Protein AF-V5GKM4-F1 (afdb_monomer)

Nearest PDB structures (foldseek):
  8snb-assembly1_1G  TM=2.208E-01  e=1.142E+00  Strongylocentrotus purpuratus
  8otz-assembly1_BP  TM=2.232E-01  e=4.103E+00  Bos taurus

Solvent-accessible surface area (backbone atoms only — not comparable to full-atom values): 26107 Å² total; per-residue (Å²): 106,66,52,60,53,38,37,43,44,91,54,100,82,22,68,68,30,38,53,52,48,50,52,52,52,51,52,53,48,52,47,30,48,70,38,65,38,61,56,66,48,93,59,47,45,50,98,86,65,39,39,66,84,74,48,87,83,43,88,91,46,43,34,58,53,49,23,48,52,31,38,29,42,27,57,43,47,41,32,73,76,69,67,49,68,82,79,77,66,94,80,70,85,70,45,77,95,70,58,49,74,74,58,54,65,49,39,77,49,70,96,43,18,69,44,42,52,50,38,69,68,32,68,48,25,48,61,15,57,60,36,72,86,38,53,59,87,77,47,53,42,67,57,43,50,50,55,52,48,51,52,54,58,50,34,61,62,12,68,67,52,42,53,49,51,53,50,48,51,52,52,39,53,51,44,52,51,53,46,52,55,49,54,50,51,49,52,54,48,52,52,51,32,54,54,42,44,53,51,56,50,55,62,69,66,54,79,84,82,80,79,84,91,75,96,73,95,70,84,77,77,66,91,74,83,76,72,76,70,86,76,64,91,81,77,84,83,79,74,87,82,83,59,75,67,63,64,54,58,72,73,49,52,43,71,56,42,48,56,52,48,53,52,52,51,54,49,49,53,53,47,50,54,52,38,50,56,48,47,41,72,80,42,67,47,72,80,47,66,52,99,76,50,31,29,35,34,34,40,70,88,74,59,69,78,45,76,39,51,31,80,76,60,38,50,68,61,45,52,51,50,55,48,50,55,52,51,47,52,73,76,63,58,71,86,45,79,65,49,51,51,58,49,61,73,64,52,73,78,78,68,60,76,61,55,58,53,53,54,56,60,71,78,66,74,90,77,85,85,88,82,88,88,80,91,83,89,78,93,86,80,89,81,85,85,82,82,72,83,84,66,72,86,70,79,86,76,86,87,91,63,72,66,58,54,56,54,49,50,53,50,50,51,55,49,52,54,50,50,54,50,52,53,52,53,54,53,65,72,73,113

Structure (mmCIF, N/CA/C/O backbone):
data_AF-V5GKM4-F1
#
_entry.id   AF-V5GKM4-F1
#
loop_
_atom_site.group_PDB
_atom_site.id
_atom_site.type_symbol
_atom_site.label_atom_id
_atom_site.label_alt_id
_atom_site.label_comp_id
_atom_site.label_asym_id
_atom_site.label_entity_id
_atom_site.label_seq_id
_atom_site.pdbx_PDB_ins_code
_atom_site.Cartn_x
_atom_site.Cartn_y
_atom_site.Cartn_z
_atom_site.occupancy
_atom_site.B_iso_or_equiv
_atom_site.auth_seq_id
_atom_site.auth_comp_id
_atom_site.auth_asym_id
_atom_site.auth_atom_id
_atom_site.pdbx_PDB_model_num
ATOM 1 N N . LEU A 1 1 ? -10.607 12.112 -3.135 1.00 65.19 1 LEU A N 1
ATOM 2 C CA . LEU A 1 1 ? -10.635 10.987 -4.099 1.00 65.19 1 LEU A CA 1
ATOM 3 C C . LEU A 1 1 ? -11.095 11.452 -5.465 1.00 65.19 1 LEU A C 1
ATOM 5 O O . LEU A 1 1 ? -10.501 11.025 -6.440 1.00 65.19 1 LEU A O 1
ATOM 9 N N . ASP A 1 2 ? -12.043 12.384 -5.520 1.00 74.75 2 ASP A N 1
ATOM 10 C CA . ASP A 1 2 ? -12.541 12.972 -6.768 1.00 74.75 2 ASP A CA 1
ATOM 11 C C . ASP A 1 2 ? -11.417 13.530 -7.655 1.00 74.75 2 ASP A C 1
ATOM 13 O O . ASP A 1 2 ? -11.344 13.169 -8.824 1.00 74.75 2 ASP A O 1
ATOM 17 N N . SER A 1 3 ? -10.466 14.293 -7.092 1.00 82.00 3 SER A N 1
ATOM 18 C CA . SER A 1 3 ? -9.288 14.769 -7.848 1.00 82.00 3 SER A CA 1
ATOM 19 C C . SER A 1 3 ? -8.467 13.611 -8.445 1.00 82.00 3 SER A C 1
ATOM 21 O O . SER A 1 3 ? -8.187 13.602 -9.639 1.00 82.00 3 SER A O 1
ATOM 23 N N . LEU A 1 4 ? -8.174 12.558 -7.670 1.00 85.06 4 LEU A N 1
ATOM 24 C CA . LEU A 1 4 ? -7.436 11.392 -8.175 1.00 85.06 4 LEU A CA 1
ATOM 25 C C . LEU A 1 4 ? -8.195 10.675 -9.305 1.00 85.06 4 LEU A C 1
ATOM 27 O O . LEU A 1 4 ? -7.590 10.291 -10.302 1.00 85.06 4 LEU A O 1
ATOM 31 N N . GLN A 1 5 ? -9.514 10.513 -9.175 1.00 84.25 5 GLN A N 1
ATOM 32 C CA . GLN A 1 5 ? -10.340 9.915 -10.225 1.00 84.25 5 GLN A CA 1
ATOM 33 C C . GLN A 1 5 ? -10.318 10.765 -11.502 1.00 84.25 5 GLN A C 1
ATOM 35 O O . GLN A 1 5 ? -10.139 10.221 -12.593 1.00 84.25 5 GLN A O 1
ATOM 40 N N . HIS A 1 6 ? -10.444 12.087 -11.366 1.00 86.44 6 HIS A N 1
ATOM 41 C CA . HIS A 1 6 ? -10.343 13.024 -12.483 1.00 86.44 6 HIS A CA 1
ATOM 42 C C . HIS A 1 6 ? -8.953 13.037 -13.126 1.00 86.44 6 HIS A C 1
ATOM 44 O O . HIS A 1 6 ? -8.858 13.216 -14.331 1.00 86.44 6 HIS A O 1
ATOM 50 N N . ALA A 1 7 ? -7.884 12.806 -12.365 1.00 87.12 7 ALA A N 1
ATOM 51 C CA . ALA A 1 7 ? -6.526 12.748 -12.901 1.00 87.12 7 ALA A CA 1
ATOM 52 C C . ALA A 1 7 ? -6.221 11.438 -13.653 1.00 87.12 7 ALA A C 1
ATOM 54 O O . ALA A 1 7 ? -5.420 11.405 -14.593 1.00 87.12 7 ALA A O 1
ATOM 55 N N . LEU A 1 8 ? -6.833 10.329 -13.225 1.00 87.12 8 LEU A N 1
ATOM 56 C CA . LEU A 1 8 ? -6.649 9.022 -13.856 1.00 87.12 8 LEU A CA 1
ATOM 57 C C . LEU A 1 8 ? -7.448 8.899 -15.158 1.00 87.12 8 LEU A C 1
ATOM 59 O O . LEU A 1 8 ? -6.942 8.317 -16.121 1.00 87.12 8 LEU A O 1
ATOM 63 N N . VAL A 1 9 ? -8.665 9.452 -15.202 1.00 84.19 9 VAL A N 1
ATOM 64 C CA . VAL A 1 9 ? -9.566 9.393 -16.362 1.00 84.19 9 VAL A CA 1
ATOM 65 C C . VAL A 1 9 ? -9.446 10.677 -17.192 1.00 84.19 9 VAL A C 1
ATOM 67 O O . VAL A 1 9 ? -9.821 11.732 -16.691 1.00 84.19 9 VAL A O 1
ATOM 70 N N . PRO A 1 10 ? -8.985 10.615 -18.457 1.00 68.75 10 PRO A N 1
ATOM 71 C CA . PRO A 1 10 ? -8.837 11.802 -19.298 1.00 68.75 10 PRO A CA 1
ATOM 72 C C . PRO A 1 10 ? -10.148 12.592 -19.406 1.00 68.75 10 PRO A C 1
ATOM 74 O O . PRO A 1 10 ? -11.169 12.031 -19.810 1.00 68.75 10 PRO A O 1
ATOM 77 N N . ASN A 1 11 ? -10.125 13.885 -19.079 1.00 73.56 11 ASN A N 1
ATOM 78 C CA . ASN A 1 11 ? -11.251 14.793 -19.285 1.00 73.56 11 ASN A CA 1
ATOM 79 C C . ASN A 1 11 ? -10.741 16.186 -19.700 1.00 73.56 11 ASN A C 1
ATOM 81 O O . ASN A 1 11 ? -9.684 16.624 -19.267 1.00 73.56 11 ASN A O 1
ATOM 85 N N . GLU A 1 12 ? -11.498 16.935 -20.502 1.00 67.88 12 GLU A N 1
ATOM 86 C CA . GLU A 1 12 ? -11.085 18.267 -20.992 1.00 67.88 12 GLU A CA 1
ATOM 87 C C . GLU A 1 12 ? -10.930 19.316 -19.869 1.00 67.88 12 GLU A C 1
ATOM 89 O O . GLU A 1 12 ? -10.400 20.405 -20.086 1.00 67.88 12 GLU A O 1
ATOM 94 N N . HIS A 1 13 ? -11.371 18.987 -18.652 1.00 69.44 13 HIS A N 1
ATOM 95 C CA . HIS A 1 13 ? -11.323 19.847 -17.470 1.00 69.44 13 HIS A CA 1
ATOM 96 C C . HIS A 1 13 ? -10.447 19.286 -16.332 1.00 69.44 13 HIS A C 1
ATOM 98 O O . HIS A 1 13 ? -10.543 19.772 -15.209 1.00 69.44 13 HIS A O 1
ATOM 104 N N . SER A 1 14 ? -9.604 18.273 -16.585 1.00 78.50 14 SER A N 1
ATOM 105 C CA . SER A 1 14 ? -8.776 17.624 -15.550 1.00 78.50 14 SER A CA 1
ATOM 106 C C . SER A 1 14 ? -7.349 18.165 -15.418 1.00 78.50 14 SER A C 1
ATOM 108 O O . SER A 1 14 ? -6.574 17.580 -14.670 1.00 78.50 14 SER A O 1
ATOM 110 N N . SER A 1 15 ? -6.966 19.261 -16.085 1.00 84.19 15 SER A N 1
ATOM 111 C CA . SER A 1 15 ? -5.559 19.711 -16.115 1.00 84.19 15 SER A CA 1
ATOM 112 C C . SER A 1 15 ? -4.961 19.968 -14.726 1.00 84.19 15 SER A C 1
ATOM 114 O O . SER A 1 15 ? -3.827 19.585 -14.469 1.00 84.19 15 SER A O 1
ATOM 116 N N . GLU A 1 16 ? -5.732 20.558 -13.809 1.00 88.50 16 GLU A N 1
ATOM 117 C CA . GLU A 1 16 ? -5.301 20.780 -12.420 1.00 88.50 16 GLU A CA 1
ATOM 118 C C . GLU A 1 16 ? -5.112 19.451 -11.669 1.00 88.50 16 GLU A C 1
ATOM 120 O O . GLU A 1 16 ? -4.080 19.223 -11.043 1.00 88.50 16 GLU A O 1
ATOM 125 N N . ALA A 1 17 ? -6.064 18.525 -11.806 1.00 89.12 17 ALA A N 1
ATOM 126 C CA . ALA A 1 17 ? -5.982 17.199 -11.199 1.00 89.12 17 ALA A CA 1
ATOM 127 C C . ALA A 1 17 ? -4.796 16.381 -11.751 1.00 89.12 17 ALA A C 1
ATOM 129 O O . ALA A 1 17 ? -4.132 15.644 -11.022 1.00 89.12 17 ALA A O 1
ATOM 130 N N . GLU A 1 18 ? -4.492 16.526 -13.040 1.00 88.56 18 GLU A N 1
ATOM 131 C CA . GLU A 1 18 ? -3.331 15.913 -13.684 1.00 88.56 18 GLU A CA 1
ATOM 132 C C . GLU A 1 18 ? -2.002 16.469 -13.154 1.00 88.56 18 GLU A C 1
ATOM 134 O O . GLU A 1 18 ? -1.067 15.699 -12.915 1.00 88.56 18 GLU A O 1
ATOM 139 N N . GLU A 1 19 ? -1.916 17.782 -12.926 1.00 89.56 19 GLU A N 1
ATOM 140 C CA . GLU A 1 19 ? -0.759 18.417 -12.288 1.00 89.56 19 GLU A CA 1
ATOM 141 C C . GLU A 1 19 ? -0.575 17.941 -10.839 1.00 89.56 19 GLU A C 1
ATOM 143 O O . GLU A 1 19 ? 0.548 17.615 -10.433 1.00 89.56 19 GLU A O 1
ATOM 148 N N . GLU A 1 20 ? -1.667 17.819 -10.079 1.00 90.81 20 GLU A N 1
ATOM 149 C CA . GLU A 1 20 ? -1.650 17.240 -8.732 1.00 90.81 20 GLU A CA 1
ATOM 150 C C . GLU A 1 20 ? -1.156 15.789 -8.748 1.00 90.81 20 GLU A C 1
ATOM 152 O O . GLU A 1 20 ? -0.265 15.434 -7.971 1.00 90.81 20 GLU A O 1
ATOM 157 N N . LEU A 1 21 ? -1.671 14.952 -9.658 1.00 91.75 21 LEU A N 1
ATOM 158 C CA . LEU A 1 21 ? -1.229 13.564 -9.802 1.00 91.75 21 LEU A CA 1
ATOM 159 C C . LEU A 1 21 ? 0.258 13.490 -10.136 1.00 91.75 21 LEU A C 1
ATOM 161 O O . LEU A 1 21 ? 0.977 12.690 -9.542 1.00 91.75 21 LEU A O 1
ATOM 165 N N . PHE A 1 22 ? 0.747 14.334 -11.039 1.00 91.75 22 PHE A N 1
ATOM 166 C CA . PHE A 1 22 ? 2.172 14.414 -11.338 1.00 91.75 22 PHE A CA 1
ATOM 167 C C . PHE A 1 22 ? 3.014 14.745 -10.098 1.00 91.75 22 PHE A C 1
ATOM 169 O O . PHE A 1 22 ? 4.060 14.127 -9.882 1.00 91.75 22 PHE A O 1
ATOM 176 N N . SER A 1 23 ? 2.578 15.726 -9.306 1.00 93.50 23 SER A N 1
ATOM 177 C CA . SER A 1 23 ? 3.270 16.151 -8.086 1.00 93.50 23 SER A CA 1
ATOM 178 C C . SER A 1 23 ? 3.316 15.014 -7.063 1.00 93.50 23 SER A C 1
ATOM 180 O O . SER A 1 23 ? 4.385 14.676 -6.544 1.00 93.50 23 SER A O 1
ATOM 182 N N . VAL A 1 24 ? 2.182 14.335 -6.860 1.00 94.50 24 VAL A N 1
ATOM 183 C CA . VAL A 1 24 ? 2.078 13.156 -5.991 1.00 94.50 24 VAL A CA 1
ATOM 184 C C . VAL A 1 24 ? 2.983 12.029 -6.488 1.00 94.50 24 VAL A C 1
ATOM 186 O O . VAL A 1 24 ? 3.787 11.518 -5.714 1.00 94.50 24 VAL A O 1
ATOM 189 N N . MET A 1 25 ? 2.922 11.672 -7.773 1.00 96.38 25 MET A N 1
ATOM 190 C CA . MET A 1 25 ? 3.764 10.625 -8.364 1.00 96.38 25 MET A CA 1
ATOM 191 C C . MET A 1 25 ? 5.253 10.944 -8.236 1.00 96.38 25 MET A C 1
ATOM 193 O O . MET A 1 25 ? 6.043 10.063 -7.903 1.00 96.38 25 MET A O 1
ATOM 197 N N . THR A 1 26 ? 5.636 12.203 -8.454 1.00 96.00 26 THR A N 1
ATOM 198 C CA . THR A 1 26 ? 7.018 12.667 -8.285 1.00 96.00 26 THR A CA 1
ATOM 199 C C . THR A 1 26 ? 7.471 12.480 -6.841 1.00 96.00 26 THR A C 1
ATOM 201 O O . THR A 1 26 ? 8.525 11.895 -6.601 1.00 96.00 26 THR A O 1
ATOM 204 N N . HIS A 1 27 ? 6.662 12.914 -5.872 1.00 96.25 27 HIS A N 1
ATOM 205 C CA . HIS A 1 27 ? 6.995 12.786 -4.457 1.00 96.25 27 HIS A CA 1
ATOM 206 C C . HIS A 1 27 ? 7.087 11.321 -4.007 1.00 96.25 27 HIS A C 1
ATOM 208 O O . HIS A 1 27 ? 8.074 10.931 -3.385 1.00 96.25 27 HIS A O 1
ATOM 214 N N . LEU A 1 28 ? 6.103 10.494 -4.373 1.00 97.19 28 LEU A N 1
ATOM 215 C CA . LEU A 1 28 ? 6.093 9.068 -4.044 1.00 97.19 28 LEU A CA 1
ATOM 216 C C . LEU A 1 28 ? 7.306 8.348 -4.640 1.00 97.19 28 LEU A C 1
ATOM 218 O O . LEU A 1 28 ? 7.944 7.555 -3.950 1.00 97.19 28 LEU A O 1
ATOM 222 N N . LEU A 1 29 ? 7.663 8.654 -5.891 1.00 97.69 29 LEU A N 1
ATOM 223 C CA . LEU A 1 29 ? 8.821 8.061 -6.551 1.00 97.69 29 LEU A CA 1
ATOM 224 C C . LEU A 1 29 ? 10.140 8.475 -5.890 1.00 97.69 29 LEU A C 1
ATOM 226 O O . LEU A 1 29 ? 11.002 7.622 -5.685 1.00 97.69 29 LEU A O 1
ATOM 230 N N . VAL A 1 30 ? 10.293 9.752 -5.516 1.00 96.94 30 VAL A N 1
ATOM 231 C CA . VAL A 1 30 ? 11.456 10.228 -4.744 1.00 96.94 30 VAL A CA 1
ATOM 232 C C . VAL A 1 30 ? 11.582 9.431 -3.444 1.00 96.94 30 VAL A C 1
ATOM 234 O O . VAL A 1 30 ? 12.643 8.865 -3.180 1.00 96.94 30 VAL A O 1
ATOM 237 N N . CYS A 1 31 ? 10.494 9.318 -2.674 1.00 97.31 31 CYS A N 1
ATOM 238 C CA . CYS A 1 31 ? 10.486 8.544 -1.434 1.00 97.31 31 CYS A CA 1
ATOM 239 C C . CYS A 1 31 ? 10.851 7.074 -1.675 1.00 97.31 31 CYS A C 1
ATOM 241 O O . CYS A 1 31 ? 11.670 6.524 -0.942 1.00 97.31 31 CYS A O 1
ATOM 243 N N . ALA A 1 32 ? 10.303 6.454 -2.721 1.00 97.88 32 ALA A N 1
ATOM 244 C CA . ALA A 1 32 ? 10.531 5.046 -3.030 1.00 97.88 32 ALA A CA 1
ATOM 245 C C . ALA A 1 32 ? 11.970 4.766 -3.503 1.00 97.88 32 ALA A C 1
ATOM 247 O O . ALA A 1 32 ? 12.530 3.713 -3.201 1.00 97.88 32 ALA A O 1
ATOM 248 N N . ILE A 1 33 ? 12.604 5.714 -4.204 1.00 97.56 33 ILE A N 1
ATOM 249 C CA . ILE A 1 33 ? 14.023 5.658 -4.598 1.00 97.56 33 ILE A CA 1
ATOM 250 C C . ILE A 1 33 ? 14.951 5.858 -3.391 1.00 97.56 33 ILE A C 1
ATOM 252 O O . ILE A 1 33 ? 16.056 5.299 -3.346 1.00 97.56 33 ILE A O 1
ATOM 256 N N . GLU A 1 34 ? 14.539 6.667 -2.419 1.00 96.50 34 GLU A N 1
ATOM 257 C CA . GLU A 1 34 ? 15.306 6.896 -1.199 1.00 96.50 34 GLU A CA 1
ATOM 258 C C . GLU A 1 34 ? 15.268 5.665 -0.281 1.00 96.50 34 GLU A C 1
ATOM 260 O O . GLU A 1 34 ? 16.328 5.126 0.053 1.00 96.50 34 GLU A O 1
ATOM 265 N N . ASP A 1 35 ? 14.069 5.177 0.046 1.00 96.75 35 ASP A N 1
ATOM 266 C CA . ASP A 1 35 ? 13.820 3.995 0.879 1.00 96.75 35 ASP A CA 1
ATOM 267 C C . ASP A 1 35 ? 12.449 3.378 0.504 1.00 96.75 35 ASP A C 1
ATOM 269 O O . ASP A 1 35 ? 11.421 4.044 0.669 1.00 96.75 35 ASP A O 1
ATOM 273 N N . PRO A 1 36 ? 12.396 2.130 -0.004 1.00 96.75 36 PRO A N 1
ATOM 274 C CA . PRO A 1 36 ? 13.426 1.081 0.095 1.00 96.75 36 PRO A CA 1
ATOM 275 C C . PRO A 1 36 ? 14.583 1.186 -0.921 1.00 96.75 36 PRO A C 1
ATOM 277 O O . PRO A 1 36 ? 15.653 0.603 -0.716 1.00 96.75 36 PRO A O 1
ATOM 280 N N . GLY A 1 37 ? 14.418 1.967 -1.989 1.00 95.88 37 GLY A N 1
ATOM 281 C CA . GLY A 1 37 ? 15.369 2.081 -3.092 1.00 95.88 37 GLY A CA 1
ATOM 282 C C . GLY A 1 37 ? 15.213 0.989 -4.150 1.00 95.88 37 GLY A C 1
ATOM 283 O O . GLY A 1 37 ? 14.204 0.303 -4.210 1.00 95.88 37 GLY A O 1
ATOM 284 N N . ILE A 1 38 ? 16.227 0.850 -5.010 1.00 95.69 38 ILE A N 1
ATOM 285 C CA . ILE A 1 38 ? 16.233 -0.112 -6.124 1.00 95.69 38 ILE A CA 1
ATOM 286 C C . ILE A 1 38 ? 17.364 -1.139 -5.997 1.00 95.69 38 ILE A C 1
ATOM 288 O O . ILE A 1 38 ? 18.427 -0.830 -5.435 1.00 95.69 38 ILE A O 1
ATOM 292 N N . PRO A 1 39 ? 17.215 -2.343 -6.574 1.00 93.19 39 PRO A N 1
ATOM 293 C CA . PRO A 1 39 ? 18.292 -3.320 -6.635 1.00 93.19 39 PRO A CA 1
ATOM 294 C C . PRO A 1 39 ? 19.427 -2.835 -7.547 1.00 93.19 39 PRO A C 1
ATOM 296 O O . PRO A 1 39 ? 19.220 -2.285 -8.630 1.00 93.19 39 PRO A O 1
ATOM 299 N N . ASN A 1 40 ? 20.667 -3.079 -7.115 1.00 89.69 40 ASN A N 1
ATOM 300 C CA . ASN A 1 40 ? 21.893 -2.706 -7.832 1.00 89.69 40 ASN A CA 1
ATOM 301 C C . ASN A 1 40 ? 21.867 -1.270 -8.419 1.00 89.69 40 ASN A C 1
ATOM 303 O O . ASN A 1 40 ? 21.997 -1.123 -9.636 1.00 89.69 40 ASN A O 1
ATOM 307 N N . PRO A 1 41 ? 21.761 -0.203 -7.600 1.00 91.94 41 PRO A N 1
ATOM 308 C CA . PRO A 1 41 ? 21.556 1.167 -8.093 1.00 91.94 41 PRO A CA 1
ATOM 309 C C . PRO A 1 41 ? 22.599 1.641 -9.114 1.00 91.94 41 PRO A C 1
ATOM 311 O O . PRO A 1 41 ? 22.277 2.355 -10.054 1.00 91.94 41 PRO A O 1
ATOM 314 N N . ALA A 1 42 ? 23.851 1.194 -8.974 1.00 88.62 42 ALA A N 1
ATOM 315 C CA . ALA A 1 42 ? 24.934 1.535 -9.897 1.00 88.62 42 ALA A CA 1
ATOM 316 C C . ALA A 1 42 ? 24.738 0.986 -11.326 1.00 88.62 42 ALA A C 1
ATOM 318 O O . ALA A 1 42 ? 25.438 1.408 -12.242 1.00 88.62 42 ALA A O 1
ATOM 319 N N . ARG A 1 43 ? 23.827 0.023 -11.526 1.00 87.00 43 ARG A N 1
ATOM 320 C CA . ARG A 1 43 ? 23.483 -0.518 -12.851 1.00 87.00 43 ARG A CA 1
ATOM 321 C C . ARG A 1 43 ? 22.319 0.216 -13.509 1.00 87.00 43 ARG A C 1
ATOM 323 O O . ARG A 1 43 ? 22.183 0.111 -14.721 1.00 87.00 43 ARG A O 1
ATOM 330 N N . HIS A 1 44 ? 21.525 0.942 -12.731 1.00 91.94 44 HIS A N 1
ATOM 331 C CA . HIS A 1 44 ? 20.276 1.559 -13.156 1.00 91.94 44 HIS A CA 1
ATOM 332 C C . HIS A 1 44 ? 20.411 3.079 -13.062 1.00 91.94 44 HIS A C 1
ATOM 334 O O . HIS A 1 44 ? 19.974 3.720 -12.108 1.00 91.94 44 HIS A O 1
ATOM 340 N N . THR A 1 45 ? 21.113 3.639 -14.043 1.00 93.31 45 THR A N 1
ATOM 341 C CA . THR A 1 45 ? 21.394 5.072 -14.148 1.00 93.31 45 THR A CA 1
ATOM 342 C C . THR A 1 45 ? 20.547 5.724 -15.232 1.00 93.31 45 THR A C 1
ATOM 344 O O . THR A 1 45 ? 20.088 5.044 -16.148 1.00 93.31 45 THR A O 1
ATOM 347 N N . THR A 1 46 ? 20.404 7.045 -15.188 1.00 92.81 46 THR A N 1
ATOM 348 C CA . THR A 1 46 ? 19.883 7.835 -16.317 1.00 92.81 46 THR A CA 1
ATOM 349 C C . THR A 1 46 ? 20.798 7.716 -17.540 1.00 92.81 46 THR A C 1
ATOM 351 O O . THR A 1 46 ? 21.918 7.191 -17.446 1.00 92.81 46 THR A O 1
ATOM 354 N N . ILE A 1 47 ? 20.362 8.231 -18.694 1.00 86.62 47 ILE A N 1
ATOM 355 C CA . ILE A 1 47 ? 21.205 8.285 -19.903 1.00 86.62 47 ILE A CA 1
ATOM 356 C C . ILE A 1 47 ? 22.497 9.096 -19.695 1.00 86.62 47 ILE A C 1
ATOM 358 O O . ILE A 1 47 ? 23.514 8.836 -20.334 1.00 86.62 47 ILE A O 1
ATOM 362 N N . LEU A 1 48 ? 22.481 10.035 -18.743 1.00 88.50 48 LEU A N 1
ATOM 363 C CA . LEU A 1 48 ? 23.641 10.829 -18.329 1.00 88.50 48 LEU A CA 1
ATOM 364 C C . LEU A 1 48 ? 24.549 10.095 -17.325 1.00 88.50 48 LEU A C 1
ATOM 366 O O . LEU A 1 48 ? 25.534 10.659 -16.856 1.00 88.50 48 LEU A O 1
ATOM 370 N N . GLY A 1 49 ? 24.227 8.847 -16.971 1.00 88.69 49 GLY A N 1
ATOM 371 C CA . GLY A 1 49 ? 25.001 8.037 -16.031 1.00 88.69 49 GLY A CA 1
ATOM 372 C C . GLY A 1 49 ? 24.793 8.401 -14.558 1.00 88.69 49 GLY A C 1
ATOM 373 O O . GLY A 1 49 ? 25.529 7.910 -13.704 1.00 88.69 49 GLY A O 1
ATOM 374 N N . GLN A 1 50 ? 23.801 9.235 -14.235 1.00 92.38 50 GLN A N 1
ATOM 375 C CA . GLN A 1 50 ? 23.480 9.584 -12.850 1.00 92.38 50 GLN A CA 1
ATOM 376 C C . GLN A 1 50 ? 22.676 8.463 -12.192 1.00 92.38 50 GLN A C 1
ATOM 378 O O . GLN A 1 50 ? 21.795 7.871 -12.818 1.00 92.38 50 GLN A O 1
ATOM 383 N N . SER A 1 51 ? 22.951 8.174 -10.920 1.00 93.75 51 SER A N 1
ATOM 384 C CA . SER A 1 51 ? 22.072 7.291 -10.146 1.00 93.75 51 SER A CA 1
ATOM 385 C C . SER A 1 51 ? 20.712 7.956 -9.926 1.00 93.75 51 SER A C 1
ATOM 387 O O . SER A 1 51 ? 20.640 9.178 -9.812 1.00 93.75 51 SER A O 1
ATOM 389 N N . LEU A 1 52 ? 19.642 7.165 -9.799 1.00 95.31 52 LEU A N 1
ATOM 390 C CA . LEU A 1 52 ? 18.300 7.722 -9.577 1.00 95.31 52 LEU A CA 1
ATOM 391 C C . LEU A 1 52 ? 18.200 8.577 -8.304 1.00 95.31 52 LEU A C 1
ATOM 393 O O . LEU A 1 52 ? 17.444 9.536 -8.277 1.00 95.31 52 LEU A O 1
ATOM 397 N N . ARG A 1 53 ? 19.005 8.281 -7.273 1.00 95.12 53 ARG A N 1
ATOM 398 C CA . ARG A 1 53 ? 19.084 9.085 -6.039 1.00 95.12 53 ARG A CA 1
ATOM 399 C C . ARG A 1 53 ? 19.707 10.470 -6.232 1.00 95.12 53 ARG A C 1
ATOM 401 O O . ARG A 1 53 ? 19.532 11.332 -5.384 1.00 95.12 53 ARG A O 1
ATOM 408 N N . GLN A 1 54 ? 20.498 10.652 -7.284 1.00 93.38 54 GLN A N 1
ATOM 409 C CA . GLN A 1 54 ? 21.196 11.906 -7.586 1.00 93.38 54 GLN A CA 1
ATOM 410 C C . GLN A 1 54 ? 20.541 12.675 -8.735 1.00 93.38 54 GLN A C 1
ATOM 412 O O . GLN A 1 54 ? 20.961 13.791 -9.025 1.00 93.38 54 GLN A O 1
ATOM 417 N N . ALA A 1 55 ? 19.589 12.058 -9.434 1.00 92.75 55 ALA A N 1
ATOM 418 C CA . ALA A 1 55 ? 18.879 12.688 -10.528 1.00 92.75 55 ALA A CA 1
ATOM 419 C C . ALA A 1 55 ? 17.799 13.617 -9.967 1.00 92.75 55 ALA A C 1
ATOM 421 O O . ALA A 1 55 ? 17.003 13.206 -9.124 1.00 92.75 55 ALA A O 1
ATOM 422 N N . ASP A 1 56 ? 17.748 14.850 -10.466 1.00 92.94 56 ASP A N 1
ATOM 423 C CA . ASP A 1 56 ? 16.656 15.768 -10.153 1.00 92.94 56 ASP A CA 1
ATOM 424 C C . ASP A 1 56 ? 15.380 15.269 -10.838 1.00 92.94 56 ASP A C 1
ATOM 426 O O . ASP A 1 56 ? 15.293 15.248 -12.069 1.00 92.94 56 ASP A O 1
ATOM 430 N N . ILE A 1 57 ? 14.393 14.840 -10.052 1.00 94.06 57 ILE A N 1
ATOM 431 C CA . ILE A 1 57 ? 13.125 14.320 -10.574 1.00 94.06 57 ILE A CA 1
ATOM 432 C C . ILE A 1 57 ? 12.148 15.484 -10.735 1.00 94.06 57 ILE A C 1
ATOM 434 O O . ILE A 1 57 ? 11.827 16.191 -9.783 1.00 94.06 57 ILE A O 1
ATOM 438 N N . THR A 1 58 ? 11.679 15.683 -11.963 1.00 92.31 58 THR A N 1
ATOM 439 C CA . THR A 1 58 ? 10.748 16.744 -12.356 1.00 92.31 58 THR A CA 1
ATOM 440 C C . THR A 1 58 ? 9.647 16.168 -13.243 1.00 92.31 58 THR A C 1
ATOM 442 O O . THR A 1 58 ? 9.758 15.057 -13.762 1.00 92.31 58 THR A O 1
ATOM 445 N N . HIS A 1 59 ? 8.604 16.954 -13.509 1.00 88.94 59 HIS A N 1
ATOM 446 C CA . HIS A 1 59 ? 7.526 16.566 -14.424 1.00 88.94 59 HIS A CA 1
ATOM 447 C C . HIS A 1 59 ? 8.043 16.150 -15.816 1.00 88.94 59 HIS A C 1
ATOM 449 O O . HIS A 1 59 ? 7.479 15.258 -16.446 1.00 88.94 59 HIS A O 1
ATOM 455 N N . ALA A 1 60 ? 9.140 16.758 -16.285 1.00 91.31 60 ALA A N 1
ATOM 456 C CA . ALA A 1 60 ? 9.686 16.521 -17.620 1.00 91.31 60 ALA A CA 1
ATOM 457 C C . ALA A 1 60 ? 10.395 15.165 -17.769 1.00 91.31 60 ALA A C 1
ATOM 459 O O . ALA A 1 60 ? 10.404 14.605 -18.863 1.00 91.31 60 ALA A O 1
ATOM 460 N N . ASN A 1 61 ? 10.981 14.629 -16.694 1.00 94.19 61 ASN A N 1
ATOM 461 C CA . ASN A 1 61 ? 11.715 13.359 -16.726 1.00 94.19 61 ASN A CA 1
ATOM 462 C C . ASN A 1 61 ? 11.058 12.246 -15.896 1.00 94.19 61 ASN A C 1
ATOM 464 O O . ASN A 1 61 ? 11.552 11.122 -15.914 1.00 94.19 61 ASN A O 1
ATOM 468 N N . LEU A 1 62 ? 9.920 12.508 -15.239 1.00 95.44 62 LEU A N 1
ATOM 469 C CA . LEU A 1 62 ? 9.208 11.528 -14.413 1.00 95.44 62 LEU A CA 1
ATOM 470 C C . LEU A 1 62 ? 9.014 10.185 -15.130 1.00 95.44 62 LEU A C 1
ATOM 472 O O . LEU A 1 62 ? 9.277 9.140 -14.547 1.00 95.44 62 LEU A O 1
ATOM 476 N N . SER A 1 63 ? 8.601 10.203 -16.401 1.00 96.00 63 SER A N 1
ATOM 477 C CA . SER A 1 63 ? 8.352 8.971 -17.171 1.00 96.00 63 SER A CA 1
ATOM 478 C C . SER A 1 63 ? 9.630 8.156 -17.399 1.00 96.00 63 SER A C 1
ATOM 480 O O . SER A 1 63 ? 9.603 6.932 -17.304 1.00 96.00 63 SER A O 1
ATOM 482 N N . GLU A 1 64 ? 10.763 8.822 -17.644 1.00 94.62 64 GLU A N 1
ATOM 483 C CA . GLU A 1 64 ? 12.067 8.162 -17.767 1.00 94.62 64 GLU A CA 1
ATOM 484 C C . GLU A 1 64 ? 12.481 7.541 -16.431 1.00 94.62 64 GLU A C 1
ATOM 486 O O . GLU A 1 64 ? 12.857 6.371 -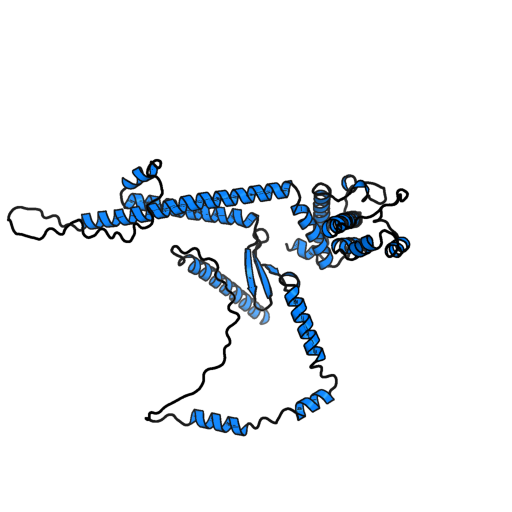16.384 1.00 94.62 64 GLU A O 1
ATOM 491 N N . ILE A 1 65 ? 12.385 8.302 -15.338 1.00 97.00 65 ILE A N 1
ATOM 492 C CA . ILE A 1 65 ? 12.791 7.829 -14.013 1.00 97.00 65 ILE A CA 1
ATOM 493 C C . ILE A 1 65 ? 11.897 6.672 -13.549 1.00 97.00 65 ILE A C 1
ATOM 495 O O . ILE A 1 65 ? 12.423 5.669 -13.066 1.00 97.00 65 ILE A O 1
ATOM 499 N N . LEU A 1 66 ? 10.579 6.754 -13.770 1.00 97.44 66 LEU A N 1
ATOM 500 C CA . LEU A 1 66 ? 9.633 5.661 -13.522 1.00 97.44 66 LEU A CA 1
ATOM 501 C C . LEU A 1 66 ? 10.015 4.405 -14.302 1.00 97.44 66 LEU A C 1
ATOM 503 O O . LEU A 1 66 ? 10.083 3.322 -13.727 1.00 97.44 66 LEU A O 1
ATOM 507 N N . ARG A 1 67 ? 10.321 4.546 -15.596 1.00 96.88 67 ARG A N 1
ATOM 508 C CA . ARG A 1 67 ? 10.740 3.427 -16.443 1.00 96.88 67 ARG A CA 1
ATOM 509 C C . ARG A 1 67 ? 11.978 2.733 -15.878 1.00 96.88 67 ARG A C 1
ATOM 511 O O . ARG A 1 67 ? 11.986 1.507 -15.770 1.00 96.88 67 ARG A O 1
ATOM 518 N N . ILE A 1 68 ? 13.008 3.496 -15.502 1.00 97.00 68 ILE A N 1
ATOM 519 C CA . ILE A 1 68 ? 14.250 2.944 -14.934 1.00 97.00 68 ILE A CA 1
ATOM 520 C C . ILE A 1 68 ? 13.977 2.284 -13.576 1.00 97.00 68 ILE A C 1
ATOM 522 O O . ILE A 1 68 ? 14.487 1.195 -13.321 1.00 97.00 68 ILE A O 1
ATOM 526 N N . TYR A 1 69 ? 13.170 2.920 -12.724 1.00 98.06 69 TYR A N 1
ATOM 527 C CA . TYR A 1 69 ? 12.789 2.407 -11.407 1.00 98.06 69 TYR A CA 1
ATOM 528 C C . TYR A 1 69 ? 12.062 1.057 -11.509 1.00 98.06 69 TYR A C 1
ATOM 530 O O . TYR A 1 69 ? 12.493 0.076 -10.903 1.00 98.06 69 TYR A O 1
ATOM 538 N N . LEU A 1 70 ? 11.030 0.980 -12.356 1.00 98.25 70 LEU A N 1
ATOM 539 C CA . LEU A 1 70 ? 10.269 -0.244 -12.623 1.00 98.25 70 LEU A CA 1
ATOM 540 C C . LEU A 1 70 ? 11.158 -1.344 -13.215 1.00 98.25 70 LEU A C 1
ATOM 542 O O . LEU A 1 70 ? 11.141 -2.474 -12.737 1.00 98.25 70 LEU A O 1
ATOM 546 N N . TYR A 1 71 ? 11.999 -1.015 -14.203 1.00 97.00 71 TYR A N 1
ATOM 547 C CA . TYR A 1 71 ? 12.932 -1.986 -14.783 1.00 97.00 71 TYR A CA 1
ATOM 548 C C . TYR A 1 71 ? 13.869 -2.556 -13.716 1.00 97.00 71 TYR A C 1
ATOM 550 O O . TYR A 1 71 ? 14.079 -3.767 -13.649 1.00 97.00 71 TYR A O 1
ATOM 558 N N . ALA A 1 72 ? 14.431 -1.688 -12.868 1.00 96.38 72 ALA A N 1
ATOM 559 C CA . ALA A 1 72 ? 15.333 -2.104 -11.807 1.00 96.38 72 ALA A CA 1
ATOM 560 C C . ALA A 1 72 ? 14.641 -3.096 -10.870 1.00 96.38 72 ALA A C 1
ATOM 562 O O . ALA A 1 72 ? 15.170 -4.189 -10.657 1.00 96.38 72 ALA A O 1
ATOM 563 N N . ASN A 1 73 ? 13.445 -2.766 -10.382 1.00 97.44 73 ASN A N 1
ATOM 564 C CA . ASN A 1 73 ? 12.675 -3.655 -9.516 1.00 97.44 73 ASN A CA 1
ATOM 565 C C . ASN A 1 73 ? 12.331 -4.981 -10.200 1.00 97.44 73 ASN A C 1
ATOM 567 O O . ASN A 1 73 ? 12.587 -6.028 -9.610 1.00 97.44 73 ASN A O 1
ATOM 571 N N . ALA A 1 74 ? 11.934 -4.970 -11.475 1.00 96.94 74 ALA A N 1
ATOM 572 C CA . ALA A 1 74 ? 11.710 -6.190 -12.250 1.00 96.94 74 ALA A CA 1
ATOM 573 C C . ALA A 1 74 ? 12.955 -7.102 -12.292 1.00 96.94 74 ALA A C 1
ATOM 575 O O . ALA A 1 74 ? 12.852 -8.318 -12.117 1.00 96.94 74 ALA A O 1
ATOM 576 N N . THR A 1 75 ? 14.165 -6.539 -12.441 1.00 94.38 75 THR A N 1
ATOM 577 C CA . THR A 1 75 ? 15.406 -7.340 -12.362 1.00 94.38 75 THR A CA 1
ATOM 578 C C . THR A 1 75 ? 15.636 -7.947 -10.974 1.00 94.38 75 THR A C 1
ATOM 580 O O . THR A 1 75 ? 16.158 -9.060 -10.854 1.00 94.38 75 THR A O 1
ATOM 583 N N . GLY A 1 76 ? 15.256 -7.221 -9.917 1.00 94.25 76 GLY A N 1
ATOM 584 C CA . GLY A 1 76 ? 15.310 -7.693 -8.536 1.00 94.25 76 GLY A CA 1
ATOM 585 C C . GLY A 1 76 ? 14.326 -8.829 -8.285 1.00 94.25 76 GLY A C 1
ATOM 586 O O . GLY A 1 76 ? 14.713 -9.842 -7.705 1.00 94.25 76 GLY A O 1
ATOM 587 N N . GLU A 1 77 ? 13.099 -8.689 -8.780 1.00 95.62 77 GLU A N 1
ATOM 588 C CA . GLU A 1 77 ? 12.036 -9.689 -8.687 1.00 95.62 77 GLU A CA 1
ATOM 589 C C . GLU A 1 77 ? 12.407 -10.987 -9.401 1.00 95.62 77 GLU A C 1
ATOM 591 O O . GLU A 1 77 ? 12.309 -12.052 -8.797 1.00 95.62 77 GLU A O 1
ATOM 596 N N . VAL A 1 78 ? 12.910 -10.925 -10.643 1.00 94.94 78 VAL A N 1
ATOM 597 C CA . VAL A 1 78 ? 13.370 -12.123 -11.372 1.00 94.94 78 VAL A CA 1
ATOM 598 C C . VAL A 1 78 ? 14.392 -12.884 -10.536 1.00 94.94 78 VAL A C 1
ATOM 600 O O . VAL A 1 78 ? 14.251 -14.091 -10.322 1.00 94.94 78 VAL A O 1
ATOM 603 N N . LYS A 1 79 ? 15.390 -12.178 -9.996 1.00 93.50 79 LYS A N 1
ATOM 604 C CA . LYS A 1 79 ? 16.402 -12.786 -9.133 1.00 93.50 79 LYS A CA 1
ATOM 605 C C . LYS A 1 79 ? 15.793 -13.367 -7.851 1.00 93.50 79 LYS A C 1
ATOM 607 O O . LYS A 1 79 ? 16.171 -14.469 -7.465 1.00 93.50 79 LYS A O 1
ATOM 612 N N . ALA A 1 80 ? 14.897 -12.642 -7.185 1.00 94.25 80 ALA A N 1
ATOM 613 C CA . ALA A 1 80 ? 14.313 -13.050 -5.909 1.00 94.25 80 ALA A CA 1
ATOM 614 C C . ALA A 1 80 ? 13.374 -14.259 -6.043 1.00 94.25 80 ALA A C 1
ATOM 616 O O . ALA A 1 80 ? 13.406 -15.149 -5.198 1.00 94.25 80 ALA A O 1
ATOM 617 N N . LEU A 1 81 ? 12.571 -14.305 -7.108 1.00 95.19 81 LEU A N 1
ATOM 618 C CA . LEU A 1 81 ? 11.545 -15.328 -7.319 1.00 95.19 81 LEU A CA 1
ATOM 619 C C . LEU A 1 81 ? 12.092 -16.591 -7.988 1.00 95.19 81 LEU A C 1
ATOM 621 O O . LEU A 1 81 ? 11.638 -17.690 -7.686 1.00 95.19 81 LEU A O 1
ATOM 625 N N . THR A 1 82 ? 13.060 -16.452 -8.898 1.00 95.00 82 THR A N 1
ATOM 626 C CA . THR A 1 82 ? 13.541 -17.579 -9.720 1.00 95.00 82 THR A CA 1
ATOM 627 C C . THR A 1 82 ? 14.970 -18.001 -9.401 1.00 95.00 82 THR A C 1
ATOM 629 O O . THR A 1 82 ? 15.397 -19.087 -9.786 1.00 95.00 82 THR A O 1
ATOM 632 N N . GLY A 1 83 ? 15.746 -17.138 -8.736 1.00 92.94 83 GLY A N 1
ATOM 633 C CA . GLY A 1 83 ? 17.178 -17.342 -8.535 1.00 92.94 83 GLY A CA 1
ATOM 634 C C . GLY A 1 83 ? 18.018 -17.206 -9.811 1.00 92.94 83 GLY A C 1
ATOM 635 O O . GLY A 1 83 ? 19.234 -17.394 -9.748 1.00 92.94 83 GLY A O 1
ATOM 636 N N . VAL A 1 84 ? 17.424 -16.873 -10.963 1.00 90.69 84 VAL A N 1
ATOM 637 C CA . VAL A 1 84 ? 18.158 -16.643 -12.215 1.00 90.69 84 VAL A CA 1
ATOM 638 C C . VAL A 1 84 ? 18.816 -15.265 -12.172 1.00 90.69 84 VAL A C 1
ATOM 640 O O . VAL A 1 84 ? 18.196 -14.260 -11.828 1.00 90.69 84 VAL A O 1
ATOM 643 N N . HIS A 1 85 ? 20.103 -15.220 -12.509 1.00 84.06 85 HIS A N 1
ATOM 644 C CA . HIS A 1 85 ? 20.917 -14.012 -12.437 1.00 84.06 85 HIS A CA 1
ATOM 645 C C . HIS A 1 85 ? 21.318 -13.547 -13.829 1.00 84.06 85 HIS A C 1
ATOM 647 O O . HIS A 1 85 ? 21.665 -14.353 -14.685 1.00 84.06 85 HIS A O 1
ATOM 653 N N . PHE A 1 86 ? 21.354 -12.230 -14.018 1.00 84.06 86 PHE A N 1
ATOM 654 C CA . PHE A 1 86 ? 21.953 -11.647 -15.207 1.00 84.06 86 PHE A CA 1
ATOM 655 C C . PHE A 1 86 ? 23.485 -11.731 -15.154 1.00 84.06 86 PHE A C 1
ATOM 657 O O . PHE A 1 86 ? 24.131 -11.085 -14.315 1.00 84.06 86 PHE A O 1
ATOM 664 N N . GLU A 1 87 ? 24.076 -12.477 -16.083 1.00 79.31 87 GLU A N 1
ATOM 665 C CA . GLU A 1 87 ? 25.520 -12.562 -16.280 1.00 79.31 87 GLU A CA 1
ATOM 666 C C . GLU A 1 87 ? 25.998 -11.402 -17.158 1.00 79.31 87 GLU A C 1
ATOM 668 O O . GLU A 1 87 ? 25.835 -11.399 -18.377 1.00 79.31 87 GLU A O 1
ATOM 673 N N . ARG A 1 88 ? 26.599 -10.378 -16.544 1.00 71.69 88 ARG A N 1
ATOM 674 C CA . ARG A 1 88 ? 27.140 -9.239 -17.296 1.00 71.69 88 ARG A CA 1
ATOM 675 C C . ARG A 1 88 ? 28.545 -9.550 -17.814 1.00 71.69 88 ARG A C 1
ATOM 677 O O . ARG A 1 88 ? 29.460 -9.757 -17.016 1.00 71.69 88 ARG A O 1
ATOM 684 N N . ASP A 1 89 ? 28.738 -9.427 -19.124 1.00 65.19 89 ASP A N 1
ATOM 685 C CA . ASP A 1 89 ? 30.072 -9.330 -19.719 1.00 65.19 89 ASP A CA 1
ATOM 686 C C . ASP A 1 89 ? 30.737 -8.009 -19.304 1.00 65.19 89 ASP A C 1
ATOM 688 O O . ASP A 1 89 ? 30.142 -6.932 -19.401 1.00 65.19 89 ASP A O 1
ATOM 692 N N . ARG A 1 90 ? 31.988 -8.081 -18.833 1.00 58.09 90 ARG A N 1
ATOM 693 C CA . ARG A 1 90 ? 32.748 -6.955 -18.245 1.00 58.09 90 ARG A CA 1
ATOM 694 C C . ARG A 1 90 ? 32.887 -5.718 -19.153 1.00 58.09 90 ARG A C 1
ATOM 696 O O . ARG A 1 90 ? 33.282 -4.667 -18.659 1.00 58.09 90 ARG A O 1
ATOM 703 N N . GLU A 1 91 ? 32.585 -5.836 -20.444 1.00 55.03 91 GLU A N 1
ATOM 704 C CA . GLU A 1 91 ? 32.863 -4.830 -21.477 1.00 55.03 91 GLU A CA 1
ATOM 705 C C . GLU A 1 91 ? 31.669 -3.931 -21.849 1.00 55.03 91 GLU A C 1
ATOM 707 O O . GLU A 1 91 ? 31.870 -2.897 -22.493 1.00 55.03 91 GLU A O 1
ATOM 712 N N . LYS A 1 92 ? 30.433 -4.247 -21.426 1.00 60.69 92 LYS A N 1
ATOM 713 C CA . LYS A 1 92 ? 29.268 -3.391 -21.723 1.00 60.69 92 LYS A CA 1
ATOM 714 C C . LYS A 1 92 ? 29.271 -2.125 -20.857 1.00 60.69 92 LYS A C 1
ATOM 716 O O . LYS A 1 92 ? 29.119 -2.191 -19.638 1.00 60.69 92 LYS A O 1
ATOM 721 N N . ARG A 1 93 ? 29.429 -0.963 -21.508 1.00 56.66 93 ARG A N 1
ATOM 722 C CA . ARG A 1 93 ? 29.417 0.370 -20.867 1.00 56.66 93 ARG A CA 1
ATOM 723 C C . ARG A 1 93 ? 28.016 0.962 -20.698 1.00 56.66 93 ARG A C 1
ATOM 725 O O . ARG A 1 93 ? 27.836 1.816 -19.839 1.00 56.66 93 ARG A O 1
ATOM 732 N N . VAL A 1 94 ? 27.050 0.535 -21.513 1.00 62.75 94 VAL A N 1
ATOM 733 C CA . VAL A 1 94 ? 25.671 1.043 -21.490 1.00 62.75 94 VAL A CA 1
ATOM 734 C C . VAL A 1 94 ? 24.821 0.160 -20.583 1.00 62.75 94 VAL A C 1
ATOM 736 O O . VAL A 1 94 ? 24.976 -1.062 -20.571 1.00 62.75 94 VAL A O 1
ATOM 739 N N . ALA A 1 95 ? 23.961 0.785 -19.782 1.00 66.94 95 ALA A N 1
ATOM 740 C CA . ALA A 1 95 ? 23.055 0.068 -18.900 1.00 66.94 95 ALA A CA 1
ATOM 741 C C . ALA A 1 95 ? 21.986 -0.695 -19.699 1.00 66.94 95 ALA A C 1
ATOM 743 O O . ALA A 1 95 ? 21.477 -0.189 -20.695 1.00 66.94 95 ALA A O 1
ATOM 744 N N . ASP A 1 96 ? 21.645 -1.908 -19.259 1.00 72.38 96 ASP A N 1
ATOM 745 C CA . ASP A 1 96 ? 20.816 -2.839 -20.037 1.00 72.38 96 ASP A CA 1
ATOM 746 C C . ASP A 1 96 ? 19.380 -2.329 -20.262 1.00 72.38 96 ASP A C 1
ATOM 748 O O . ASP A 1 96 ? 18.747 -2.684 -21.247 1.00 72.38 96 ASP A O 1
ATOM 752 N N . HIS A 1 97 ? 18.892 -1.413 -19.423 1.00 75.56 97 HIS A N 1
ATOM 753 C CA . HIS A 1 97 ? 17.600 -0.745 -19.610 1.00 75.56 97 HIS A CA 1
ATOM 754 C C . HIS A 1 97 ? 17.618 0.382 -20.660 1.00 75.56 97 HIS A C 1
ATOM 756 O O . HIS A 1 97 ? 16.603 1.048 -20.853 1.00 75.56 97 HIS A O 1
ATOM 762 N N . HIS A 1 98 ? 18.749 0.634 -21.322 1.00 79.88 98 HIS A N 1
ATOM 763 C CA . HIS A 1 98 ? 18.870 1.541 -22.473 1.00 79.88 98 HIS A CA 1
ATOM 764 C C . HIS A 1 98 ? 19.088 0.791 -23.797 1.00 79.88 98 HIS A C 1
ATOM 766 O O . HIS A 1 98 ? 19.516 1.401 -24.776 1.00 79.88 98 HIS A O 1
ATOM 772 N N . GLN A 1 99 ? 18.833 -0.520 -23.829 1.00 76.38 99 GLN A N 1
ATOM 773 C CA . GLN A 1 99 ? 18.969 -1.314 -25.048 1.00 76.38 99 GLN A CA 1
ATOM 774 C C . GLN A 1 99 ? 18.061 -0.785 -26.163 1.00 76.38 99 GLN A C 1
ATOM 776 O O . GLN A 1 99 ? 16.883 -0.492 -25.945 1.00 76.38 99 GLN A O 1
ATOM 781 N N . ASN A 1 100 ? 18.618 -0.677 -27.369 1.00 74.75 100 ASN A N 1
ATOM 782 C CA . ASN A 1 100 ? 17.828 -0.385 -28.564 1.00 74.75 100 ASN A CA 1
ATOM 783 C C . ASN A 1 100 ? 17.100 -1.647 -29.066 1.00 74.75 100 ASN A C 1
ATOM 785 O O . ASN A 1 100 ? 17.382 -2.761 -28.627 1.00 74.75 100 ASN A O 1
ATOM 789 N N . ASP A 1 101 ? 16.179 -1.496 -30.019 1.00 73.62 101 ASP A N 1
ATOM 790 C CA . ASP A 1 101 ? 15.354 -2.616 -30.499 1.00 73.62 101 ASP A CA 1
ATOM 791 C C . ASP A 1 101 ? 16.173 -3.757 -31.130 1.00 73.62 101 ASP A C 1
ATOM 793 O O . ASP A 1 101 ? 15.806 -4.926 -31.011 1.00 73.62 101 ASP A O 1
ATOM 797 N N . ASN A 1 102 ? 17.320 -3.448 -31.742 1.00 70.75 102 ASN A N 1
ATOM 798 C CA . ASN A 1 102 ? 18.216 -4.460 -32.310 1.00 70.75 102 ASN A CA 1
ATOM 799 C C . ASN A 1 102 ? 18.947 -5.261 -31.220 1.00 70.75 102 ASN A C 1
ATOM 801 O O . ASN A 1 102 ? 19.165 -6.462 -31.373 1.00 70.75 102 ASN A O 1
ATOM 805 N N . GLU A 1 103 ? 19.332 -4.614 -30.120 1.00 73.06 103 GLU A N 1
ATOM 806 C CA . GLU A 1 103 ? 19.911 -5.273 -28.945 1.00 73.06 103 GLU A CA 1
ATOM 807 C C . GLU A 1 103 ? 18.854 -6.090 -28.197 1.00 73.06 103 GLU A C 1
ATOM 809 O O . GLU A 1 103 ? 19.149 -7.194 -27.739 1.00 73.06 103 GLU A O 1
ATOM 814 N N . MET A 1 104 ? 17.610 -5.602 -28.160 1.00 72.88 104 MET A N 1
ATOM 815 C CA . MET A 1 104 ? 16.474 -6.314 -27.579 1.00 72.88 104 MET A CA 1
ATOM 816 C C . MET A 1 104 ? 16.198 -7.631 -28.314 1.00 72.88 104 MET A C 1
ATOM 818 O O . MET A 1 104 ? 15.985 -8.655 -27.676 1.00 72.88 104 MET A O 1
ATOM 822 N N . GLN A 1 105 ? 16.283 -7.665 -29.647 1.00 70.00 105 GLN A N 1
ATOM 823 C CA . GLN A 1 105 ? 16.117 -8.909 -30.418 1.00 70.00 105 GLN A CA 1
ATOM 824 C C . GLN A 1 105 ? 17.187 -9.968 -30.097 1.00 70.00 105 GLN A C 1
ATOM 826 O O . GLN A 1 105 ? 16.925 -11.166 -30.194 1.00 70.00 105 GLN A O 1
ATOM 831 N N . GLN A 1 106 ? 18.381 -9.553 -29.663 1.00 69.25 106 GLN A N 1
ATOM 832 C CA . GLN A 1 106 ? 19.470 -10.472 -29.309 1.00 69.25 106 GLN A CA 1
ATOM 833 C C . GLN A 1 106 ? 19.281 -11.123 -27.932 1.00 69.25 106 GLN A C 1
ATOM 835 O O . GLN A 1 106 ? 19.903 -12.151 -27.662 1.00 69.25 106 GLN A O 1
ATOM 840 N N . THR A 1 107 ? 18.397 -10.582 -27.085 1.00 73.00 107 THR A N 1
ATOM 841 C CA . THR A 1 107 ? 18.108 -11.108 -25.738 1.00 73.00 107 THR A CA 1
ATOM 842 C C . THR A 1 107 ? 17.489 -12.509 -25.739 1.00 73.00 107 THR A C 1
ATOM 844 O O . THR A 1 107 ? 17.583 -13.213 -24.739 1.00 73.00 107 THR A O 1
ATOM 847 N N . GLN A 1 108 ? 16.920 -12.948 -26.868 1.00 70.75 108 GLN A N 1
ATOM 848 C CA . GLN A 1 108 ? 16.314 -14.275 -27.039 1.00 70.75 108 GLN A CA 1
ATOM 849 C C . GLN A 1 108 ? 17.346 -15.399 -27.237 1.00 70.75 108 GLN A C 1
ATOM 851 O O . GLN A 1 108 ? 16.985 -16.568 -27.355 1.00 70.75 108 GLN A O 1
ATOM 856 N N . SER A 1 109 ? 18.638 -15.068 -27.302 1.00 72.81 109 SER A N 1
ATOM 857 C CA . SER A 1 109 ? 19.712 -16.029 -27.550 1.00 72.81 109 SER A CA 1
ATOM 858 C C . SER A 1 109 ? 20.926 -15.773 -26.652 1.00 72.81 109 SER A C 1
ATOM 860 O O . SER A 1 109 ? 21.148 -14.670 -26.159 1.00 72.81 109 SER A O 1
ATOM 862 N N . GLY A 1 110 ? 21.737 -16.809 -26.427 1.00 80.12 110 GLY A N 1
ATOM 863 C CA . GLY A 1 110 ? 22.964 -16.713 -25.633 1.00 80.12 110 GLY A CA 1
ATOM 864 C C . GLY A 1 110 ? 22.783 -17.032 -24.146 1.00 80.12 110 GLY A C 1
ATOM 865 O O . GLY A 1 110 ? 21.768 -17.574 -23.718 1.00 80.12 110 GLY A O 1
ATOM 866 N N . LYS A 1 111 ? 23.815 -16.729 -23.349 1.00 83.19 111 LYS A N 1
ATOM 867 C CA . LYS A 1 111 ? 23.932 -17.181 -21.948 1.00 83.19 111 LYS A CA 1
ATOM 868 C C . LYS A 1 111 ? 22.850 -16.620 -21.017 1.00 83.19 111 LYS A C 1
ATOM 870 O O . LYS A 1 111 ? 22.499 -17.272 -20.046 1.00 83.19 111 LYS A O 1
ATOM 875 N N . ASN A 1 112 ? 22.297 -15.448 -21.342 1.00 87.62 112 ASN A N 1
ATOM 876 C CA . ASN A 1 112 ? 21.242 -14.786 -20.566 1.00 87.62 112 ASN A CA 1
ATOM 877 C C . ASN A 1 112 ? 19.832 -14.977 -21.148 1.00 87.62 112 ASN A C 1
ATOM 879 O O . ASN A 1 112 ? 18.913 -14.300 -20.694 1.00 87.62 112 ASN A O 1
ATOM 883 N N . ALA A 1 113 ? 19.632 -15.860 -22.134 1.00 88.81 113 ALA A N 1
ATOM 884 C CA . ALA A 1 113 ? 18.328 -16.015 -22.790 1.00 88.81 113 ALA A CA 1
ATOM 885 C C . ALA A 1 113 ? 17.202 -16.328 -21.788 1.00 88.81 113 ALA A C 1
ATOM 887 O O . ALA A 1 113 ? 16.172 -15.660 -21.785 1.00 88.81 113 ALA A O 1
ATOM 888 N N . GLN A 1 114 ? 17.450 -17.259 -20.859 1.00 91.56 114 GLN A N 1
ATOM 889 C CA . GLN A 1 114 ? 16.497 -17.605 -19.799 1.00 91.56 114 GLN A CA 1
ATOM 890 C C . GLN A 1 114 ? 16.192 -16.417 -18.872 1.00 91.56 114 GLN A C 1
ATOM 892 O O . GLN A 1 114 ? 15.053 -16.227 -18.458 1.00 91.56 114 GLN A O 1
ATOM 897 N N . TYR A 1 115 ? 17.198 -15.601 -18.541 1.00 91.56 115 TYR A N 1
ATOM 898 C CA . TYR A 1 115 ? 16.996 -14.409 -17.716 1.00 91.56 115 TYR A CA 1
ATOM 899 C C . TYR A 1 115 ? 16.061 -13.411 -18.407 1.00 91.56 115 TYR A C 1
ATOM 901 O O . TYR A 1 115 ? 15.136 -12.907 -17.778 1.00 91.56 115 TYR A O 1
ATOM 909 N N . TYR A 1 116 ? 16.287 -13.138 -19.694 1.00 90.75 116 TYR A N 1
ATOM 910 C CA . TYR A 1 116 ? 15.468 -12.189 -20.444 1.00 90.75 116 TYR A CA 1
ATOM 911 C C . TYR A 1 116 ? 14.057 -12.705 -20.712 1.00 90.75 116 TYR A C 1
ATOM 913 O O . TYR A 1 116 ? 13.118 -11.923 -20.660 1.00 90.75 116 TYR A O 1
ATOM 921 N N . GLU A 1 117 ? 13.881 -14.009 -20.921 1.00 92.25 117 GLU A N 1
ATOM 922 C CA . GLU A 1 117 ? 12.550 -14.621 -20.982 1.00 92.25 117 GLU A CA 1
ATOM 923 C C . GLU A 1 117 ? 11.764 -14.373 -19.685 1.00 92.25 117 GLU A C 1
ATOM 925 O O . GLU A 1 117 ? 10.630 -13.895 -19.718 1.00 92.25 117 GLU A O 1
ATOM 930 N N . LEU A 1 118 ? 12.386 -14.630 -18.530 1.00 94.88 118 LEU A N 1
ATOM 931 C CA . LEU A 1 118 ? 11.773 -14.377 -17.225 1.00 94.88 118 LEU A CA 1
ATOM 932 C C . LEU A 1 118 ? 11.515 -12.885 -16.986 1.00 94.88 118 LEU A C 1
ATOM 934 O O . LEU A 1 118 ? 10.470 -12.527 -16.446 1.00 94.88 118 LEU A O 1
ATOM 938 N N . LEU A 1 119 ? 12.437 -12.018 -17.407 1.00 93.75 119 LEU A N 1
ATOM 939 C CA . LEU A 1 119 ? 12.287 -10.571 -17.291 1.00 93.75 119 LEU A CA 1
ATOM 940 C C . LEU A 1 119 ? 11.136 -10.049 -18.154 1.00 93.75 119 LEU A C 1
ATOM 942 O O . LEU A 1 119 ? 10.317 -9.296 -17.654 1.00 93.75 119 LEU A O 1
ATOM 946 N N . HIS A 1 120 ? 11.015 -10.469 -19.412 1.00 92.31 120 HIS A N 1
ATOM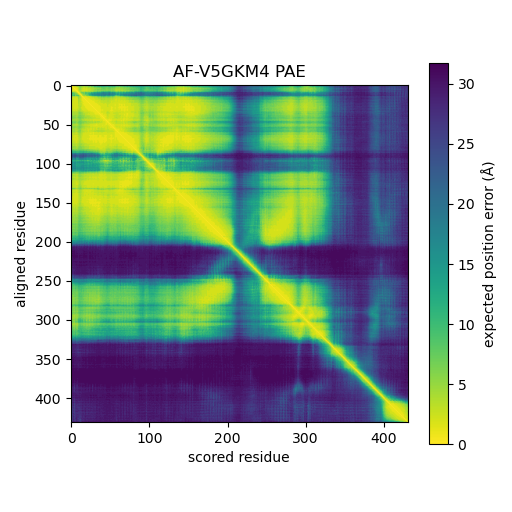 947 C CA . HIS A 1 120 ? 9.938 -10.003 -20.294 1.00 92.31 120 HIS A CA 1
ATOM 948 C C . HIS A 1 120 ? 8.557 -10.523 -19.874 1.00 92.31 120 HIS A C 1
ATOM 950 O O . HIS A 1 120 ? 7.538 -9.871 -20.110 1.00 92.31 120 HIS A O 1
ATOM 956 N N . ASN A 1 121 ? 8.514 -11.680 -19.209 1.00 94.50 121 ASN A N 1
ATOM 957 C CA . ASN A 1 121 ? 7.285 -12.220 -18.636 1.00 94.50 121 ASN A CA 1
ATOM 958 C C . ASN A 1 121 ? 6.894 -11.558 -17.304 1.00 94.50 121 ASN A C 1
ATOM 960 O O . ASN A 1 121 ? 5.726 -11.638 -16.917 1.00 94.50 121 ASN A O 1
ATOM 964 N N . ASN A 1 122 ? 7.827 -10.887 -16.623 1.00 96.38 122 ASN A N 1
ATOM 965 C CA . ASN A 1 122 ? 7.586 -10.229 -15.343 1.00 96.38 122 ASN A CA 1
ATOM 966 C C . ASN A 1 122 ? 6.600 -9.042 -15.490 1.00 96.38 122 ASN A C 1
ATOM 968 O O . ASN A 1 122 ? 6.755 -8.224 -16.401 1.00 96.38 122 ASN A O 1
ATOM 972 N N . PRO A 1 123 ? 5.586 -8.916 -14.613 1.00 96.06 123 PRO A N 1
ATOM 973 C CA . PRO A 1 123 ? 4.584 -7.851 -14.709 1.00 96.06 123 PRO A CA 1
ATOM 974 C C . PRO A 1 123 ? 5.186 -6.448 -14.535 1.00 96.06 123 PRO A C 1
ATOM 976 O O . PRO A 1 123 ? 4.879 -5.550 -15.317 1.00 96.06 123 PRO A O 1
ATOM 979 N N . THR A 1 124 ? 6.112 -6.267 -13.593 1.00 97.25 124 THR A N 1
ATOM 980 C CA . THR A 1 124 ? 6.787 -4.986 -13.345 1.00 97.25 124 THR A CA 1
ATOM 981 C C . THR A 1 124 ? 7.619 -4.535 -14.548 1.00 97.25 124 THR A C 1
ATOM 983 O O . THR A 1 124 ? 7.647 -3.348 -14.884 1.00 97.25 124 THR A O 1
ATOM 986 N N . TYR A 1 125 ? 8.249 -5.471 -15.267 1.00 96.12 125 TYR A N 1
ATOM 987 C CA . TYR A 1 125 ? 8.924 -5.155 -16.527 1.00 96.12 125 TYR A CA 1
ATOM 988 C C . TYR A 1 125 ? 7.943 -4.623 -17.573 1.00 96.12 125 TYR A C 1
ATOM 990 O O . TYR A 1 125 ? 8.243 -3.626 -18.224 1.00 96.12 125 TYR A O 1
ATOM 998 N N . LYS A 1 126 ? 6.758 -5.231 -17.715 1.00 96.00 126 LYS A N 1
ATOM 999 C CA . LYS A 1 126 ? 5.743 -4.763 -18.673 1.00 96.00 126 LYS A CA 1
ATOM 1000 C C . LYS A 1 126 ? 5.322 -3.322 -18.377 1.00 96.00 126 LYS A C 1
ATOM 1002 O O . LYS A 1 126 ? 5.176 -2.537 -19.308 1.00 96.00 126 LYS A O 1
ATOM 1007 N N . LEU A 1 127 ? 5.214 -2.942 -17.100 1.00 96.81 127 LEU A N 1
ATOM 1008 C CA . LEU A 1 127 ? 4.966 -1.550 -16.701 1.00 96.81 127 LEU A CA 1
ATOM 1009 C C . LEU A 1 127 ? 6.095 -0.602 -17.117 1.00 96.81 127 LEU A C 1
ATOM 1011 O O . LEU A 1 127 ? 5.831 0.517 -17.557 1.00 96.81 127 LEU A O 1
ATOM 1015 N N . SER A 1 128 ? 7.348 -1.045 -17.000 1.00 96.69 128 SER A N 1
ATOM 1016 C CA . SER A 1 128 ? 8.493 -0.292 -17.516 1.00 96.69 128 SER A CA 1
ATOM 1017 C C . SER A 1 128 ? 8.413 -0.137 -19.038 1.00 96.69 128 SER A C 1
ATOM 1019 O O . SER A 1 128 ? 8.552 0.971 -19.554 1.00 96.69 128 SER A O 1
ATOM 1021 N N . ASP A 1 129 ? 8.132 -1.219 -19.761 1.00 94.06 129 ASP A N 1
ATOM 1022 C CA . ASP A 1 129 ? 8.102 -1.225 -21.224 1.00 94.06 129 ASP A CA 1
ATOM 1023 C C . ASP A 1 129 ? 7.014 -0.293 -21.792 1.00 94.06 129 ASP A C 1
ATOM 1025 O O . ASP A 1 129 ? 7.254 0.428 -22.759 1.00 94.06 129 ASP A O 1
ATOM 1029 N N . LEU A 1 130 ? 5.866 -0.166 -21.112 1.00 94.81 130 LEU A N 1
ATOM 1030 C CA . LEU A 1 130 ? 4.820 0.810 -21.463 1.00 94.81 130 LEU A CA 1
ATOM 1031 C C . LEU A 1 130 ? 5.322 2.264 -21.519 1.00 94.81 130 LEU A C 1
ATOM 1033 O O . LEU A 1 130 ? 4.812 3.065 -22.305 1.00 94.81 130 LEU A O 1
ATOM 1037 N N . LEU A 1 131 ? 6.304 2.610 -20.682 1.00 95.25 131 LEU A N 1
ATOM 1038 C CA . LEU A 1 131 ? 6.883 3.953 -20.585 1.00 95.25 131 LEU A CA 1
ATOM 1039 C C . LEU A 1 131 ? 8.034 4.186 -21.573 1.00 95.25 131 LEU A C 1
ATOM 1041 O O . LEU A 1 131 ? 8.632 5.264 -21.575 1.00 95.25 131 LEU A O 1
ATOM 1045 N N . LYS A 1 132 ? 8.383 3.190 -22.396 1.00 90.25 132 LYS A N 1
ATOM 1046 C CA . LYS A 1 132 ? 9.420 3.323 -23.425 1.00 90.25 132 LYS A CA 1
ATOM 1047 C C . LYS A 1 132 ? 8.980 4.264 -24.546 1.00 90.25 132 LYS A C 1
ATOM 1049 O O . LYS A 1 132 ? 9.753 5.129 -24.951 1.00 90.25 132 LYS A O 1
ATOM 1054 N N . ASP A 1 133 ? 7.726 4.131 -24.977 1.00 87.31 133 ASP A N 1
ATOM 1055 C CA . ASP A 1 133 ? 7.200 4.832 -26.155 1.00 87.31 133 ASP A CA 1
ATOM 1056 C C . ASP A 1 133 ? 6.214 5.957 -25.811 1.00 87.31 133 ASP A C 1
ATOM 1058 O O . ASP A 1 133 ? 5.859 6.762 -26.677 1.00 87.31 133 ASP A O 1
ATOM 1062 N N . LYS A 1 134 ? 5.722 6.013 -24.565 1.00 91.62 134 LYS A N 1
ATOM 1063 C CA . LYS A 1 134 ? 4.678 6.956 -24.141 1.00 91.62 134 LYS A CA 1
ATOM 1064 C C . LYS A 1 134 ? 4.978 7.548 -22.764 1.00 91.62 134 LYS A C 1
ATOM 1066 O O . LYS A 1 134 ? 5.398 6.819 -21.868 1.00 91.62 134 LYS A O 1
ATOM 1071 N N . PRO A 1 135 ? 4.716 8.851 -22.551 1.00 93.88 135 PRO A N 1
ATOM 1072 C CA . PRO A 1 135 ? 4.804 9.434 -21.221 1.00 93.88 135 PRO A CA 1
ATOM 1073 C C . PRO A 1 135 ? 3.705 8.871 -20.309 1.00 93.88 135 PRO A C 1
ATOM 1075 O O . PRO A 1 135 ? 2.618 8.524 -20.774 1.00 93.88 135 PRO A O 1
ATOM 1078 N N . PHE A 1 136 ? 3.960 8.863 -19.000 1.00 94.12 136 PHE A N 1
ATOM 1079 C CA . PHE A 1 136 ? 3.054 8.359 -17.963 1.00 94.12 136 PHE A CA 1
ATOM 1080 C C . PHE A 1 136 ? 1.617 8.895 -18.102 1.00 94.12 136 PHE A C 1
ATOM 1082 O O . PHE A 1 136 ? 0.655 8.132 -18.037 1.00 94.12 136 PHE A O 1
ATOM 1089 N N . MET A 1 137 ? 1.449 10.191 -18.381 1.00 90.94 137 MET A N 1
ATOM 1090 C CA . MET A 1 137 ? 0.115 10.792 -18.505 1.00 90.94 137 MET A CA 1
ATOM 1091 C C . MET A 1 137 ? -0.677 10.352 -19.736 1.00 90.94 137 MET A C 1
ATOM 1093 O O . MET A 1 137 ? -1.903 10.453 -19.728 1.00 90.94 137 MET A O 1
ATOM 1097 N N . ALA A 1 138 ? -0.008 9.833 -20.764 1.00 91.81 138 ALA A N 1
ATOM 1098 C CA . ALA A 1 138 ? -0.656 9.310 -21.964 1.00 91.81 138 ALA A CA 1
ATOM 1099 C C . ALA A 1 138 ? -1.039 7.824 -21.838 1.00 91.81 138 ALA A C 1
ATOM 1101 O O . ALA A 1 138 ? -1.578 7.245 -22.784 1.00 91.81 138 ALA A O 1
ATOM 1102 N N . LEU A 1 139 ? -0.739 7.186 -20.702 1.00 93.19 139 LEU A N 1
ATOM 1103 C CA . LEU A 1 139 ? -1.153 5.813 -20.434 1.00 93.19 139 LEU A CA 1
ATOM 1104 C C . LEU A 1 139 ? -2.665 5.721 -20.178 1.00 93.19 139 LEU A C 1
ATOM 1106 O O . LEU A 1 139 ? -3.331 6.714 -19.881 1.00 93.19 139 LEU A O 1
ATOM 1110 N N . SER A 1 140 ? -3.215 4.510 -20.285 1.00 92.50 140 SER A N 1
ATOM 1111 C CA . SER A 1 140 ? -4.610 4.256 -19.917 1.00 92.50 140 SER A CA 1
ATOM 1112 C C . SER A 1 140 ? -4.831 4.495 -18.414 1.00 92.50 140 SER A C 1
ATOM 1114 O O . SER A 1 140 ? -3.885 4.351 -17.632 1.00 92.50 140 SER A O 1
ATOM 1116 N N . PRO A 1 141 ? -6.069 4.801 -17.979 1.00 91.50 141 PRO A N 1
ATOM 1117 C CA . PRO A 1 141 ? -6.390 4.942 -16.557 1.00 91.50 141 PRO A CA 1
ATOM 1118 C C . PRO A 1 141 ? -5.944 3.732 -15.725 1.00 91.50 141 PRO A C 1
ATOM 1120 O O . PRO A 1 141 ? -5.368 3.901 -14.654 1.00 91.50 141 PRO A O 1
ATOM 1123 N N . THR A 1 142 ? -6.135 2.521 -16.259 1.00 90.62 142 THR A N 1
ATOM 1124 C CA . THR A 1 142 ? -5.712 1.264 -15.630 1.00 90.62 142 THR A CA 1
ATOM 1125 C C . THR A 1 142 ? -4.204 1.217 -15.420 1.00 90.62 142 THR A C 1
ATOM 1127 O O . THR A 1 142 ? -3.756 0.995 -14.303 1.00 90.62 142 THR A O 1
ATOM 1130 N N . ASN A 1 143 ? -3.412 1.513 -16.453 1.00 93.88 143 ASN A N 1
ATOM 1131 C CA . ASN A 1 143 ? -1.953 1.436 -16.364 1.00 93.88 143 ASN A CA 1
ATOM 1132 C C . ASN A 1 143 ? -1.386 2.536 -15.450 1.00 93.88 143 ASN A C 1
ATOM 1134 O O . ASN A 1 143 ? -0.426 2.300 -14.720 1.00 93.88 143 ASN A O 1
ATOM 1138 N N . LYS A 1 144 ? -1.986 3.738 -15.453 1.00 94.75 144 LYS A N 1
ATOM 1139 C CA . LYS A 1 144 ? -1.631 4.802 -14.497 1.00 94.75 144 LYS A CA 1
ATOM 1140 C C . LYS A 1 144 ? -1.867 4.344 -13.059 1.00 94.75 144 LYS A C 1
ATOM 1142 O O . LYS A 1 144 ? -0.989 4.511 -12.214 1.00 94.75 144 LYS A O 1
ATOM 1147 N N . ALA A 1 145 ? -3.041 3.766 -12.797 1.00 93.69 145 ALA A N 1
ATOM 1148 C CA . ALA A 1 145 ? -3.411 3.257 -11.484 1.00 93.69 145 ALA A CA 1
ATOM 1149 C C . ALA A 1 145 ? -2.514 2.089 -11.051 1.00 93.69 145 ALA A C 1
ATOM 1151 O O . ALA A 1 145 ? -2.112 2.041 -9.894 1.00 93.69 145 ALA A O 1
ATOM 1152 N N . GLU A 1 146 ? -2.147 1.198 -11.972 1.00 94.88 146 GLU A N 1
ATOM 1153 C CA . GLU A 1 146 ? -1.263 0.061 -11.705 1.00 94.88 146 GLU A CA 1
ATOM 1154 C C . GLU A 1 146 ? 0.154 0.513 -11.324 1.00 94.88 146 GLU A C 1
ATOM 1156 O O . GLU A 1 146 ? 0.702 0.047 -10.327 1.00 94.88 146 GLU A O 1
ATOM 1161 N N . ILE A 1 147 ? 0.725 1.491 -12.038 1.00 97.50 147 ILE A N 1
ATOM 1162 C CA . ILE A 1 147 ? 2.031 2.073 -11.684 1.00 97.50 147 ILE A CA 1
ATOM 1163 C C . ILE A 1 147 ? 1.962 2.805 -10.335 1.00 97.50 147 ILE A C 1
ATOM 1165 O O . ILE A 1 147 ? 2.868 2.664 -9.514 1.00 97.50 147 ILE A O 1
ATOM 1169 N N . LEU A 1 148 ? 0.897 3.572 -10.079 1.00 96.50 148 LEU A N 1
ATOM 1170 C CA . LEU A 1 148 ? 0.690 4.226 -8.783 1.00 96.50 148 LEU A CA 1
ATOM 1171 C C . LEU A 1 148 ? 0.606 3.190 -7.650 1.00 96.50 148 LEU A C 1
ATOM 1173 O O . LEU A 1 148 ? 1.292 3.328 -6.637 1.00 96.50 148 LEU A O 1
ATOM 1177 N N . ALA A 1 149 ? -0.188 2.134 -7.838 1.00 95.69 149 ALA A N 1
ATOM 1178 C CA . ALA A 1 149 ? -0.340 1.048 -6.877 1.00 95.69 149 ALA A CA 1
ATOM 1179 C C . ALA A 1 149 ? 0.986 0.321 -6.626 1.00 95.69 149 ALA A C 1
ATOM 1181 O O . ALA A 1 149 ? 1.311 0.034 -5.474 1.00 95.69 149 ALA A O 1
ATOM 1182 N N . PHE A 1 150 ? 1.781 0.087 -7.674 1.00 97.94 150 PHE A N 1
ATOM 1183 C CA . PHE A 1 150 ? 3.117 -0.488 -7.552 1.00 97.94 150 PHE A CA 1
ATOM 1184 C C . PHE A 1 150 ? 4.003 0.343 -6.613 1.00 97.94 150 PHE A C 1
ATOM 1186 O O . PHE A 1 150 ? 4.557 -0.194 -5.657 1.00 97.94 150 PHE A O 1
ATOM 1193 N N . ILE A 1 151 ? 4.086 1.662 -6.817 1.00 97.94 151 ILE A N 1
ATOM 1194 C CA . ILE A 1 151 ? 4.899 2.538 -5.955 1.00 97.94 151 ILE A CA 1
ATOM 1195 C C . ILE A 1 151 ? 4.365 2.545 -4.519 1.00 97.94 151 ILE A C 1
ATOM 1197 O O . ILE A 1 151 ? 5.148 2.488 -3.571 1.00 97.94 151 ILE A O 1
ATOM 1201 N N . CYS A 1 152 ? 3.042 2.588 -4.334 1.00 96.00 152 CYS A N 1
ATOM 1202 C CA . CYS A 1 152 ? 2.442 2.496 -3.005 1.00 96.00 152 CYS A CA 1
ATOM 1203 C C . CYS A 1 152 ? 2.808 1.185 -2.297 1.00 96.00 152 CYS A C 1
ATOM 1205 O O . CYS A 1 152 ? 3.130 1.221 -1.111 1.00 96.00 152 CYS A O 1
ATOM 1207 N N . ASN A 1 153 ? 2.808 0.056 -3.011 1.00 95.69 153 ASN A N 1
ATOM 1208 C CA . ASN A 1 153 ? 3.209 -1.2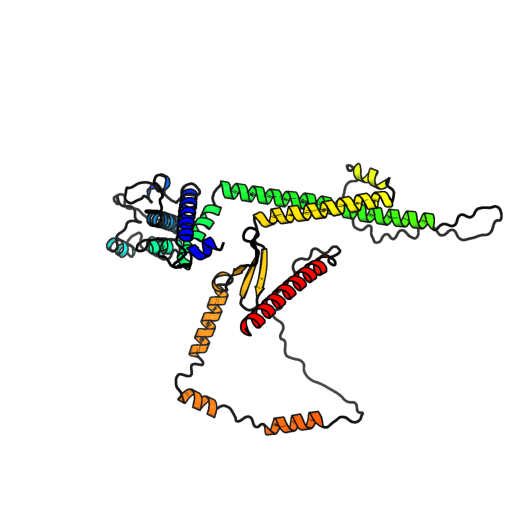41 -2.468 1.00 95.69 153 ASN A CA 1
ATOM 1209 C C . ASN A 1 153 ? 4.689 -1.259 -2.071 1.00 95.69 153 ASN A C 1
ATOM 1211 O O . ASN A 1 153 ? 5.017 -1.722 -0.980 1.00 95.69 153 ASN A O 1
ATOM 1215 N N . GLU A 1 154 ? 5.573 -0.697 -2.896 1.00 96.44 154 GLU A N 1
ATOM 1216 C CA . GLU A 1 154 ? 6.998 -0.573 -2.563 1.00 96.44 154 GLU A CA 1
ATOM 1217 C C . GLU A 1 154 ? 7.212 0.296 -1.315 1.00 96.44 154 GLU A C 1
ATOM 1219 O O . GLU A 1 154 ? 7.999 -0.040 -0.429 1.00 96.44 154 GLU A O 1
ATOM 1224 N N . LEU A 1 155 ? 6.452 1.385 -1.178 1.00 97.25 155 LEU A N 1
ATOM 1225 C CA . LEU A 1 155 ? 6.509 2.268 -0.012 1.00 97.25 155 LEU A CA 1
ATOM 1226 C C . LEU A 1 155 ? 6.005 1.617 1.283 1.00 97.25 155 LEU A C 1
ATOM 1228 O O . LEU A 1 155 ? 6.338 2.107 2.362 1.00 97.25 155 LEU A O 1
ATOM 1232 N N . LEU A 1 156 ? 5.288 0.488 1.227 1.00 94.50 156 LEU A N 1
ATOM 1233 C CA . LEU A 1 156 ? 4.995 -0.300 2.432 1.00 94.50 156 LEU A CA 1
ATOM 1234 C C . LEU A 1 156 ? 6.266 -0.892 3.059 1.00 94.50 156 LEU A C 1
ATOM 1236 O O . LEU A 1 156 ? 6.259 -1.228 4.242 1.00 94.50 156 LEU A O 1
ATOM 1240 N N . GLN A 1 157 ? 7.361 -0.982 2.298 1.00 95.62 157 GLN A N 1
ATOM 1241 C CA . GLN A 1 157 ? 8.672 -1.402 2.793 1.00 95.62 157 GLN A CA 1
ATOM 1242 C C . GLN A 1 157 ? 9.516 -0.239 3.336 1.00 95.62 157 GLN A C 1
ATOM 1244 O O . GLN A 1 157 ? 10.604 -0.462 3.873 1.00 95.62 157 GLN A O 1
ATOM 1249 N N . ASN A 1 158 ? 9.040 1.004 3.222 1.00 97.31 158 ASN A N 1
ATOM 1250 C CA . ASN A 1 158 ? 9.735 2.158 3.776 1.00 97.31 158 ASN A CA 1
ATOM 1251 C C . ASN A 1 158 ? 9.810 2.042 5.307 1.00 97.31 158 ASN A C 1
ATOM 1253 O O . ASN A 1 158 ? 8.810 1.828 5.992 1.00 97.31 158 ASN A O 1
ATOM 1257 N N . LYS A 1 159 ? 10.995 2.238 5.884 1.00 97.06 159 LYS A N 1
ATOM 1258 C CA . LYS A 1 159 ? 11.242 2.032 7.320 1.00 97.06 159 LYS A CA 1
ATOM 1259 C C . LYS A 1 159 ? 10.447 2.976 8.209 1.00 97.06 159 LYS A C 1
ATOM 1261 O O . LYS A 1 159 ? 10.213 2.649 9.370 1.00 97.06 159 LYS A O 1
ATOM 1266 N N . ALA A 1 160 ? 10.125 4.182 7.745 1.00 96.50 160 ALA A N 1
ATOM 1267 C CA . ALA A 1 160 ? 9.279 5.102 8.501 1.00 96.50 160 ALA A CA 1
ATOM 1268 C C . ALA A 1 160 ? 7.823 4.621 8.497 1.00 96.50 160 ALA A C 1
ATOM 1270 O O . ALA A 1 160 ? 7.195 4.599 9.554 1.00 96.50 160 ALA A O 1
ATOM 1271 N N . VAL A 1 161 ? 7.338 4.154 7.342 1.00 94.94 161 VAL A N 1
ATOM 1272 C CA . VAL A 1 161 ? 6.000 3.564 7.191 1.00 94.94 161 VAL A CA 1
ATOM 1273 C C . VAL A 1 161 ? 5.870 2.301 8.046 1.00 94.94 161 VAL A C 1
ATOM 1275 O O . VAL A 1 161 ? 4.944 2.215 8.847 1.00 94.94 161 VAL A O 1
ATOM 1278 N N . ILE A 1 162 ? 6.836 1.376 7.980 1.00 95.81 162 ILE A N 1
ATOM 1279 C CA . ILE A 1 162 ? 6.866 0.164 8.817 1.00 95.81 162 ILE A CA 1
ATOM 1280 C C . ILE A 1 162 ? 6.807 0.527 10.305 1.00 95.81 162 ILE A C 1
ATOM 1282 O O . ILE A 1 162 ? 5.941 0.032 11.020 1.00 95.81 162 ILE A O 1
ATOM 1286 N N . ARG A 1 163 ? 7.668 1.443 10.772 1.00 96.62 163 ARG A N 1
ATOM 1287 C CA . ARG A 1 163 ? 7.678 1.875 12.182 1.00 96.62 163 ARG A CA 1
ATOM 1288 C C . ARG A 1 163 ? 6.349 2.491 12.615 1.00 96.62 163 ARG A C 1
ATOM 1290 O O . ARG A 1 163 ? 5.915 2.289 13.748 1.00 96.62 163 ARG A O 1
ATOM 1297 N N . GLN A 1 164 ? 5.701 3.252 11.736 1.00 94.50 164 GLN A N 1
ATOM 1298 C CA . GLN A 1 164 ? 4.383 3.811 12.012 1.00 94.50 164 GLN A CA 1
ATOM 1299 C C . GLN A 1 164 ? 3.317 2.711 12.108 1.00 94.50 164 GLN A C 1
ATOM 1301 O O . GLN A 1 164 ? 2.507 2.743 13.032 1.00 94.50 164 GLN A O 1
ATOM 1306 N N . ILE A 1 165 ? 3.349 1.721 11.211 1.00 93.62 165 ILE A N 1
ATOM 1307 C CA . ILE A 1 165 ? 2.450 0.560 11.249 1.00 93.62 165 ILE A CA 1
ATOM 1308 C C . ILE A 1 165 ? 2.642 -0.224 12.553 1.00 93.62 165 ILE A C 1
ATOM 1310 O O . ILE A 1 165 ? 1.661 -0.506 13.237 1.00 93.62 165 ILE A O 1
ATOM 1314 N N . GLU A 1 166 ? 3.884 -0.527 12.935 1.00 95.25 166 GLU A N 1
ATOM 1315 C CA . GLU A 1 166 ? 4.212 -1.221 14.189 1.00 95.25 166 GLU A CA 1
ATOM 1316 C C . GLU A 1 166 ? 3.707 -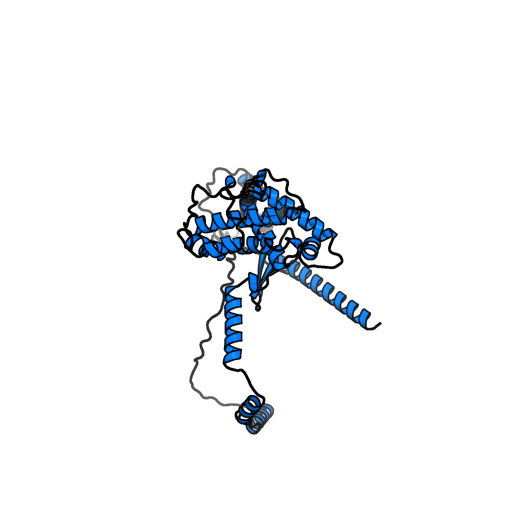0.451 15.418 1.00 95.25 166 GLU A C 1
ATOM 1318 O O . GLU A 1 166 ? 3.056 -1.028 16.289 1.00 95.25 166 GLU A O 1
ATOM 1323 N N . SER A 1 167 ? 3.928 0.866 15.462 1.00 95.00 167 SER A N 1
ATOM 1324 C CA . SER A 1 167 ? 3.439 1.735 16.541 1.00 95.00 167 SER A CA 1
ATOM 1325 C C . SER A 1 167 ? 1.908 1.733 16.646 1.00 95.00 167 SER A C 1
ATOM 1327 O O . SER A 1 167 ? 1.345 1.587 17.734 1.00 95.00 167 SER A O 1
ATOM 1329 N N . SER A 1 168 ? 1.208 1.831 15.512 1.00 93.38 168 SER A N 1
ATOM 1330 C CA . SER A 1 168 ? -0.255 1.752 15.476 1.00 93.38 168 SER A CA 1
ATOM 1331 C C . SER A 1 168 ? -0.771 0.362 15.886 1.00 93.38 168 SER A C 1
ATOM 1333 O O . SER A 1 168 ? -1.794 0.278 16.567 1.00 93.38 168 SER A O 1
ATOM 1335 N N . LEU A 1 169 ? -0.072 -0.727 15.539 1.00 93.94 169 LEU A N 1
ATOM 1336 C CA . LEU A 1 169 ? -0.419 -2.085 15.983 1.00 93.94 169 LEU A CA 1
ATOM 1337 C C . LEU A 1 169 ? -0.290 -2.237 17.503 1.00 93.94 169 LEU A C 1
ATOM 1339 O O . LEU A 1 169 ? -1.209 -2.764 18.137 1.00 93.94 169 LEU A O 1
ATOM 1343 N N . GLU A 1 170 ? 0.799 -1.735 18.086 1.00 94.44 170 GLU A N 1
ATOM 1344 C CA . GLU A 1 170 ? 1.011 -1.745 19.537 1.00 94.44 170 GLU A CA 1
ATOM 1345 C C . GLU A 1 170 ? -0.058 -0.910 20.258 1.00 94.44 170 GLU A C 1
ATOM 1347 O O . GLU A 1 170 ? -0.641 -1.352 21.247 1.00 94.44 170 GLU A O 1
ATOM 1352 N N . SER A 1 171 ? -0.405 0.261 19.715 1.00 92.56 171 SER A N 1
ATOM 1353 C CA . SER A 1 171 ? -1.479 1.104 20.253 1.00 92.56 171 SER A CA 1
ATOM 1354 C C . SER A 1 171 ? -2.826 0.372 20.296 1.00 92.56 171 SER A C 1
ATOM 1356 O O . SER A 1 171 ? -3.507 0.380 21.324 1.00 92.56 171 SER A O 1
ATOM 1358 N N . VAL A 1 172 ? -3.190 -0.334 19.218 1.00 93.75 172 VAL A N 1
ATOM 1359 C CA . VAL A 1 172 ? -4.417 -1.147 19.168 1.00 93.75 172 VAL A CA 1
ATOM 1360 C C . VAL A 1 172 ? -4.363 -2.300 20.175 1.00 93.75 172 VAL A C 1
ATOM 1362 O O . VAL A 1 172 ? -5.364 -2.577 20.839 1.00 93.75 172 VAL A O 1
ATOM 1365 N N . ALA A 1 173 ? -3.220 -2.978 20.314 1.00 93.81 173 ALA A N 1
ATOM 1366 C CA . ALA A 1 173 ? -3.049 -4.058 21.287 1.00 93.81 173 ALA A CA 1
ATOM 1367 C C . ALA A 1 173 ? -3.213 -3.551 22.730 1.00 93.81 173 ALA A C 1
ATOM 1369 O O . ALA A 1 173 ? -3.967 -4.137 23.513 1.00 93.81 173 ALA A O 1
ATOM 1370 N N . HIS A 1 174 ? -2.590 -2.417 23.051 1.00 93.50 174 HIS A N 1
ATOM 1371 C CA . HIS A 1 174 ? -2.723 -1.757 24.344 1.00 93.50 174 HIS A CA 1
ATOM 1372 C C . HIS A 1 174 ? -4.180 -1.367 24.636 1.00 93.50 174 HIS A C 1
ATOM 1374 O O . HIS A 1 174 ? -4.720 -1.725 25.681 1.00 93.50 174 HIS A O 1
ATOM 1380 N N . GLN A 1 175 ? -4.869 -0.727 23.687 1.00 93.00 175 GLN A N 1
ATOM 1381 C CA . GLN A 1 175 ? -6.271 -0.336 23.861 1.00 93.00 175 GLN A CA 1
ATOM 1382 C C . GLN A 1 175 ? -7.212 -1.535 24.044 1.00 93.00 175 GLN A C 1
ATOM 1384 O O . GLN A 1 175 ? -8.154 -1.454 24.836 1.00 93.00 175 GLN A O 1
ATOM 1389 N N . LYS A 1 176 ? -6.953 -2.663 23.365 1.00 94.00 176 LYS A N 1
ATOM 1390 C CA . LYS A 1 176 ? -7.693 -3.918 23.585 1.00 94.00 176 LYS A CA 1
ATOM 1391 C C . LYS A 1 176 ? -7.494 -4.456 24.998 1.00 94.00 176 LYS A C 1
ATOM 1393 O O . LYS A 1 176 ? -8.473 -4.865 25.618 1.00 94.00 176 LYS A O 1
ATOM 1398 N N . LYS A 1 177 ? -6.258 -4.439 25.506 1.00 94.62 177 LYS A N 1
ATOM 1399 C CA . LYS A 1 177 ? -5.940 -4.876 26.871 1.00 94.62 177 LYS A CA 1
ATOM 1400 C C . LYS A 1 177 ? -6.666 -4.019 27.909 1.00 94.62 177 LYS A C 1
ATOM 1402 O O . LYS A 1 177 ? -7.359 -4.566 28.760 1.00 94.62 177 LYS A O 1
ATOM 1407 N N . GLU A 1 178 ? -6.561 -2.697 27.803 1.00 93.25 178 GLU A N 1
ATOM 1408 C CA . GLU A 1 178 ? -7.226 -1.768 28.725 1.00 93.25 178 GLU A CA 1
ATOM 1409 C C . GLU A 1 178 ? -8.754 -1.921 28.686 1.00 93.25 178 GLU A C 1
ATOM 1411 O O . GLU A 1 178 ? -9.406 -1.978 29.729 1.00 93.25 178 GLU A O 1
ATOM 1416 N N . LYS A 1 179 ? -9.337 -2.082 27.489 1.00 92.50 179 LYS A N 1
ATOM 1417 C CA . LYS A 1 179 ? -10.770 -2.370 27.344 1.00 92.50 179 LYS A CA 1
ATOM 1418 C C . LYS A 1 179 ? -11.158 -3.678 28.035 1.00 92.50 179 LYS A C 1
ATOM 1420 O O . LYS A 1 179 ? -12.165 -3.715 28.733 1.00 92.50 179 LYS A O 1
ATOM 1425 N N . TRP A 1 180 ? -10.382 -4.742 27.846 1.00 93.38 180 TRP A N 1
ATOM 1426 C CA . TRP A 1 180 ? -10.665 -6.041 28.454 1.00 93.38 180 TRP A CA 1
ATOM 1427 C C . TRP A 1 180 ? -10.608 -5.991 29.988 1.00 93.38 180 TRP A C 1
ATOM 1429 O O . TRP A 1 180 ? -11.489 -6.53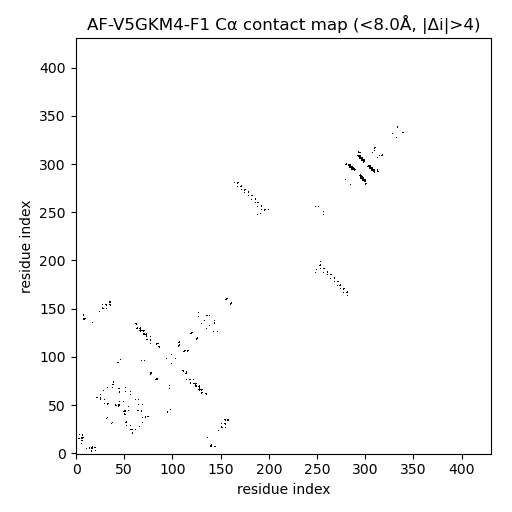8 30.654 1.00 93.38 180 TRP A O 1
ATOM 1439 N N . LEU A 1 181 ? -9.622 -5.286 30.555 1.00 93.12 181 LEU A N 1
ATOM 1440 C CA . LEU A 1 181 ? -9.529 -5.057 32.001 1.00 93.12 181 LEU A CA 1
ATOM 1441 C C . LEU A 1 181 ? -10.748 -4.285 32.523 1.00 93.12 181 LEU A C 1
ATOM 1443 O O . LEU A 1 181 ? -11.353 -4.672 33.525 1.00 93.12 181 LEU A O 1
ATOM 1447 N N . LEU A 1 182 ? -11.152 -3.233 31.810 1.00 93.38 182 LEU A N 1
ATOM 1448 C CA . LEU A 1 182 ? -12.321 -2.431 32.157 1.00 93.38 182 LEU A CA 1
ATOM 1449 C C . LEU A 1 182 ? -13.624 -3.242 32.082 1.00 93.38 182 LEU A C 1
ATOM 1451 O O . LEU A 1 182 ? -14.424 -3.198 33.016 1.00 93.38 182 LEU A O 1
ATOM 1455 N N . ASP A 1 183 ? -13.819 -4.027 31.021 1.00 92.75 183 ASP A N 1
ATOM 1456 C CA . ASP A 1 183 ? -14.993 -4.891 30.845 1.00 92.75 183 ASP A CA 1
ATOM 1457 C C . ASP A 1 183 ? -15.048 -5.992 31.926 1.00 92.75 183 ASP A C 1
ATOM 1459 O O . ASP A 1 183 ? -16.127 -6.329 32.421 1.00 92.75 183 ASP A O 1
ATOM 1463 N N . THR A 1 184 ? -13.892 -6.499 32.367 1.00 93.19 184 THR A N 1
ATOM 1464 C CA . THR A 1 184 ? -13.789 -7.445 33.492 1.00 93.19 184 THR A CA 1
ATOM 1465 C C . THR A 1 184 ? -14.211 -6.791 34.810 1.00 93.19 184 THR A C 1
ATOM 1467 O O . THR A 1 184 ? -15.033 -7.354 35.537 1.00 93.19 184 THR A O 1
ATOM 1470 N N . LYS A 1 185 ? -13.739 -5.568 35.090 1.00 92.44 185 LYS A N 1
ATOM 1471 C CA . LYS A 1 185 ? -14.150 -4.789 36.272 1.00 92.44 185 LYS A CA 1
ATOM 1472 C C . LYS A 1 185 ? -15.647 -4.479 36.260 1.00 92.44 185 LYS A C 1
ATOM 1474 O O . LYS A 1 185 ? -16.308 -4.635 37.282 1.00 92.44 185 LYS A O 1
ATOM 1479 N N . ILE A 1 186 ? -16.201 -4.105 35.103 1.00 94.19 186 ILE A N 1
ATOM 1480 C CA . ILE A 1 186 ? -17.646 -3.896 34.924 1.00 94.19 186 ILE A CA 1
ATOM 1481 C C . ILE A 1 186 ? -18.416 -5.176 35.255 1.00 94.19 186 ILE A C 1
ATOM 1483 O O . ILE A 1 186 ? -19.410 -5.103 35.972 1.00 94.19 186 ILE A O 1
ATOM 1487 N N . ARG A 1 187 ? -17.967 -6.347 34.785 1.00 93.62 187 ARG A N 1
ATOM 1488 C CA . ARG A 1 187 ? -18.629 -7.630 35.074 1.00 93.62 187 ARG A CA 1
ATOM 1489 C C . ARG A 1 187 ? -18.630 -7.946 36.573 1.00 93.62 187 ARG A C 1
ATOM 1491 O O . ARG A 1 187 ? -19.698 -8.215 37.119 1.00 93.62 187 ARG A O 1
ATOM 1498 N N . LYS A 1 188 ? -17.477 -7.827 37.247 1.00 92.56 188 LYS A N 1
ATOM 1499 C CA . LYS A 1 188 ? -17.367 -8.026 38.706 1.00 92.56 188 LYS A CA 1
ATOM 1500 C C . LYS A 1 188 ? -18.275 -7.057 39.477 1.00 92.56 188 LYS A C 1
ATOM 1502 O O . LYS A 1 188 ? -19.042 -7.477 40.342 1.00 92.56 188 LYS A O 1
ATOM 1507 N N . LEU A 1 189 ? -18.256 -5.771 39.116 1.00 91.62 189 LEU A N 1
ATOM 1508 C CA . LEU A 1 189 ? -19.058 -4.744 39.784 1.00 91.62 189 LEU A CA 1
ATOM 1509 C C . LEU A 1 189 ? -20.566 -4.918 39.530 1.00 91.62 189 LEU A C 1
ATOM 1511 O O . LEU A 1 189 ? -21.360 -4.685 40.438 1.00 91.62 189 LEU A O 1
ATOM 1515 N N . LYS A 1 190 ? -20.973 -5.383 38.336 1.00 92.81 190 LYS A N 1
ATOM 1516 C CA . LYS A 1 190 ? -22.365 -5.764 38.027 1.00 92.81 190 LYS A CA 1
ATOM 1517 C C . LYS A 1 190 ? -22.854 -6.888 38.943 1.00 92.81 190 LYS A C 1
ATOM 1519 O O . LYS A 1 190 ? -23.942 -6.769 39.505 1.00 92.81 190 LYS A O 1
ATOM 1524 N N . MET A 1 191 ? -22.052 -7.942 39.128 1.00 90.38 191 MET A N 1
ATOM 1525 C CA . MET A 1 191 ? -22.392 -9.055 40.026 1.00 90.38 191 MET A CA 1
ATOM 1526 C C . MET A 1 191 ? -22.508 -8.583 41.481 1.00 90.38 191 MET A C 1
ATOM 1528 O O . MET A 1 191 ? -23.496 -8.888 42.151 1.00 90.38 191 MET A O 1
ATOM 1532 N N . LEU A 1 192 ? -21.545 -7.783 41.958 1.00 89.94 192 LEU A N 1
ATOM 1533 C CA . LEU A 1 192 ? -21.560 -7.238 43.318 1.00 89.94 192 LEU A CA 1
ATOM 1534 C C . LEU A 1 192 ? -22.771 -6.326 43.560 1.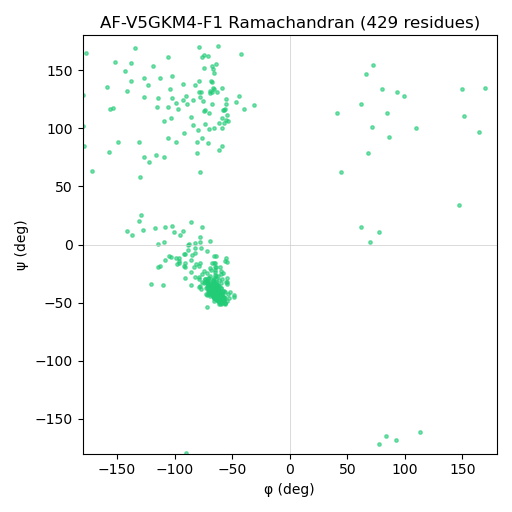00 89.94 192 LEU A C 1
ATOM 1536 O O . LEU A 1 192 ? -23.476 -6.492 44.555 1.00 89.94 192 LEU A O 1
ATOM 1540 N N . HIS A 1 193 ? -23.050 -5.407 42.633 1.00 91.06 193 HIS A N 1
ATOM 1541 C CA . HIS A 1 193 ? -24.226 -4.539 42.681 1.00 91.06 193 HIS A CA 1
ATOM 1542 C C . HIS A 1 193 ? -25.522 -5.361 42.742 1.00 91.06 193 HIS A C 1
ATOM 1544 O O . HIS A 1 193 ? -26.370 -5.106 43.595 1.00 91.06 193 HIS A O 1
ATOM 1550 N N . GLY A 1 194 ? -25.648 -6.401 41.908 1.00 88.56 194 GLY A N 1
ATOM 1551 C CA . GLY A 1 194 ? -26.796 -7.311 41.928 1.00 88.56 194 GLY A CA 1
ATOM 1552 C C . GLY A 1 194 ? -26.986 -8.005 43.280 1.00 88.56 194 GLY A C 1
ATOM 1553 O O . GLY A 1 194 ? -28.094 -8.007 43.819 1.00 88.56 194 GLY A O 1
ATOM 1554 N N . ARG A 1 195 ? -25.908 -8.536 43.875 1.00 90.06 195 ARG A N 1
ATOM 1555 C CA . ARG A 1 195 ? -25.944 -9.149 45.218 1.00 90.06 195 ARG A CA 1
ATOM 1556 C C . ARG A 1 195 ? -26.343 -8.137 46.297 1.00 90.06 195 ARG A C 1
ATOM 1558 O O . ARG A 1 195 ? -27.192 -8.444 47.133 1.00 90.06 195 ARG A O 1
ATOM 1565 N N . LYS A 1 196 ? -25.778 -6.925 46.261 1.00 88.12 196 LYS A N 1
ATOM 1566 C CA . LYS A 1 196 ? -26.043 -5.867 47.249 1.00 88.12 196 LYS A CA 1
ATOM 1567 C C . LYS A 1 196 ? -27.495 -5.390 47.205 1.00 88.12 196 LYS A C 1
ATOM 1569 O O . LYS A 1 196 ? -28.144 -5.342 48.245 1.00 88.12 196 LYS A O 1
ATOM 1574 N N . VAL A 1 197 ? -28.029 -5.130 46.010 1.00 87.62 197 VAL A N 1
ATOM 1575 C CA . VAL A 1 197 ? -29.426 -4.702 45.821 1.00 87.62 197 VAL A CA 1
ATOM 1576 C C . VAL A 1 197 ? -30.409 -5.771 46.309 1.00 87.62 197 VAL A C 1
ATOM 1578 O O . VAL A 1 197 ? -31.382 -5.436 46.984 1.00 87.62 197 VAL A O 1
ATOM 1581 N N . ARG A 1 198 ? -30.146 -7.060 46.036 1.00 87.00 198 ARG A N 1
ATOM 1582 C CA . ARG A 1 198 ? -30.970 -8.170 46.556 1.00 87.00 198 ARG A CA 1
ATOM 1583 C C . ARG A 1 198 ? -30.941 -8.239 48.085 1.00 87.00 198 ARG A C 1
ATOM 1585 O O . ARG A 1 198 ? -31.995 -8.362 48.704 1.00 87.00 198 ARG A O 1
ATOM 1592 N N . SER A 1 199 ? -29.758 -8.111 48.688 1.00 84.06 199 SER A N 1
ATOM 1593 C CA . SER A 1 199 ? -29.599 -8.123 50.148 1.00 84.06 199 SER A CA 1
ATOM 1594 C C . SER A 1 199 ? -30.343 -6.962 50.818 1.00 84.06 199 SER A C 1
ATOM 1596 O O . SER A 1 199 ? -31.070 -7.176 51.784 1.00 84.06 199 SER A O 1
ATOM 1598 N N . GLU A 1 200 ? -30.208 -5.741 50.294 1.00 85.69 200 GLU A N 1
ATOM 1599 C CA . GLU A 1 200 ? -30.877 -4.548 50.834 1.00 85.69 200 GLU A CA 1
ATOM 1600 C C . GLU A 1 200 ? -32.408 -4.608 50.663 1.00 85.69 200 GLU A C 1
ATOM 1602 O O . GLU A 1 200 ? -33.157 -4.135 51.521 1.00 85.69 200 GLU A O 1
ATOM 1607 N N . ALA A 1 201 ? -32.898 -5.210 49.574 1.00 82.88 201 ALA A N 1
ATOM 1608 C CA . ALA A 1 201 ? -34.327 -5.432 49.360 1.00 82.88 201 ALA A CA 1
ATOM 1609 C C . ALA A 1 201 ? -34.911 -6.444 50.362 1.00 82.88 201 ALA A C 1
ATOM 1611 O O . ALA A 1 201 ? -35.999 -6.223 50.892 1.00 82.88 201 ALA A O 1
ATOM 1612 N N . MET A 1 202 ? -34.173 -7.517 50.663 1.00 82.12 202 MET A N 1
ATOM 1613 C CA . MET A 1 202 ? -34.575 -8.530 51.643 1.00 82.12 202 MET A CA 1
ATOM 1614 C C . MET A 1 202 ? -34.582 -7.980 53.078 1.00 82.12 202 MET A C 1
ATOM 1616 O O . MET A 1 202 ? -35.479 -8.305 53.853 1.00 82.12 202 MET A O 1
ATOM 1620 N N . GLU A 1 203 ? -33.642 -7.094 53.418 1.00 77.44 203 GLU A N 1
ATOM 1621 C CA . GLU A 1 203 ? -33.600 -6.409 54.718 1.00 77.44 203 GLU A CA 1
ATOM 1622 C C . GLU A 1 203 ? -34.777 -5.435 54.900 1.00 77.44 203 GLU A C 1
ATOM 1624 O O . GLU A 1 203 ? -35.385 -5.383 55.968 1.00 77.44 203 GLU A O 1
ATOM 1629 N N . LYS A 1 204 ? -35.177 -4.719 53.839 1.00 74.75 204 LYS A N 1
ATOM 1630 C CA . LYS A 1 204 ? -36.367 -3.845 53.851 1.00 74.75 204 LYS A CA 1
ATOM 1631 C C . LYS A 1 204 ? -37.696 -4.605 53.861 1.00 74.75 204 LYS A C 1
ATOM 1633 O O . LYS A 1 204 ? -38.700 -4.044 54.292 1.00 74.75 204 LYS A O 1
ATOM 1638 N N . ALA A 1 205 ? -37.716 -5.847 53.379 1.00 70.06 205 ALA A N 1
ATOM 1639 C CA . ALA A 1 205 ? -38.906 -6.695 53.354 1.00 70.06 205 ALA A CA 1
ATOM 1640 C C . ALA A 1 205 ? -39.183 -7.407 54.693 1.00 70.06 205 ALA A C 1
ATOM 1642 O O . ALA A 1 205 ? -40.244 -8.016 54.840 1.00 70.06 205 ALA A O 1
ATOM 1643 N N . GLN A 1 206 ? -38.281 -7.329 55.683 1.00 60.38 206 GLN A N 1
ATOM 1644 C CA . GLN A 1 206 ? -38.567 -7.838 57.025 1.00 60.38 206 GLN A CA 1
ATOM 1645 C C . GLN A 1 206 ? -39.506 -6.881 57.787 1.00 60.38 206 GLN A C 1
ATOM 1647 O O . GLN A 1 206 ? -39.176 -5.704 57.961 1.00 60.38 206 GLN A O 1
ATOM 1652 N N . PRO A 1 207 ? -40.673 -7.346 58.273 1.00 54.50 207 PRO A N 1
ATOM 1653 C CA . PRO A 1 207 ? -41.575 -6.507 59.050 1.00 54.50 207 PRO A CA 1
ATOM 1654 C C . PRO A 1 207 ? -40.963 -6.198 60.423 1.00 54.50 207 PRO A C 1
ATOM 1656 O O . PRO A 1 207 ? -40.559 -7.102 61.154 1.00 54.50 207 PRO A O 1
ATOM 1659 N N . LYS A 1 208 ? -40.941 -4.917 60.807 1.00 51.12 208 LYS A N 1
ATOM 1660 C CA . LYS A 1 208 ? -40.686 -4.511 62.194 1.00 51.12 208 LYS A CA 1
ATOM 1661 C C . LYS A 1 208 ? -41.849 -4.994 63.069 1.00 51.12 208 LYS A C 1
ATOM 1663 O O . LYS A 1 208 ? -42.901 -4.361 63.087 1.00 51.12 208 LYS A O 1
ATOM 1668 N N . MET A 1 209 ? -41.677 -6.110 63.778 1.00 44.25 209 MET A N 1
ATOM 1669 C CA . MET A 1 209 ? -42.511 -6.417 64.944 1.00 44.25 209 MET A CA 1
ATOM 1670 C C . MET A 1 209 ? -42.027 -5.554 66.110 1.00 44.25 209 MET A C 1
ATOM 1672 O O . MET A 1 209 ? -41.116 -5.933 66.841 1.00 44.25 209 MET A O 1
ATOM 1676 N N . ASP A 1 210 ? -42.635 -4.381 66.262 1.00 41.97 210 ASP A N 1
ATOM 1677 C CA . ASP A 1 210 ? -42.630 -3.669 67.535 1.00 41.97 210 ASP A CA 1
ATOM 1678 C C . ASP A 1 210 ? -43.662 -4.323 68.467 1.00 41.97 210 ASP A C 1
ATOM 1680 O O . ASP A 1 210 ? -44.836 -4.438 68.114 1.00 41.97 210 ASP A O 1
ATOM 1684 N N . GLY A 1 211 ? -43.229 -4.693 69.675 1.00 42.44 211 GLY A N 1
ATOM 1685 C CA . GLY A 1 211 ? -44.113 -4.793 70.840 1.00 42.44 211 GLY A CA 1
ATOM 1686 C C . GLY A 1 211 ? -44.426 -6.197 71.365 1.00 42.44 211 GLY A C 1
ATOM 1687 O O . GLY A 1 211 ? -45.317 -6.873 70.873 1.00 42.44 211 GLY A O 1
ATOM 1688 N N . GLU A 1 212 ? -43.705 -6.554 72.432 1.00 43.28 212 GLU A N 1
ATOM 1689 C CA . GLU A 1 212 ? -44.118 -7.342 73.607 1.00 43.28 212 GLU A CA 1
ATOM 1690 C C . GLU A 1 212 ? -45.021 -8.585 73.448 1.00 43.28 212 GLU A C 1
ATOM 1692 O O . GLU A 1 212 ? -46.233 -8.506 73.292 1.00 43.28 212 GLU A O 1
ATOM 1697 N N . GLY A 1 213 ? -44.419 -9.742 73.757 1.00 43.53 213 GLY A N 1
ATOM 1698 C CA . GLY A 1 213 ? -45.049 -10.762 74.599 1.00 43.53 213 GLY A CA 1
ATOM 1699 C C . GLY A 1 213 ? -45.961 -11.780 73.914 1.00 43.53 213 GLY A C 1
ATOM 1700 O O . GLY A 1 213 ? -47.170 -11.615 73.878 1.00 43.53 213 GLY A O 1
ATOM 1701 N N . SER A 1 214 ? -45.393 -12.919 73.516 1.00 34.44 214 SER A N 1
ATOM 1702 C CA . SER A 1 214 ? -45.832 -14.262 73.935 1.00 34.44 214 SER A CA 1
ATOM 1703 C C . SER A 1 214 ? -45.125 -15.308 73.081 1.00 34.44 214 SER A C 1
ATOM 1705 O O . SER A 1 214 ? -45.067 -15.202 71.860 1.00 34.44 214 SER A O 1
ATOM 1707 N N . ALA A 1 215 ? -44.615 -16.343 73.742 1.00 46.84 215 ALA A N 1
ATOM 1708 C CA . ALA A 1 215 ? -44.118 -17.548 73.106 1.00 46.84 215 ALA A CA 1
ATOM 1709 C C . ALA A 1 215 ? -45.206 -18.168 72.213 1.00 46.84 215 ALA A C 1
ATOM 1711 O O . ALA A 1 215 ? -46.277 -18.522 72.706 1.00 46.84 215 ALA A O 1
ATOM 1712 N N . ALA A 1 216 ? -44.921 -18.309 70.921 1.00 41.03 216 ALA A N 1
ATOM 1713 C CA . ALA A 1 216 ? -45.577 -19.268 70.045 1.00 41.03 216 ALA A CA 1
ATOM 1714 C C . ALA A 1 216 ? -44.649 -19.582 68.866 1.00 41.03 216 ALA A C 1
ATOM 1716 O O . ALA A 1 216 ? -44.274 -18.714 68.083 1.00 41.03 216 ALA A O 1
ATOM 1717 N N . ASP A 1 217 ? -44.269 -20.850 68.837 1.00 47.19 217 ASP A N 1
ATOM 1718 C CA . ASP A 1 217 ? -43.566 -21.606 67.811 1.00 47.19 217 ASP A CA 1
ATOM 1719 C C . ASP A 1 217 ? -43.853 -21.122 66.374 1.00 47.19 217 ASP A C 1
ATOM 1721 O O . ASP A 1 217 ? -44.995 -21.095 65.914 1.00 47.19 217 ASP A O 1
ATOM 1725 N N . SER A 1 218 ? -42.808 -20.710 65.662 1.00 39.44 218 SER A N 1
ATOM 1726 C CA . SER A 1 218 ? -42.821 -20.502 64.212 1.00 39.44 218 SER A CA 1
ATOM 1727 C C . SER A 1 218 ? -41.481 -20.985 63.667 1.00 39.44 218 SER A C 1
ATOM 1729 O O . SER A 1 218 ? -40.444 -20.658 64.252 1.00 39.44 218 SER A O 1
ATOM 1731 N N . PRO A 1 219 ? -41.473 -21.787 62.588 1.00 41.91 219 PRO A N 1
ATOM 1732 C CA . PRO A 1 219 ? -40.269 -22.456 62.138 1.00 41.91 219 PRO A CA 1
ATOM 1733 C C . PRO A 1 219 ? -39.290 -21.402 61.635 1.00 41.91 219 PRO A C 1
ATOM 1735 O O . PRO A 1 219 ? -39.595 -20.624 60.730 1.00 41.91 219 PRO A O 1
ATOM 1738 N N . ALA A 1 220 ? -38.113 -21.370 62.252 1.00 43.16 220 ALA A N 1
ATOM 1739 C CA . ALA A 1 220 ? -36.980 -20.621 61.751 1.00 43.16 220 ALA A CA 1
ATOM 1740 C C . ALA A 1 220 ? -36.705 -21.090 60.316 1.00 43.16 220 ALA A C 1
ATOM 1742 O O . ALA A 1 220 ? -36.236 -22.207 60.103 1.00 43.16 220 ALA A O 1
ATOM 1743 N N . LEU A 1 221 ? -37.040 -20.253 59.332 1.00 45.41 221 LEU A N 1
ATOM 1744 C CA . LEU A 1 221 ? -36.587 -20.433 57.959 1.00 45.41 221 LEU A CA 1
ATOM 1745 C C . LEU A 1 221 ? -35.059 -20.407 57.996 1.00 45.41 221 LEU A C 1
ATOM 1747 O O . LEU A 1 221 ? -34.447 -19.381 58.306 1.00 45.41 221 LEU A O 1
ATOM 1751 N N . HIS A 1 222 ? -34.474 -21.582 57.781 1.00 43.12 222 HIS A N 1
ATOM 1752 C CA . HIS A 1 222 ? -33.046 -21.832 57.828 1.00 43.12 222 HIS A CA 1
ATOM 1753 C C . HIS A 1 222 ? -32.363 -20.895 56.827 1.00 43.12 222 HIS A C 1
ATOM 1755 O O . HIS A 1 222 ? -32.608 -20.957 55.625 1.00 43.12 222 HIS A O 1
ATOM 1761 N N . LYS A 1 223 ? -31.527 -19.989 57.338 1.00 50.03 223 LYS A N 1
ATOM 1762 C CA . LYS A 1 223 ? -30.833 -18.948 56.564 1.00 50.03 223 LYS A CA 1
ATOM 1763 C C . LYS A 1 223 ? -29.746 -19.500 55.620 1.00 50.03 223 LYS A C 1
ATOM 1765 O O . LYS A 1 223 ? -29.092 -18.699 54.964 1.00 50.03 223 LYS A O 1
ATOM 1770 N N . ASP A 1 224 ? -29.587 -20.826 55.552 1.00 45.59 224 ASP A N 1
ATOM 1771 C CA . ASP A 1 224 ? -28.559 -21.520 54.758 1.00 45.59 224 ASP A CA 1
ATOM 1772 C C . ASP A 1 224 ? -29.076 -22.156 53.452 1.00 45.59 224 ASP A C 1
ATOM 1774 O O . ASP A 1 224 ? -28.259 -22.530 52.623 1.00 45.59 224 ASP A O 1
ATOM 1778 N N . ASP A 1 225 ? -30.392 -22.252 53.213 1.00 42.91 225 ASP A N 1
ATOM 1779 C CA . ASP A 1 225 ? -30.941 -23.038 52.080 1.00 42.91 225 ASP A CA 1
ATOM 1780 C C . ASP A 1 225 ? -31.189 -22.235 50.782 1.00 42.91 225 ASP A C 1
ATOM 1782 O O . ASP A 1 225 ? -31.840 -22.717 49.859 1.00 42.91 225 ASP A O 1
ATOM 1786 N N . LEU A 1 226 ? -30.693 -20.995 50.686 1.00 46.25 226 LEU A N 1
ATOM 1787 C CA . LEU A 1 226 ? -30.839 -20.147 49.485 1.00 46.25 226 LEU A CA 1
ATOM 1788 C C . LEU A 1 226 ? -29.507 -19.561 48.997 1.00 46.25 226 LEU A C 1
ATOM 1790 O O . LEU A 1 226 ? -29.478 -18.514 48.344 1.00 46.25 226 LEU A O 1
ATOM 1794 N N . LEU A 1 227 ? -28.394 -20.231 49.303 1.00 48.09 227 LEU A N 1
ATOM 1795 C CA . LEU A 1 227 ? -27.190 -20.084 48.494 1.00 48.09 227 LEU A CA 1
ATOM 1796 C C . LEU A 1 227 ? -27.466 -20.782 47.161 1.00 48.09 227 LEU A C 1
ATOM 1798 O O . LEU A 1 227 ? -27.234 -21.973 46.997 1.00 48.09 227 LEU A O 1
ATOM 1802 N N . ASP A 1 228 ? -28.047 -20.016 46.242 1.00 47.91 228 ASP A N 1
ATOM 1803 C CA . ASP A 1 228 ? -28.092 -20.311 44.815 1.00 47.91 228 ASP A CA 1
ATOM 1804 C C . ASP A 1 228 ? -26.631 -20.358 44.323 1.00 47.91 228 ASP A C 1
ATOM 1806 O O . ASP A 1 228 ? -26.043 -19.357 43.907 1.00 47.91 228 ASP A O 1
ATOM 1810 N N . ASP A 1 229 ? -25.998 -21.511 44.545 1.00 49.97 229 ASP A N 1
ATOM 1811 C CA . ASP A 1 229 ? -24.589 -21.807 44.274 1.00 49.97 229 ASP A CA 1
ATOM 1812 C C . ASP A 1 229 ? -24.328 -22.084 42.781 1.00 49.97 229 ASP A C 1
ATOM 1814 O O . ASP A 1 229 ? -23.204 -22.404 42.397 1.00 49.97 229 ASP A O 1
ATOM 1818 N N . GLU A 1 230 ? -25.324 -21.901 41.907 1.00 48.09 230 GLU A N 1
ATOM 1819 C CA . GLU A 1 230 ? -25.192 -22.154 40.465 1.00 48.09 230 GLU A CA 1
ATOM 1820 C C . GLU A 1 230 ? -24.552 -20.996 39.661 1.00 48.09 230 GLU A C 1
ATOM 1822 O O . GLU A 1 230 ? -24.284 -21.163 38.475 1.00 48.09 230 GLU A O 1
ATOM 1827 N N . GLU A 1 231 ? -24.213 -19.843 40.264 1.00 48.03 231 GLU A N 1
ATOM 1828 C CA . GLU A 1 231 ? -23.521 -18.733 39.556 1.00 48.03 231 GLU A CA 1
ATOM 1829 C C . GLU A 1 231 ? -22.043 -18.511 39.962 1.00 48.03 231 GLU A C 1
ATOM 1831 O O . GLU A 1 231 ? -21.384 -17.604 39.443 1.00 48.03 231 GLU A O 1
ATOM 1836 N N . ASN A 1 232 ? -21.471 -19.328 40.856 1.00 47.53 232 ASN A N 1
ATOM 1837 C CA . ASN A 1 232 ? -20.073 -19.190 41.313 1.00 47.53 232 ASN A CA 1
ATOM 1838 C C . ASN A 1 232 ? -19.031 -19.897 40.416 1.00 47.53 232 ASN A C 1
ATOM 1840 O O . ASN A 1 232 ? -17.891 -20.101 40.831 1.00 47.53 232 ASN A O 1
ATOM 1844 N N . GLU A 1 233 ? -19.355 -20.215 39.163 1.00 49.38 233 GLU A N 1
ATOM 1845 C CA . GLU A 1 233 ? -18.475 -20.980 38.260 1.00 49.38 233 GLU A CA 1
ATOM 1846 C C . GLU A 1 233 ? -17.286 -20.188 37.661 1.00 49.38 233 GLU A C 1
ATOM 1848 O O . GLU A 1 233 ? -16.653 -20.637 36.711 1.00 49.38 233 GLU A O 1
ATOM 1853 N N . MET A 1 234 ? -16.940 -19.007 38.193 1.00 48.41 234 MET A N 1
ATOM 1854 C CA . MET A 1 234 ? -15.834 -18.180 37.665 1.00 48.41 234 MET A CA 1
ATOM 1855 C C . MET A 1 234 ? -14.797 -17.740 38.709 1.00 48.41 234 MET A C 1
ATOM 1857 O O . MET A 1 234 ? -13.971 -16.873 38.423 1.00 48.41 234 MET A O 1
ATOM 1861 N N . SER A 1 235 ? -14.804 -18.320 39.910 1.00 54.84 235 SER A N 1
ATOM 1862 C CA . SER A 1 235 ? -13.911 -17.901 40.998 1.00 54.84 235 SER A CA 1
ATOM 1863 C C . SER A 1 235 ? -13.026 -19.035 41.513 1.00 54.84 235 SER A C 1
ATOM 1865 O O . SER A 1 235 ? -13.192 -19.457 42.653 1.00 54.84 235 SER A O 1
ATOM 1867 N N . GLU A 1 236 ? -12.032 -19.476 40.736 1.00 46.78 236 GLU A N 1
ATOM 1868 C CA . GLU A 1 236 ? -10.976 -20.335 41.306 1.00 46.78 236 GLU A CA 1
ATOM 1869 C C . GLU A 1 236 ? -9.528 -20.039 40.889 1.00 46.78 236 GLU A C 1
ATOM 1871 O O . GLU A 1 236 ? -8.638 -20.776 41.300 1.00 46.78 236 GLU A O 1
ATOM 1876 N N . ASN A 1 237 ? -9.211 -18.942 40.179 1.00 43.50 237 ASN A N 1
ATOM 1877 C CA . ASN A 1 237 ? -7.802 -18.728 39.798 1.00 43.50 237 ASN A CA 1
ATOM 1878 C C . ASN A 1 237 ? -7.207 -17.314 39.831 1.00 43.50 237 ASN A C 1
ATOM 1880 O O . ASN A 1 237 ? -6.065 -17.156 39.398 1.00 43.50 237 ASN A O 1
ATOM 1884 N N . GLU A 1 238 ? -7.863 -16.311 40.419 1.00 47.94 238 GLU A N 1
ATOM 1885 C CA . GLU A 1 238 ? -7.205 -15.019 40.668 1.00 47.94 238 GLU A CA 1
ATOM 1886 C C . GLU A 1 238 ? -6.941 -14.814 42.163 1.00 47.94 238 GLU A C 1
ATOM 1888 O O . GLU A 1 238 ? -7.839 -14.592 42.968 1.00 47.94 238 GLU A O 1
ATOM 1893 N N . SER A 1 239 ? -5.662 -14.952 42.522 1.00 43.28 239 SER A N 1
ATOM 1894 C CA . SER A 1 239 ? -5.079 -14.699 43.839 1.00 43.28 239 SER A CA 1
ATOM 1895 C C . SER A 1 239 ? -5.668 -13.455 44.521 1.00 43.28 239 SER A C 1
ATOM 1897 O O . SER A 1 239 ? -5.433 -12.329 44.090 1.00 43.28 239 SER A O 1
ATOM 1899 N N . VAL A 1 240 ? -6.324 -13.685 45.662 1.00 46.81 240 VAL A N 1
ATOM 1900 C CA . VAL A 1 240 ? -6.886 -12.709 46.620 1.00 46.81 240 VAL A CA 1
ATOM 1901 C C . VAL A 1 240 ? -5.858 -11.673 47.119 1.00 46.81 240 VAL A C 1
ATOM 1903 O O . VAL A 1 240 ? -6.214 -10.634 47.666 1.00 46.81 240 VAL A O 1
ATOM 1906 N N . GLY A 1 241 ? -4.559 -11.898 46.919 1.00 40.91 241 GLY A N 1
ATOM 1907 C CA . GLY A 1 241 ? -3.530 -10.919 47.254 1.00 40.91 241 GLY A CA 1
ATOM 1908 C C . GLY A 1 241 ? -3.205 -10.008 46.075 1.00 40.91 241 GLY A C 1
ATOM 1909 O O . GLY A 1 241 ? -2.376 -10.414 45.269 1.00 40.91 241 GLY A O 1
ATOM 1910 N N . THR A 1 242 ? -3.818 -8.812 45.996 1.00 41.69 242 THR A N 1
ATOM 1911 C CA . THR A 1 242 ? -3.289 -7.526 45.435 1.00 41.69 242 THR A CA 1
ATOM 1912 C C . THR A 1 242 ? -4.323 -6.594 44.760 1.00 41.69 242 THR A C 1
ATOM 1914 O O . THR A 1 242 ? -3.955 -5.859 43.847 1.00 41.69 242 THR A O 1
ATOM 1917 N N . GLN A 1 243 ? -5.588 -6.509 45.202 1.00 51.00 243 GLN A N 1
ATOM 1918 C CA . GLN A 1 243 ? -6.494 -5.437 44.724 1.00 51.00 243 GLN A CA 1
ATOM 1919 C C . GLN A 1 243 ? -7.236 -4.699 45.856 1.00 51.00 243 GLN A C 1
ATOM 1921 O O . GLN A 1 243 ? -8.365 -5.053 46.182 1.00 51.00 243 GLN A O 1
ATOM 1926 N N . PRO A 1 244 ? -6.649 -3.628 46.436 1.00 56.81 244 PRO A N 1
ATOM 1927 C CA . PRO A 1 244 ? -7.311 -2.809 47.462 1.00 56.81 244 PRO A CA 1
ATOM 1928 C C . PRO A 1 244 ? -8.620 -2.151 46.987 1.00 56.81 244 PRO A C 1
ATOM 1930 O O . PRO A 1 244 ? -9.482 -1.850 47.807 1.00 56.81 244 PRO A O 1
ATOM 1933 N N . GLU A 1 245 ? -8.813 -1.974 45.674 1.00 60.50 245 GLU A N 1
ATOM 1934 C CA . GLU A 1 245 ? -10.061 -1.434 45.117 1.00 60.50 245 GLU A CA 1
ATOM 1935 C C . GLU A 1 245 ? -11.272 -2.369 45.312 1.00 60.50 245 GLU A C 1
ATOM 1937 O O . GLU A 1 245 ? -12.387 -1.880 45.490 1.00 60.50 245 GLU A O 1
ATOM 1942 N N . GLU A 1 246 ? -11.080 -3.697 45.311 1.00 61.34 246 GLU A N 1
ATOM 1943 C CA . GLU A 1 246 ? -12.183 -4.658 45.494 1.00 61.34 246 GLU A CA 1
ATOM 1944 C C . GLU A 1 246 ? -12.673 -4.686 46.959 1.00 61.34 246 GLU A C 1
ATOM 1946 O O . GLU A 1 246 ? -13.862 -4.878 47.224 1.00 61.34 246 GLU A O 1
ATOM 1951 N N . GLU A 1 247 ? -11.794 -4.416 47.932 1.00 64.38 247 GLU A N 1
ATOM 1952 C CA . GLU A 1 247 ? -12.178 -4.273 49.346 1.00 64.38 247 GLU A CA 1
ATOM 1953 C C . GLU A 1 247 ? -12.942 -2.973 49.633 1.00 64.38 247 GLU A C 1
ATOM 1955 O O . GLU A 1 247 ? -13.800 -2.942 50.522 1.00 64.38 247 GLU A O 1
ATOM 1960 N N . GLU A 1 248 ? -12.649 -1.896 48.899 1.00 73.12 248 GLU A N 1
ATOM 1961 C CA . GLU A 1 248 ? -13.407 -0.645 48.988 1.00 73.12 248 GLU A CA 1
ATOM 1962 C C . GLU A 1 248 ? -14.803 -0.786 48.371 1.00 73.12 248 GLU A C 1
ATOM 1964 O O . GLU A 1 248 ? -15.777 -0.321 48.963 1.00 73.12 248 GLU A O 1
ATOM 1969 N N . ASP A 1 249 ? -14.928 -1.497 47.246 1.00 82.50 249 ASP A N 1
ATOM 1970 C CA . ASP A 1 249 ? -16.216 -1.695 46.570 1.00 82.50 249 ASP A CA 1
ATOM 1971 C C . ASP A 1 249 ? -17.215 -2.507 47.401 1.00 82.50 249 ASP A C 1
ATOM 1973 O O . ASP A 1 249 ? -18.407 -2.203 47.411 1.00 82.50 249 ASP A O 1
ATOM 1977 N N . ASN A 1 250 ? -16.741 -3.470 48.192 1.00 81.06 250 ASN A N 1
ATOM 1978 C CA . ASN A 1 250 ? -17.592 -4.235 49.110 1.00 81.06 250 ASN A CA 1
ATOM 1979 C C . ASN A 1 250 ? -18.218 -3.385 50.235 1.00 81.06 250 ASN A C 1
ATOM 1981 O O . ASN A 1 250 ? -19.256 -3.760 50.795 1.00 81.06 250 ASN A O 1
ATOM 1985 N N . LYS A 1 251 ? -17.610 -2.239 50.574 1.00 82.38 251 LYS A N 1
ATOM 1986 C CA . LYS A 1 251 ? -18.089 -1.331 51.632 1.00 82.38 251 LYS A CA 1
ATOM 1987 C C . LYS A 1 251 ? -19.141 -0.337 51.135 1.00 82.38 251 LYS A C 1
ATOM 1989 O O . LYS A 1 251 ? -19.808 0.279 51.964 1.00 82.38 251 LYS A O 1
ATOM 1994 N N . LEU A 1 252 ? -19.306 -0.193 49.820 1.00 84.38 252 LEU A N 1
ATOM 1995 C CA . LEU A 1 252 ? -20.270 0.726 49.218 1.00 84.38 252 LEU A CA 1
ATOM 1996 C C . LEU A 1 252 ? -21.714 0.209 49.343 1.00 84.38 252 LEU A C 1
ATOM 1998 O O . LEU A 1 252 ? -21.976 -0.999 49.409 1.00 84.38 252 LEU A O 1
ATOM 2002 N N . SER A 1 253 ? -22.664 1.143 49.375 1.00 86.19 253 SER A N 1
ATOM 2003 C CA . SER A 1 253 ? -24.101 0.841 49.282 1.00 86.19 253 SER A CA 1
ATOM 2004 C C . SER A 1 253 ? -24.510 0.457 47.855 1.00 86.19 253 SER A C 1
ATOM 2006 O O . SER A 1 253 ? -23.799 0.759 46.891 1.00 86.19 253 SER A O 1
ATOM 2008 N N . GLY A 1 254 ? -25.680 -0.174 47.693 1.00 85.31 254 GLY A N 1
ATOM 2009 C CA . GLY A 1 254 ? -26.219 -0.504 46.369 1.00 85.31 254 GLY A CA 1
ATOM 2010 C C . GLY A 1 254 ? -26.301 0.709 45.430 1.00 85.31 254 GLY A C 1
ATOM 2011 O O . GLY A 1 254 ? -25.881 0.632 44.277 1.00 85.31 254 GLY A O 1
ATOM 2012 N N . GLU A 1 255 ? -26.746 1.867 45.926 1.00 86.94 255 GLU A N 1
ATOM 2013 C CA . GLU A 1 255 ? -26.874 3.086 45.112 1.00 86.94 255 GLU A CA 1
ATOM 2014 C C . GLU A 1 255 ? -25.511 3.661 44.671 1.00 86.94 255 GLU A C 1
ATOM 2016 O O . GLU A 1 255 ? -25.352 4.122 43.537 1.00 86.94 255 GLU A O 1
ATOM 2021 N N . GLU A 1 256 ? -24.500 3.618 45.543 1.00 89.56 256 GLU A N 1
ATOM 2022 C CA . GLU A 1 256 ? -23.141 4.080 45.227 1.00 89.56 256 GLU A CA 1
ATOM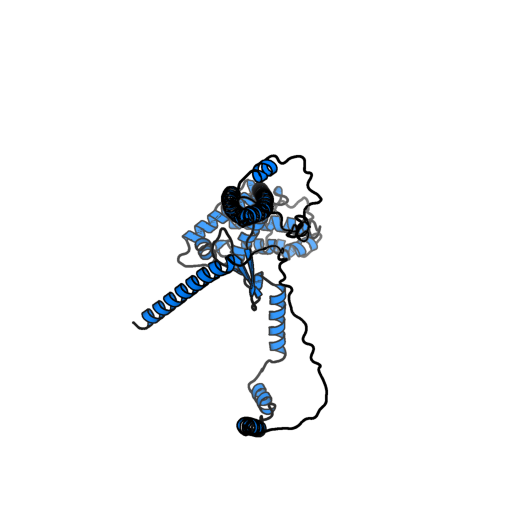 2023 C C . GLU A 1 256 ? -22.440 3.152 44.228 1.00 89.56 256 GLU A C 1
ATOM 2025 O O . GLU A 1 256 ? -21.797 3.637 43.289 1.00 89.56 256 GLU A O 1
ATOM 2030 N N . LEU A 1 257 ? -22.624 1.833 44.372 1.00 89.75 257 LEU A N 1
ATOM 2031 C CA . LEU A 1 257 ? -22.166 0.836 43.402 1.00 89.75 257 LEU A CA 1
ATOM 2032 C C . LEU A 1 257 ? -22.808 1.061 42.028 1.00 89.75 257 LEU A C 1
ATOM 2034 O O . LEU A 1 257 ? -22.105 1.022 41.017 1.00 89.75 257 LEU A O 1
ATOM 2038 N N . GLY A 1 258 ? -24.107 1.372 41.984 1.00 90.06 258 GLY A N 1
ATOM 2039 C CA . GLY A 1 258 ? -24.821 1.697 40.747 1.00 90.06 258 GLY A CA 1
ATOM 2040 C C . GLY A 1 258 ? -24.239 2.927 40.040 1.00 90.06 258 GLY A C 1
ATOM 2041 O O . GLY A 1 258 ? -23.938 2.877 38.846 1.00 90.06 258 GLY A O 1
ATOM 2042 N N . LYS A 1 259 ? -23.968 4.010 40.784 1.00 93.31 259 LYS A N 1
ATOM 2043 C CA . LYS A 1 259 ? -23.322 5.223 40.240 1.00 93.31 259 LYS A CA 1
ATOM 2044 C C . LYS A 1 259 ? -21.897 4.954 39.743 1.00 93.31 259 LYS A C 1
ATOM 2046 O O . LYS A 1 259 ? -21.484 5.523 38.729 1.00 93.31 259 LYS A O 1
ATOM 2051 N N . LYS A 1 260 ? -21.121 4.114 40.440 1.00 93.00 260 LYS A N 1
ATOM 2052 C CA . LYS A 1 260 ? -19.768 3.718 40.005 1.00 93.00 260 LYS A CA 1
ATOM 2053 C C . LYS A 1 260 ? -19.825 2.876 38.728 1.00 93.00 260 LYS A C 1
ATOM 2055 O O . LYS A 1 260 ? -19.053 3.126 37.803 1.00 93.00 260 LYS A O 1
ATOM 2060 N N . LEU A 1 261 ? -20.768 1.939 38.652 1.00 93.81 261 LEU A N 1
ATOM 2061 C CA . LEU A 1 261 ? -20.997 1.103 37.479 1.00 93.81 261 LEU A CA 1
ATOM 2062 C C . LEU A 1 261 ? -21.374 1.937 36.249 1.00 93.81 261 LEU A C 1
ATOM 2064 O O . LEU A 1 261 ? -20.771 1.751 35.196 1.00 93.81 261 LEU A O 1
ATOM 2068 N N . GLU A 1 262 ? -22.295 2.896 36.378 1.00 94.62 262 GLU A N 1
ATOM 2069 C CA . GLU A 1 262 ? -22.680 3.781 35.269 1.00 94.62 262 GLU A CA 1
ATOM 2070 C C . GLU A 1 262 ? -21.477 4.572 34.726 1.00 94.62 262 GLU A C 1
ATOM 2072 O O . GLU A 1 262 ? -21.291 4.683 33.513 1.00 94.62 262 GLU A O 1
ATOM 2077 N N . LYS A 1 263 ? -20.612 5.079 35.617 1.00 95.31 263 LYS A N 1
ATOM 2078 C CA . LYS A 1 263 ? -19.373 5.763 35.217 1.00 95.31 263 LYS A CA 1
ATOM 2079 C C . LYS A 1 263 ? -18.437 4.833 34.448 1.00 95.31 263 LYS A C 1
ATOM 2081 O O . LYS A 1 263 ? -17.956 5.225 33.391 1.00 95.31 263 LYS A O 1
ATOM 2086 N N . LEU A 1 264 ? -18.206 3.613 34.941 1.00 93.62 264 LEU A N 1
ATOM 2087 C CA . LEU A 1 264 ? -17.342 2.644 34.259 1.00 93.62 264 LEU A CA 1
ATOM 2088 C C . LEU A 1 264 ? -17.904 2.223 32.898 1.00 93.62 264 LEU A C 1
ATOM 2090 O O . LEU A 1 264 ? -17.136 2.105 31.947 1.00 93.62 264 LEU A O 1
ATOM 2094 N N . VAL A 1 265 ? -19.223 2.049 32.776 1.00 93.88 265 VAL A N 1
ATOM 2095 C CA . VAL A 1 265 ? -19.878 1.749 31.493 1.00 93.88 265 VAL A CA 1
ATOM 2096 C C . VAL A 1 265 ? -19.657 2.888 30.496 1.00 93.88 265 VAL A C 1
ATOM 2098 O O . VAL A 1 265 ? -19.185 2.626 29.391 1.00 93.88 265 VAL A O 1
ATOM 2101 N N . LYS A 1 266 ? -19.870 4.150 30.900 1.00 95.62 266 LYS A N 1
ATOM 2102 C CA . LYS A 1 266 ? -19.563 5.320 30.052 1.00 95.62 266 LYS A CA 1
ATOM 2103 C C . LYS A 1 266 ? -18.088 5.362 29.646 1.00 95.62 266 LYS A C 1
ATOM 2105 O O . LYS A 1 266 ? -17.770 5.631 28.490 1.00 95.62 266 LYS A O 1
ATOM 2110 N N . THR A 1 267 ? -17.174 5.056 30.569 1.00 94.62 267 THR A N 1
ATOM 2111 C CA . THR A 1 267 ? -15.744 4.947 30.248 1.00 94.62 267 THR A CA 1
ATOM 2112 C C . THR A 1 267 ? -15.470 3.818 29.248 1.00 94.62 267 THR A C 1
ATOM 2114 O O . THR A 1 267 ? -14.682 4.026 28.331 1.00 94.62 267 THR A O 1
ATOM 2117 N N . SER A 1 268 ? -16.139 2.661 29.348 1.00 93.50 268 SER A N 1
ATOM 2118 C CA . SER A 1 268 ? -15.970 1.547 28.394 1.00 93.50 268 SER A CA 1
ATOM 2119 C C . SER A 1 268 ? -16.480 1.894 27.000 1.00 93.50 268 SER A C 1
ATOM 2121 O O . SER A 1 268 ? -15.839 1.550 26.004 1.00 93.50 268 SER A O 1
ATOM 2123 N N . GLU A 1 269 ? -17.569 2.655 26.900 1.00 93.62 269 GLU A N 1
ATOM 2124 C CA . GLU A 1 269 ? -18.054 3.177 25.619 1.00 93.62 269 GLU A CA 1
ATOM 2125 C C . GLU A 1 269 ? -17.039 4.126 24.969 1.00 93.62 269 GLU A C 1
ATOM 2127 O O . GLU A 1 269 ? -16.719 3.971 23.787 1.00 93.62 269 GLU A O 1
ATOM 2132 N N . MET A 1 270 ? -16.466 5.058 25.737 1.00 93.56 270 MET A N 1
ATOM 2133 C CA . MET A 1 270 ? -15.398 5.941 25.250 1.00 93.56 270 MET A CA 1
ATOM 2134 C C . MET A 1 270 ? -14.147 5.149 24.837 1.00 93.56 270 MET A C 1
ATOM 2136 O O . MET A 1 270 ? -13.556 5.412 23.787 1.00 93.56 270 MET A O 1
ATOM 2140 N N . GLN A 1 271 ? -13.764 4.141 25.626 1.00 93.25 271 GLN A N 1
ATOM 2141 C CA . GLN A 1 271 ? -12.645 3.245 25.328 1.00 93.25 271 GLN A CA 1
ATOM 2142 C C . GLN A 1 271 ? -12.874 2.489 24.012 1.00 93.25 271 GLN A C 1
ATOM 2144 O O . GLN A 1 271 ? -11.959 2.362 23.199 1.00 93.25 271 GLN A O 1
ATOM 2149 N N . LEU A 1 272 ? -14.101 2.014 23.777 1.00 93.12 272 LEU A N 1
ATOM 2150 C CA . LEU A 1 272 ? -14.488 1.325 22.549 1.00 93.12 272 LEU A CA 1
ATOM 2151 C C . LEU A 1 272 ? -14.408 2.250 21.328 1.00 93.12 272 LEU A C 1
ATOM 2153 O O . LEU A 1 272 ? -13.913 1.832 20.284 1.00 93.12 272 LEU A O 1
ATOM 2157 N N . GLN A 1 273 ? -14.852 3.503 21.448 1.00 91.56 273 GLN A N 1
ATOM 2158 C CA . GLN A 1 273 ? -14.734 4.492 20.368 1.00 91.56 273 GLN A CA 1
ATOM 2159 C C . GLN A 1 273 ? -13.267 4.798 20.033 1.00 91.56 273 GLN A C 1
ATOM 2161 O O . GLN A 1 273 ? -12.896 4.860 18.857 1.00 91.56 273 GLN A O 1
ATOM 2166 N N . SER A 1 274 ? -12.421 4.928 21.058 1.00 91.44 274 SER A N 1
ATOM 2167 C CA . SER A 1 274 ? -10.976 5.114 20.894 1.00 91.44 274 SER A CA 1
ATOM 2168 C C . SER A 1 274 ? -10.327 3.911 20.200 1.00 91.44 274 SER A C 1
ATOM 2170 O O . SER A 1 274 ? -9.612 4.083 19.211 1.00 91.44 274 SER A O 1
ATOM 2172 N N . LEU A 1 275 ? -10.677 2.692 20.634 1.00 92.00 275 LEU A N 1
ATOM 2173 C CA . LEU A 1 275 ? -10.227 1.442 20.021 1.00 92.00 275 LEU A CA 1
ATOM 2174 C C . LEU A 1 275 ? -10.618 1.339 18.547 1.00 92.00 275 LEU A C 1
ATOM 2176 O O . LEU A 1 275 ? -9.785 0.999 17.708 1.00 92.00 275 LEU A O 1
ATOM 2180 N N . ASN A 1 276 ? -11.869 1.658 18.219 1.00 88.69 276 ASN A N 1
ATOM 2181 C CA . ASN A 1 276 ? -12.334 1.654 16.836 1.00 88.69 276 ASN A CA 1
ATOM 2182 C C . ASN A 1 276 ? -11.549 2.667 15.997 1.00 88.69 276 ASN A C 1
ATOM 2184 O O . ASN A 1 276 ? -11.076 2.333 14.915 1.00 88.69 276 ASN A O 1
ATOM 2188 N N . THR A 1 277 ? -11.334 3.876 16.517 1.00 87.50 277 THR A N 1
ATOM 2189 C CA . THR A 1 277 ? -10.572 4.917 15.814 1.00 87.50 277 THR A CA 1
ATOM 2190 C C . THR A 1 277 ? -9.132 4.483 15.537 1.00 87.50 277 THR A C 1
ATOM 2192 O O . THR A 1 277 ? -8.633 4.701 14.434 1.00 87.50 277 THR A O 1
ATOM 2195 N N . ALA A 1 278 ? -8.468 3.837 16.500 1.00 88.81 278 ALA A N 1
ATOM 2196 C CA . ALA A 1 278 ? -7.116 3.313 16.314 1.00 88.81 278 ALA A CA 1
ATOM 2197 C C . ALA A 1 278 ? -7.078 2.140 15.322 1.00 88.81 278 ALA A C 1
ATOM 2199 O O . ALA A 1 278 ? -6.217 2.094 14.446 1.00 88.81 278 ALA A O 1
ATOM 2200 N N . MET A 1 279 ? -8.044 1.220 15.398 1.00 87.38 279 MET A N 1
ATOM 2201 C CA . MET A 1 279 ? -8.131 0.066 14.496 1.00 87.38 279 MET A CA 1
ATOM 2202 C C . MET A 1 279 ? -8.312 0.489 13.032 1.00 87.38 279 MET A C 1
ATOM 2204 O O . MET A 1 279 ? -7.696 -0.087 12.131 1.00 87.38 279 MET A O 1
ATOM 2208 N N . LEU A 1 280 ? -9.107 1.532 12.806 1.00 86.62 280 LEU A N 1
ATOM 2209 C CA . LEU A 1 280 ? -9.386 2.100 11.490 1.00 86.62 280 LEU A CA 1
ATOM 2210 C C . LEU A 1 280 ? -8.192 2.866 10.879 1.00 86.62 280 LEU A C 1
ATOM 2212 O O . LEU A 1 280 ? -8.262 3.283 9.726 1.00 86.62 280 LEU A O 1
ATOM 2216 N N . GLN A 1 281 ? -7.080 3.051 11.604 1.00 83.31 281 GLN A N 1
ATOM 2217 C CA . GLN A 1 281 ? -5.860 3.634 11.027 1.00 83.31 281 GLN A CA 1
ATOM 2218 C C . GLN A 1 281 ? -5.140 2.681 10.072 1.00 83.31 281 GLN A C 1
ATOM 2220 O O . GLN A 1 281 ? -4.488 3.144 9.141 1.00 83.31 281 GLN A O 1
ATOM 2225 N N . LEU A 1 282 ? -5.238 1.372 10.313 1.00 79.62 282 LEU A N 1
ATOM 2226 C CA . LEU A 1 282 ? -4.451 0.362 9.600 1.00 79.62 282 LEU A CA 1
ATOM 2227 C C . LEU A 1 282 ? -5.290 -0.574 8.738 1.00 79.62 282 LEU A C 1
ATOM 2229 O O . LEU A 1 282 ? -4.745 -1.270 7.887 1.00 79.62 282 LEU A O 1
ATOM 2233 N N . ARG A 1 283 ? -6.598 -0.665 8.996 1.00 83.31 283 ARG A N 1
ATOM 2234 C CA . ARG A 1 283 ? -7.445 -1.684 8.378 1.00 83.31 283 ARG A CA 1
ATOM 2235 C C . ARG A 1 283 ? -8.653 -1.068 7.698 1.00 83.31 283 ARG A C 1
ATOM 2237 O O . ARG A 1 283 ? -9.442 -0.362 8.323 1.00 83.31 283 ARG A O 1
ATOM 2244 N N . ALA A 1 284 ? -8.809 -1.418 6.427 1.00 86.75 284 ALA A N 1
ATOM 2245 C CA . ALA A 1 284 ? -10.085 -1.343 5.742 1.00 86.75 284 ALA A CA 1
ATOM 2246 C C . ALA A 1 284 ? -11.068 -2.345 6.364 1.00 86.75 284 ALA A C 1
ATOM 2248 O O . ALA A 1 284 ? -10.674 -3.422 6.821 1.00 86.75 284 ALA A O 1
ATOM 2249 N N . THR A 1 285 ? -12.350 -1.997 6.366 1.00 87.81 285 THR A N 1
ATOM 2250 C CA . THR A 1 285 ? -13.419 -2.910 6.781 1.00 87.81 285 THR A CA 1
ATOM 2251 C C . THR A 1 285 ? -14.047 -3.520 5.537 1.00 87.81 285 THR A C 1
ATOM 2253 O O . THR A 1 285 ? -14.538 -2.792 4.682 1.00 87.81 285 THR A O 1
ATOM 2256 N N . CYS A 1 286 ? -14.038 -4.845 5.426 1.00 90.31 286 CYS A N 1
ATOM 2257 C CA . CYS A 1 286 ? -14.745 -5.560 4.365 1.00 90.31 286 CYS A CA 1
ATOM 2258 C C . CYS A 1 286 ? -16.146 -5.933 4.863 1.00 90.31 286 CYS A C 1
ATOM 2260 O O . CYS A 1 286 ? -16.269 -6.596 5.893 1.00 90.31 286 CYS A O 1
ATOM 2262 N N . PHE A 1 287 ? -17.191 -5.521 4.145 1.00 91.31 287 PHE A N 1
ATOM 2263 C CA . PHE A 1 287 ? -18.579 -5.895 4.449 1.00 91.31 287 PHE A CA 1
ATOM 2264 C C . PHE A 1 287 ? -18.979 -7.244 3.844 1.00 91.31 287 PHE A C 1
ATOM 2266 O O . PHE A 1 287 ? -20.040 -7.773 4.165 1.00 91.31 287 PHE A O 1
ATOM 2273 N N . GLY A 1 288 ? -18.123 -7.811 2.995 1.00 91.75 288 GLY A N 1
ATOM 2274 C CA . GLY A 1 288 ? -18.354 -9.080 2.322 1.00 91.75 288 GLY A CA 1
ATOM 2275 C C . GLY A 1 288 ? -18.529 -8.914 0.819 1.00 91.75 288 GLY A C 1
ATOM 2276 O O . GLY A 1 288 ? -18.100 -7.920 0.229 1.00 91.75 288 GLY A O 1
ATOM 2277 N N . GLN A 1 289 ? -19.124 -9.935 0.213 1.00 91.81 289 GLN A N 1
ATOM 2278 C CA . GLN A 1 289 ? -19.272 -10.082 -1.227 1.00 91.81 289 GLN A CA 1
ATOM 2279 C C . GLN A 1 289 ? -20.746 -10.316 -1.577 1.00 91.81 289 GLN A C 1
ATOM 2281 O O . GLN A 1 289 ? -21.456 -10.987 -0.823 1.00 91.81 289 GLN A O 1
ATOM 2286 N N . ASP A 1 290 ? -21.210 -9.755 -2.693 1.00 91.88 290 ASP A N 1
ATOM 2287 C CA . ASP A 1 290 ? -22.557 -10.018 -3.210 1.00 91.88 290 ASP A CA 1
ATOM 2288 C C . ASP A 1 290 ? -22.611 -11.219 -4.174 1.00 91.88 290 ASP A C 1
ATOM 2290 O O . ASP A 1 290 ? -21.611 -11.873 -4.462 1.00 91.88 290 ASP A O 1
ATOM 2294 N N . ARG A 1 291 ? -23.810 -11.510 -4.701 1.00 91.00 291 ARG A N 1
ATOM 2295 C CA . ARG A 1 291 ? -24.041 -12.600 -5.669 1.00 91.00 291 ARG A CA 1
ATOM 2296 C C . ARG A 1 291 ? -23.360 -12.389 -7.029 1.00 91.00 291 ARG A C 1
ATOM 2298 O O . ARG A 1 291 ? -23.360 -13.311 -7.833 1.00 91.00 291 ARG A O 1
ATOM 2305 N N . TYR A 1 292 ? -22.824 -11.199 -7.285 1.00 87.50 292 TYR A N 1
ATOM 2306 C CA . TYR A 1 292 ? -22.069 -10.848 -8.488 1.00 87.50 292 TYR A CA 1
ATOM 2307 C C . TYR A 1 292 ? -20.559 -10.823 -8.221 1.00 87.50 292 TYR A C 1
ATOM 2309 O O . TYR A 1 292 ? -19.808 -10.245 -8.999 1.00 87.50 292 TYR A O 1
ATOM 2317 N N . PHE A 1 293 ? -20.119 -11.420 -7.108 1.00 88.50 293 PHE A N 1
ATOM 2318 C CA . PHE A 1 293 ? -18.721 -11.506 -6.695 1.00 88.50 293 PHE A CA 1
ATOM 2319 C C . PHE A 1 293 ? -18.038 -10.154 -6.443 1.00 88.50 293 PHE A C 1
ATOM 2321 O O . PHE A 1 293 ? -16.821 -10.092 -6.267 1.00 88.50 293 PHE A O 1
ATOM 2328 N N . ARG A 1 294 ? -18.814 -9.071 -6.321 1.00 91.94 294 ARG A N 1
ATOM 2329 C CA . ARG A 1 294 ? -18.286 -7.741 -6.006 1.00 91.94 294 ARG A CA 1
ATOM 2330 C C . ARG A 1 294 ? -18.071 -7.612 -4.510 1.00 91.94 294 ARG A C 1
ATOM 2332 O O . ARG A 1 294 ? -18.931 -8.020 -3.724 1.00 91.94 294 ARG A O 1
ATOM 2339 N N . ARG A 1 295 ? -16.944 -7.027 -4.107 1.00 93.50 295 ARG A N 1
ATOM 2340 C CA . ARG A 1 295 ? -16.565 -6.890 -2.695 1.00 93.50 295 ARG A CA 1
ATOM 2341 C C . ARG A 1 295 ? -16.786 -5.465 -2.205 1.00 93.50 295 ARG A C 1
ATOM 2343 O O . ARG A 1 295 ? -16.410 -4.504 -2.868 1.00 93.50 295 ARG A O 1
ATOM 2350 N N . TYR A 1 296 ? -17.396 -5.336 -1.032 1.00 94.00 296 TYR A N 1
ATOM 2351 C CA . TYR A 1 296 ? -17.742 -4.045 -0.445 1.00 94.00 296 TYR A CA 1
ATOM 2352 C C . TYR A 1 296 ? -16.752 -3.669 0.651 1.00 94.00 296 TYR A C 1
ATOM 2354 O O . TYR A 1 296 ? -16.556 -4.416 1.613 1.00 94.00 296 TYR A O 1
ATOM 2362 N N . TRP A 1 297 ? -16.174 -2.481 0.530 1.00 92.56 297 TRP A N 1
ATOM 2363 C CA . TRP A 1 297 ? -15.137 -1.974 1.416 1.00 92.56 297 TRP A CA 1
ATOM 2364 C C . TRP A 1 297 ? -15.551 -0.648 2.048 1.00 92.56 297 TRP A C 1
ATOM 2366 O O . TRP A 1 297 ? -16.039 0.251 1.375 1.00 92.56 297 TRP A O 1
ATOM 2376 N N . SER A 1 298 ? -15.296 -0.488 3.342 1.00 90.38 298 SER A N 1
ATOM 2377 C CA . SER A 1 298 ? -15.240 0.812 4.004 1.00 90.38 298 SER A CA 1
ATOM 2378 C C . SER A 1 298 ? -13.784 1.157 4.278 1.00 90.38 298 SER A C 1
ATOM 2380 O O . SER A 1 298 ? -13.062 0.440 4.982 1.00 90.38 298 SER A O 1
ATOM 2382 N N . LEU A 1 299 ? -13.355 2.260 3.676 1.00 87.19 299 LEU A N 1
ATOM 2383 C CA . LEU A 1 299 ? -12.007 2.792 3.779 1.00 87.19 299 LEU A CA 1
ATOM 2384 C C . LEU A 1 299 ? -12.037 3.993 4.735 1.00 87.19 299 LEU A C 1
ATOM 2386 O O . LEU A 1 299 ? -12.556 5.051 4.370 1.00 87.19 299 LEU A O 1
ATOM 2390 N N . PRO A 1 300 ? -11.476 3.888 5.952 1.00 82.75 300 PRO A N 1
ATOM 2391 C CA . PRO A 1 300 ? -11.760 4.863 7.008 1.00 82.75 300 PRO A CA 1
ATOM 2392 C C . PRO A 1 300 ? -11.268 6.284 6.734 1.00 82.75 300 PRO A C 1
ATOM 2394 O O . PRO A 1 300 ? -11.813 7.245 7.268 1.00 82.75 300 PRO A O 1
ATOM 2397 N N . LYS A 1 301 ? -10.223 6.425 5.914 1.00 80.31 301 LYS A N 1
ATOM 2398 C CA . LYS A 1 301 ? -9.657 7.723 5.514 1.00 80.31 301 LYS A CA 1
ATOM 2399 C C . LYS A 1 301 ? -10.274 8.291 4.240 1.00 80.31 301 LYS A C 1
ATOM 2401 O O . LYS A 1 301 ? -10.147 9.483 3.994 1.00 80.31 301 LYS A O 1
ATOM 2406 N N . ALA A 1 302 ? -10.913 7.441 3.447 1.00 80.50 302 ALA A N 1
ATOM 2407 C CA . ALA A 1 302 ? -11.535 7.816 2.186 1.00 80.50 302 ALA A CA 1
ATOM 2408 C C . ALA A 1 302 ? -13.008 8.211 2.369 1.00 80.50 302 ALA A C 1
ATOM 2410 O O . ALA A 1 302 ? -13.502 9.057 1.631 1.00 80.50 302 ALA A O 1
ATOM 2411 N N . GLY A 1 303 ? -13.679 7.641 3.378 1.00 80.31 303 GLY A N 1
ATOM 2412 C CA . GLY A 1 303 ? -15.108 7.836 3.614 1.00 80.31 303 GLY A CA 1
ATOM 2413 C C . GLY A 1 303 ? -15.975 7.104 2.584 1.00 80.31 303 GLY A C 1
ATOM 2414 O O . GLY A 1 303 ? -15.546 6.830 1.470 1.00 80.31 303 GLY A O 1
ATOM 2415 N N . GLY A 1 304 ? -17.208 6.768 2.962 1.00 84.12 304 GLY A N 1
ATOM 2416 C CA . GLY A 1 304 ? -18.140 6.052 2.085 1.00 84.12 304 GLY A CA 1
ATOM 2417 C C . GLY A 1 304 ? -17.868 4.548 1.950 1.00 84.12 304 GLY A C 1
ATOM 2418 O O . GLY A 1 304 ? -17.065 3.962 2.684 1.00 84.12 304 GLY A O 1
ATOM 2419 N N . VAL A 1 305 ? -18.603 3.922 1.027 1.00 90.00 305 VAL A N 1
ATOM 2420 C CA . VAL A 1 305 ? -18.518 2.492 0.699 1.00 90.00 305 VAL A CA 1
ATOM 2421 C C . VAL A 1 305 ? -18.002 2.345 -0.728 1.00 90.00 305 VAL A C 1
ATOM 2423 O O . VAL A 1 305 ? -18.576 2.905 -1.658 1.00 90.00 305 VAL A O 1
ATOM 2426 N N . PHE A 1 306 ? -16.934 1.574 -0.890 1.00 90.12 306 PHE A N 1
ATOM 2427 C CA . PHE A 1 306 ? -16.299 1.269 -2.164 1.00 90.12 306 PHE A CA 1
ATOM 2428 C C . PHE A 1 306 ? -16.692 -0.127 -2.621 1.00 90.12 306 PHE A C 1
ATOM 2430 O O . PHE A 1 306 ? -16.843 -1.039 -1.806 1.00 90.12 306 PHE A O 1
ATOM 2437 N N . VAL A 1 307 ? -16.840 -0.285 -3.931 1.00 92.12 307 VAL A N 1
ATOM 2438 C CA . VAL A 1 307 ? -17.162 -1.562 -4.562 1.00 92.12 307 VAL A CA 1
ATOM 2439 C C . VAL A 1 307 ? -15.985 -1.960 -5.433 1.00 92.12 307 VAL A C 1
ATOM 2441 O O . VAL A 1 307 ? -15.624 -1.246 -6.365 1.00 92.12 307 VAL A O 1
ATOM 2444 N N . GLU A 1 308 ? -15.383 -3.091 -5.107 1.00 90.50 308 GLU A N 1
ATOM 2445 C CA . GLU A 1 308 ? -14.348 -3.729 -5.905 1.00 90.50 308 GLU A CA 1
ATOM 2446 C C . GLU A 1 308 ? -15.011 -4.698 -6.886 1.00 90.50 308 GLU A C 1
ATOM 2448 O O . GLU A 1 308 ? -15.844 -5.526 -6.495 1.00 90.50 308 GLU A O 1
ATOM 2453 N N . ALA A 1 309 ? -14.675 -4.549 -8.165 1.00 88.75 309 ALA A N 1
ATOM 2454 C CA . ALA A 1 309 ? -15.225 -5.360 -9.242 1.00 88.75 309 ALA A CA 1
ATOM 2455 C C . ALA A 1 309 ? -14.596 -6.767 -9.265 1.00 88.75 309 ALA A C 1
ATOM 2457 O O . ALA A 1 309 ? -13.542 -6.995 -8.666 1.00 88.75 309 ALA A O 1
ATOM 2458 N N . ILE A 1 310 ? -15.258 -7.718 -9.929 1.00 88.38 310 ILE A N 1
ATOM 2459 C CA . ILE A 1 310 ? -14.869 -9.139 -9.929 1.00 88.38 310 ILE A CA 1
ATOM 2460 C C . ILE A 1 310 ? -13.453 -9.354 -10.484 1.00 88.38 310 ILE A C 1
ATOM 2462 O O . ILE A 1 310 ? -12.717 -10.185 -9.964 1.00 88.38 310 ILE A O 1
ATOM 2466 N N . GLU A 1 311 ? -13.036 -8.533 -11.451 1.00 84.12 311 GLU A N 1
ATOM 2467 C CA . GLU A 1 311 ? -11.707 -8.538 -12.069 1.00 84.12 311 GLU A CA 1
ATOM 2468 C C . GLU A 1 311 ? -10.575 -8.418 -11.042 1.00 84.12 311 GLU A C 1
ATOM 2470 O O . GLU A 1 311 ? -9.470 -8.895 -11.286 1.00 84.12 311 GLU A O 1
ATOM 2475 N N . SER A 1 312 ? -10.836 -7.764 -9.907 1.00 81.88 312 SER A N 1
ATOM 2476 C CA . SER A 1 312 ? -9.876 -7.596 -8.809 1.00 81.88 312 SER A CA 1
ATOM 2477 C C . SER A 1 312 ? -10.253 -8.408 -7.568 1.00 81.88 312 SER A C 1
ATOM 2479 O O . SER A 1 312 ? -9.372 -8.931 -6.891 1.00 81.88 312 SER A O 1
ATOM 2481 N N . ALA A 1 313 ? -11.550 -8.553 -7.280 1.00 84.25 313 ALA A N 1
ATOM 2482 C CA . ALA A 1 313 ? -12.033 -9.221 -6.075 1.00 84.25 313 ALA A CA 1
ATOM 2483 C C . ALA A 1 313 ? -11.898 -10.754 -6.114 1.00 84.25 313 ALA A C 1
ATOM 2485 O O . ALA A 1 313 ? -11.739 -11.356 -5.044 1.00 84.25 313 ALA A O 1
ATOM 2486 N N . ASP A 1 314 ? -12.028 -11.359 -7.303 1.00 84.12 314 ASP A N 1
ATOM 2487 C CA . ASP A 1 314 ? -11.912 -12.804 -7.546 1.00 84.12 314 ASP A CA 1
ATOM 2488 C C . ASP A 1 314 ? -11.542 -13.103 -9.024 1.00 84.12 314 ASP A C 1
ATOM 2490 O O . ASP A 1 314 ? -12.412 -13.412 -9.848 1.00 84.12 314 ASP A O 1
ATOM 2494 N N . PRO A 1 315 ? -10.251 -12.977 -9.394 1.00 83.25 315 PRO A N 1
ATOM 2495 C CA . PRO A 1 315 ? -9.801 -13.170 -10.775 1.00 83.25 315 PRO A CA 1
ATOM 2496 C C . PRO A 1 315 ? -10.016 -14.596 -11.305 1.00 83.25 315 PRO A C 1
ATOM 2498 O O . PRO A 1 315 ? -10.304 -14.774 -12.489 1.00 83.25 315 PRO A O 1
ATOM 2501 N N . ASP A 1 316 ? -9.901 -15.603 -10.436 1.00 84.50 316 ASP A N 1
ATOM 2502 C CA . ASP A 1 316 ? -10.059 -17.013 -10.805 1.00 84.50 316 ASP A CA 1
ATOM 2503 C C . ASP A 1 316 ? -11.518 -17.313 -11.182 1.00 84.50 316 ASP A C 1
ATOM 2505 O O . ASP A 1 316 ? -11.797 -17.979 -12.184 1.00 84.50 316 ASP A O 1
ATOM 2509 N N . GLU A 1 317 ? -12.474 -16.783 -10.411 1.00 85.69 317 GLU A N 1
ATOM 2510 C CA . GLU A 1 317 ? -13.898 -16.907 -10.721 1.00 85.69 317 GLU A CA 1
ATOM 2511 C C . GLU A 1 317 ? -14.272 -16.160 -12.008 1.00 85.69 317 GLU A C 1
ATOM 2513 O O . GLU A 1 317 ? -15.055 -16.674 -12.812 1.00 85.69 317 GLU A O 1
ATOM 2518 N N . LEU A 1 318 ? -13.676 -14.990 -12.258 1.00 85.62 318 LEU A N 1
ATOM 2519 C CA . LEU A 1 318 ? -13.858 -14.290 -13.529 1.00 85.62 318 LEU A CA 1
ATOM 2520 C C . LEU A 1 318 ? -13.374 -15.136 -14.714 1.00 85.62 318 LEU A C 1
ATOM 2522 O O . LEU A 1 318 ? -14.077 -15.220 -15.725 1.00 85.62 318 LEU A O 1
ATOM 2526 N N . GLU A 1 319 ? -12.207 -15.782 -14.607 1.00 84.38 319 GLU A N 1
ATOM 2527 C CA . GLU A 1 319 ? -11.714 -16.666 -15.669 1.00 84.38 319 GLU A CA 1
ATOM 2528 C C . GLU A 1 319 ? -12.699 -17.818 -15.905 1.00 84.38 319 GLU A C 1
ATOM 2530 O O . GLU A 1 319 ? -13.054 -18.112 -17.051 1.00 84.38 319 GLU A O 1
ATOM 2535 N N . ASN A 1 320 ? -13.204 -18.436 -14.835 1.00 84.88 320 ASN A N 1
ATOM 2536 C CA . ASN A 1 320 ? -14.192 -19.509 -14.932 1.00 84.88 320 ASN A CA 1
ATOM 2537 C C . ASN A 1 320 ? -15.469 -19.054 -15.654 1.00 84.88 320 ASN A C 1
ATOM 2539 O O . ASN A 1 320 ? -15.937 -19.759 -16.555 1.00 84.88 320 ASN A O 1
ATOM 2543 N N . GLN A 1 321 ? -16.000 -17.874 -15.318 1.00 83.00 321 GLN A N 1
ATOM 2544 C CA . GLN A 1 321 ? -17.177 -17.296 -15.977 1.00 83.00 321 GLN A CA 1
ATOM 2545 C C . GLN A 1 321 ? -16.914 -17.027 -17.462 1.00 83.00 321 GLN A C 1
ATOM 2547 O O . GLN A 1 321 ? -17.674 -17.488 -18.314 1.00 83.00 321 GLN A O 1
ATOM 2552 N N . CYS A 1 322 ? -15.777 -16.408 -17.795 1.00 81.88 322 CYS A N 1
ATOM 2553 C CA . CYS A 1 322 ? -15.378 -16.168 -19.184 1.00 81.88 322 CYS A CA 1
ATOM 2554 C C . CYS A 1 322 ? -15.275 -17.473 -19.990 1.00 81.88 322 CYS A C 1
ATOM 2556 O O . CYS A 1 322 ? -15.685 -17.542 -21.155 1.00 81.88 322 CYS A O 1
ATOM 2558 N N . ARG A 1 323 ? -14.737 -18.535 -19.378 1.00 78.50 323 ARG A N 1
ATOM 2559 C CA . ARG A 1 323 ? -14.622 -19.859 -20.007 1.00 78.50 323 ARG A CA 1
ATOM 2560 C C . ARG A 1 323 ? -15.989 -20.491 -20.245 1.00 78.50 323 ARG A C 1
ATOM 2562 O O . ARG A 1 323 ? -16.216 -21.015 -21.334 1.00 78.50 323 ARG A O 1
ATOM 2569 N N . LEU A 1 324 ? -16.892 -20.430 -19.267 1.00 72.12 324 LEU A N 1
ATOM 2570 C CA . LEU A 1 324 ? -18.267 -20.927 -19.383 1.00 72.12 324 LEU A CA 1
ATOM 2571 C C . LEU A 1 324 ? -19.036 -20.201 -20.489 1.00 72.12 324 LEU A C 1
ATOM 2573 O O . LEU A 1 324 ? -19.649 -20.859 -21.329 1.00 72.12 324 LEU A O 1
ATOM 2577 N N . ASP A 1 325 ? -18.936 -18.875 -20.555 1.00 71.38 325 ASP A N 1
ATOM 2578 C CA . ASP A 1 325 ? -19.566 -18.073 -21.608 1.00 71.38 325 ASP A CA 1
ATOM 2579 C C . ASP A 1 325 ? -19.021 -18.437 -22.995 1.00 71.38 325 ASP A C 1
ATOM 2581 O O . ASP A 1 325 ? -19.777 -18.605 -23.957 1.00 71.38 325 ASP A O 1
ATOM 2585 N N . THR A 1 326 ? -17.709 -18.670 -23.091 1.00 63.03 326 THR A N 1
ATOM 2586 C CA . THR A 1 326 ? -17.061 -19.118 -24.332 1.00 63.03 326 THR A CA 1
ATOM 2587 C C . THR A 1 326 ? -17.505 -20.532 -24.733 1.00 63.03 326 THR A C 1
ATOM 2589 O O . THR A 1 326 ? -17.772 -20.787 -25.909 1.00 63.03 326 THR A O 1
ATOM 2592 N N . CYS A 1 327 ? -17.633 -21.461 -23.780 1.00 55.47 327 CYS A N 1
ATOM 2593 C CA . CYS A 1 327 ? -18.134 -22.820 -24.019 1.00 55.47 327 CYS A CA 1
ATOM 2594 C C . CYS A 1 327 ? -19.626 -22.850 -24.395 1.00 55.47 327 CYS A C 1
ATOM 2596 O O . CYS A 1 327 ? -20.035 -23.636 -25.250 1.00 55.47 327 CYS A O 1
ATOM 2598 N N . ASN A 1 328 ? -20.443 -21.975 -23.811 1.00 53.41 328 ASN A N 1
ATOM 2599 C CA . ASN A 1 328 ? -21.856 -21.845 -24.166 1.00 53.41 328 ASN A CA 1
ATOM 2600 C C . ASN A 1 328 ? -22.024 -21.266 -25.579 1.00 53.41 328 ASN A C 1
ATOM 2602 O O . ASN A 1 328 ? -22.874 -21.732 -26.338 1.00 53.41 328 ASN A O 1
ATOM 2606 N N . MET A 1 329 ? -21.160 -20.332 -25.988 1.00 51.81 329 MET A N 1
ATOM 2607 C CA . MET A 1 329 ? -21.131 -19.835 -27.368 1.00 51.81 329 MET A CA 1
ATOM 2608 C C . MET A 1 329 ? -20.697 -20.887 -28.395 1.00 51.81 329 MET A C 1
ATOM 2610 O O . MET A 1 329 ? -21.173 -20.860 -29.532 1.00 51.81 329 MET A O 1
ATOM 2614 N N . THR A 1 330 ? -19.844 -21.844 -28.024 1.00 52.47 330 THR A N 1
ATOM 2615 C CA . THR A 1 330 ? -19.432 -22.922 -28.939 1.00 52.47 330 THR A CA 1
ATOM 2616 C C . THR A 1 330 ? -20.432 -24.078 -29.006 1.00 52.47 330 THR A C 1
ATOM 2618 O O . THR A 1 330 ? -20.556 -24.679 -30.076 1.00 52.47 330 THR A O 1
ATOM 2621 N N . ASN A 1 331 ? -21.198 -24.338 -27.938 1.00 50.00 331 ASN A N 1
ATOM 2622 C CA . ASN A 1 331 ? -22.187 -25.424 -27.886 1.00 50.00 331 ASN A CA 1
ATOM 2623 C C . ASN A 1 331 ? -23.638 -25.013 -28.212 1.00 50.00 331 ASN A C 1
ATOM 2625 O O . ASN A 1 331 ? -24.448 -25.894 -28.490 1.00 50.00 331 ASN A O 1
ATOM 2629 N N . ALA A 1 332 ? -23.977 -23.718 -28.236 1.00 54.59 332 ALA A N 1
ATOM 2630 C CA . ALA A 1 332 ? -25.333 -23.229 -28.536 1.00 54.59 332 ALA A CA 1
ATOM 2631 C C . ALA A 1 332 ? -25.378 -22.105 -29.592 1.00 54.59 332 ALA A C 1
ATOM 2633 O O . ALA A 1 332 ? -26.348 -21.351 -29.678 1.00 54.59 332 ALA A O 1
ATOM 2634 N N . GLY A 1 333 ? -24.333 -21.963 -30.410 1.00 50.34 333 GLY A N 1
ATOM 2635 C CA . GLY A 1 333 ? -24.311 -20.964 -31.473 1.00 50.34 333 GLY A CA 1
ATOM 2636 C C . GLY A 1 333 ? -25.289 -21.313 -32.595 1.00 50.34 333 GLY A C 1
ATOM 2637 O O . GLY A 1 333 ? -24.958 -22.107 -33.473 1.00 50.34 333 GLY A O 1
ATOM 2638 N N . ILE A 1 334 ? -26.466 -20.687 -32.599 1.00 59.16 334 ILE A N 1
ATOM 2639 C CA . ILE A 1 334 ? -27.269 -20.484 -33.811 1.00 59.16 334 ILE A CA 1
ATOM 2640 C C . ILE A 1 334 ? -26.367 -19.723 -34.790 1.00 59.16 334 ILE A C 1
ATOM 2642 O O . ILE A 1 334 ? -26.090 -18.539 -34.602 1.00 59.16 334 ILE A O 1
ATOM 2646 N N . LYS A 1 335 ? -25.841 -20.414 -35.801 1.00 63.19 335 LYS A N 1
ATOM 2647 C CA . LYS A 1 335 ? -24.913 -19.835 -36.788 1.00 63.19 335 LYS A CA 1
ATOM 2648 C C . LYS A 1 335 ? -25.662 -19.270 -37.991 1.00 63.19 335 LYS A C 1
ATOM 2650 O O . LYS A 1 335 ? -25.096 -18.504 -38.767 1.00 63.19 335 LYS A O 1
ATOM 2655 N N . SER A 1 336 ? -26.928 -19.646 -38.156 1.00 60.16 336 SER A N 1
ATOM 2656 C CA . SER A 1 336 ? -27.768 -19.284 -39.289 1.00 60.16 336 SER A CA 1
ATOM 2657 C C . SER A 1 336 ? -29.251 -19.233 -38.912 1.00 60.16 336 SER A C 1
ATOM 2659 O O . SER A 1 336 ? -29.697 -19.905 -37.984 1.00 60.16 336 SER A O 1
ATOM 2661 N N . LEU A 1 337 ? -30.049 -18.487 -39.685 1.00 58.78 337 LEU A N 1
ATOM 2662 C CA . LEU A 1 337 ? -31.513 -18.454 -39.534 1.00 58.78 337 LEU A CA 1
ATOM 2663 C C . LEU A 1 337 ? -32.159 -19.850 -39.673 1.00 58.78 337 LEU A C 1
ATOM 2665 O O . LEU A 1 337 ? -33.232 -20.091 -39.131 1.00 58.78 337 LEU A O 1
ATOM 2669 N N . SER A 1 338 ? -31.505 -20.779 -40.377 1.00 62.47 338 SER A N 1
ATOM 2670 C CA . SER A 1 338 ? -31.933 -22.178 -40.497 1.00 62.47 338 SER A CA 1
ATOM 2671 C C . SER A 1 338 ? -31.785 -22.977 -39.202 1.00 62.47 338 SER A C 1
ATOM 2673 O O . SER A 1 338 ? -32.578 -23.887 -38.971 1.00 62.47 338 SER A O 1
ATOM 2675 N N . ASP A 1 339 ? -30.834 -22.621 -38.335 1.00 64.50 339 ASP A N 1
ATOM 2676 C CA . ASP A 1 339 ? -30.656 -23.300 -37.045 1.00 64.50 339 ASP A CA 1
ATOM 2677 C C . ASP A 1 339 ? -31.807 -22.963 -36.085 1.00 64.50 339 ASP A C 1
ATOM 2679 O O . ASP A 1 339 ? -32.211 -23.802 -35.286 1.00 64.50 339 ASP A O 1
ATOM 2683 N N . ILE A 1 340 ? -32.404 -21.772 -36.228 1.00 63.09 340 ILE A N 1
ATOM 2684 C CA . ILE A 1 340 ? -33.611 -21.364 -35.492 1.00 63.09 340 ILE A CA 1
ATOM 2685 C C . ILE A 1 340 ? -34.806 -22.228 -35.907 1.00 63.09 340 ILE A C 1
ATOM 2687 O O . ILE A 1 340 ? -35.520 -22.731 -35.045 1.00 63.09 340 ILE A O 1
ATOM 2691 N N . ASN A 1 341 ? -35.000 -22.452 -37.210 1.00 62.19 341 ASN A N 1
ATOM 2692 C CA . ASN A 1 341 ? -36.118 -23.260 -37.711 1.00 62.19 341 ASN A CA 1
ATOM 2693 C C . ASN A 1 341 ? -36.025 -24.723 -37.247 1.00 62.19 341 ASN A C 1
ATOM 2695 O O . ASN A 1 341 ? -37.028 -25.290 -36.834 1.00 62.19 341 ASN A O 1
ATOM 2699 N N . ASN A 1 342 ? -34.819 -25.298 -37.205 1.00 61.38 342 ASN A N 1
ATOM 2700 C CA . ASN A 1 342 ? -34.610 -26.654 -36.686 1.00 61.38 342 ASN A CA 1
ATOM 2701 C C . ASN A 1 342 ? -34.899 -26.774 -35.180 1.00 61.38 342 ASN A C 1
ATOM 2703 O O . ASN A 1 342 ? -35.331 -27.828 -34.719 1.00 61.38 342 ASN A O 1
ATOM 2707 N N . ILE A 1 343 ? -34.654 -25.719 -34.396 1.00 64.25 343 ILE A N 1
ATOM 2708 C CA . ILE A 1 343 ? -35.004 -25.697 -32.968 1.00 64.25 343 ILE A CA 1
ATOM 2709 C C . ILE A 1 343 ? -36.524 -25.580 -32.811 1.00 64.25 343 ILE A C 1
ATOM 2711 O O . ILE A 1 343 ? -37.105 -26.315 -32.021 1.00 64.25 343 ILE A O 1
ATOM 2715 N N . VAL A 1 344 ? -37.174 -24.719 -33.599 1.00 63.25 344 VAL A N 1
ATOM 2716 C CA . VAL A 1 344 ? -38.637 -24.546 -33.600 1.00 63.25 344 VAL A CA 1
ATOM 2717 C C . VAL A 1 344 ? -39.366 -25.829 -34.019 1.00 63.25 344 VAL A C 1
ATOM 2719 O O . VAL A 1 344 ? -40.404 -26.140 -33.442 1.00 63.25 344 VAL A O 1
ATOM 2722 N N . ASP A 1 345 ? -38.806 -26.604 -34.951 1.00 60.31 345 ASP A N 1
ATOM 2723 C CA . ASP A 1 345 ? -39.370 -27.888 -35.389 1.00 60.31 345 ASP A CA 1
ATOM 2724 C C . ASP A 1 345 ? -39.181 -29.022 -34.359 1.00 60.31 345 ASP A C 1
ATOM 2726 O O . ASP A 1 345 ? -39.949 -29.985 -34.359 1.00 60.31 345 ASP A O 1
ATOM 2730 N N . ASN A 1 346 ? -38.190 -28.904 -33.464 1.00 57.12 346 ASN A N 1
ATOM 2731 C CA . ASN A 1 346 ? -37.876 -29.895 -32.425 1.00 57.12 346 ASN A CA 1
ATOM 2732 C C . ASN A 1 346 ? -38.503 -29.593 -31.056 1.00 57.12 346 ASN A C 1
ATOM 2734 O O . ASN A 1 346 ? -38.479 -30.452 -30.174 1.00 57.12 346 ASN A O 1
ATOM 2738 N N . VAL A 1 347 ? -39.061 -28.398 -30.851 1.00 58.94 347 VAL A N 1
ATOM 2739 C CA . VAL A 1 347 ? -39.915 -28.142 -29.689 1.00 58.94 347 VAL A CA 1
ATOM 2740 C C . VAL A 1 347 ? -41.235 -28.858 -29.954 1.00 58.94 347 VAL A C 1
ATOM 2742 O O . VAL A 1 347 ? -42.047 -28.410 -30.764 1.00 58.94 347 VAL A O 1
ATOM 2745 N N . GLU A 1 348 ? -41.444 -29.999 -29.291 1.00 54.69 348 GLU A N 1
ATOM 2746 C CA . GLU A 1 348 ? -42.755 -30.641 -29.245 1.00 54.69 348 GLU A CA 1
ATOM 2747 C C . GLU A 1 348 ? -43.799 -29.571 -28.922 1.00 54.69 348 GLU A C 1
ATOM 2749 O O . GLU A 1 348 ? -43.685 -28.858 -27.922 1.00 54.69 348 GLU A O 1
ATOM 2754 N N . LYS A 1 349 ? -44.797 -29.418 -29.803 1.00 55.56 349 LYS A N 1
ATOM 2755 C CA . LYS A 1 349 ? -45.932 -28.526 -29.564 1.00 55.56 349 LYS A CA 1
ATOM 2756 C C . LYS A 1 349 ? -46.526 -28.913 -28.219 1.00 55.56 349 LYS A C 1
ATOM 2758 O O . LYS A 1 349 ? -47.154 -29.966 -28.116 1.00 55.56 349 LYS A O 1
ATOM 2763 N N . ILE A 1 350 ? -46.297 -28.078 -27.209 1.00 53.44 350 ILE A N 1
ATOM 2764 C CA . ILE A 1 350 ? -46.865 -28.249 -25.878 1.00 53.44 350 ILE A CA 1
ATOM 2765 C C . ILE A 1 350 ? -48.375 -28.363 -26.079 1.00 53.44 350 ILE A C 1
ATOM 2767 O O . ILE A 1 350 ? -49.032 -27.447 -26.572 1.00 53.44 350 ILE A O 1
ATOM 2771 N N . ASN A 1 351 ? -48.908 -29.555 -25.821 1.00 55.19 351 ASN A N 1
ATOM 2772 C CA . ASN A 1 351 ? -50.324 -29.827 -25.963 1.00 55.19 351 ASN A CA 1
ATOM 2773 C C . ASN A 1 351 ? -51.018 -29.296 -24.704 1.00 55.19 351 ASN A C 1
ATOM 2775 O O . ASN A 1 351 ? -51.191 -30.030 -23.728 1.00 55.19 351 ASN A O 1
ATOM 2779 N N . ASP A 1 352 ? -51.401 -28.018 -24.734 1.00 55.50 352 ASP A N 1
ATOM 2780 C CA . ASP A 1 352 ? -52.076 -27.306 -23.633 1.00 55.50 352 ASP A CA 1
ATOM 2781 C C . ASP A 1 352 ? -53.376 -27.986 -23.154 1.00 55.50 352 ASP A C 1
ATOM 2783 O O . ASP A 1 352 ? -53.866 -27.711 -22.061 1.00 55.50 352 ASP A O 1
ATOM 2787 N N . ALA A 1 353 ? -53.896 -28.972 -23.895 1.00 55.38 353 ALA A N 1
ATOM 2788 C CA . ALA A 1 353 ? -55.063 -29.761 -23.503 1.00 55.38 353 ALA A CA 1
ATOM 2789 C C . ALA A 1 353 ? -54.885 -30.559 -22.189 1.00 55.38 353 ALA A C 1
ATOM 2791 O O . ALA A 1 353 ? -55.878 -30.978 -21.588 1.00 55.38 353 ALA A O 1
ATOM 2792 N N . SER A 1 354 ? -53.644 -30.804 -21.746 1.00 52.16 354 SER A N 1
ATOM 2793 C CA . SER A 1 354 ? -53.359 -31.441 -20.450 1.00 52.16 354 SER A CA 1
ATOM 2794 C C . SER A 1 354 ? -53.495 -30.465 -19.278 1.00 52.16 354 SER A C 1
ATOM 2796 O O . SER A 1 354 ? -53.972 -30.851 -18.212 1.00 52.16 354 SER A O 1
ATOM 2798 N N . VAL A 1 355 ? -53.105 -29.205 -19.485 1.00 53.12 355 VAL A N 1
ATOM 2799 C CA . VAL A 1 355 ? -53.038 -28.178 -18.436 1.00 53.12 355 VAL A CA 1
ATOM 2800 C C . VAL A 1 355 ? -54.440 -27.642 -18.129 1.00 53.12 355 VAL A C 1
ATOM 2802 O O . VAL A 1 355 ? -54.798 -27.463 -16.967 1.00 53.12 355 VAL A O 1
ATOM 2805 N N . ASP A 1 356 ? -55.304 -27.533 -19.141 1.00 50.72 356 ASP A N 1
ATOM 2806 C CA . ASP A 1 356 ? -56.699 -27.100 -18.962 1.00 50.72 356 ASP A CA 1
ATOM 2807 C C . ASP A 1 356 ? -57.553 -28.090 -18.145 1.00 50.72 356 ASP A C 1
ATOM 2809 O O . ASP A 1 356 ? -58.492 -27.693 -17.441 1.00 50.72 356 ASP A O 1
ATOM 2813 N N . LYS A 1 357 ? -57.223 -29.390 -18.185 1.00 53.88 357 LYS A N 1
ATOM 2814 C CA . LYS A 1 357 ? -57.867 -30.403 -17.330 1.00 53.88 357 LYS A CA 1
ATOM 2815 C C . LYS A 1 357 ? -57.432 -30.286 -15.874 1.00 53.88 357 LYS A C 1
ATOM 2817 O O . LYS A 1 357 ? -58.270 -30.458 -14.992 1.00 53.88 357 LYS A O 1
ATOM 2822 N N . GLU A 1 358 ? -56.163 -29.968 -15.637 1.00 51.31 358 GLU A N 1
ATOM 2823 C CA . GLU A 1 358 ? -55.594 -29.818 -14.297 1.00 51.31 358 GLU A CA 1
ATOM 2824 C C . GLU A 1 358 ? -56.135 -28.555 -13.604 1.00 51.31 358 GLU A C 1
ATOM 2826 O O . GLU A 1 358 ? -56.571 -28.606 -12.451 1.00 51.31 358 GLU A O 1
ATOM 2831 N N . VAL A 1 359 ? -56.267 -27.452 -14.348 1.00 49.66 359 VAL A N 1
ATOM 2832 C CA . VAL A 1 359 ? -56.895 -26.211 -13.861 1.00 49.66 359 VAL A CA 1
ATOM 2833 C C . VAL A 1 359 ? -58.390 -26.411 -13.573 1.00 49.66 359 VAL A C 1
ATOM 2835 O O . VAL A 1 359 ? -58.887 -25.937 -12.550 1.00 49.66 359 VAL A O 1
ATOM 2838 N N . SER A 1 360 ? -59.107 -27.186 -14.396 1.00 51.72 360 SER A N 1
ATOM 2839 C CA . SER A 1 360 ? -60.525 -27.505 -14.153 1.00 51.72 360 SER A CA 1
ATOM 2840 C C . SER A 1 360 ? -60.740 -28.380 -12.909 1.00 51.72 360 SER A C 1
ATOM 2842 O O . SER A 1 360 ? -61.760 -28.243 -12.235 1.00 51.72 360 SER A O 1
ATOM 2844 N N . SER A 1 361 ? -59.782 -29.249 -12.562 1.00 52.62 361 SER A N 1
ATOM 2845 C CA . SER A 1 361 ? -59.835 -30.050 -11.330 1.00 52.62 361 SER A CA 1
ATOM 2846 C C . SER A 1 361 ? -59.502 -29.267 -10.056 1.00 52.62 361 SER A C 1
ATOM 2848 O O . SER A 1 361 ? -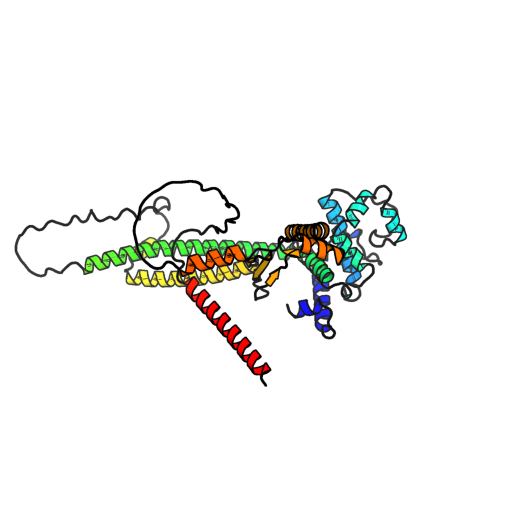59.983 -29.634 -8.987 1.00 52.62 361 SER A O 1
ATOM 2850 N N . ILE A 1 362 ? -58.734 -28.176 -10.151 1.00 56.06 362 ILE A N 1
ATOM 2851 C CA . ILE A 1 362 ? -58.341 -27.354 -8.991 1.00 56.06 362 ILE A CA 1
ATOM 2852 C C . ILE A 1 362 ? -59.471 -26.407 -8.551 1.00 56.06 362 ILE A C 1
ATOM 2854 O O . ILE A 1 362 ? -59.600 -26.114 -7.366 1.00 56.06 362 ILE A O 1
ATOM 2858 N N . VAL A 1 363 ? -60.331 -25.961 -9.473 1.00 48.97 363 VAL A N 1
ATOM 2859 C CA . VAL A 1 363 ? -61.421 -25.009 -9.168 1.00 48.97 363 VAL A CA 1
ATOM 2860 C C . VAL A 1 363 ? -62.739 -25.717 -8.783 1.00 48.97 363 VAL A C 1
ATOM 2862 O O . VAL A 1 363 ? -63.684 -25.069 -8.343 1.00 48.97 363 VAL A O 1
ATOM 2865 N N . GLY A 1 364 ? -62.816 -27.048 -8.914 1.00 45.31 364 GLY A N 1
ATOM 2866 C CA . GLY A 1 364 ? -64.077 -27.799 -8.836 1.00 45.31 364 GLY A CA 1
ATOM 2867 C C . GLY A 1 364 ? -64.462 -28.444 -7.500 1.00 45.31 364 GLY A C 1
ATOM 2868 O O . GLY A 1 364 ? -65.626 -28.798 -7.359 1.00 45.31 364 GLY A O 1
ATOM 2869 N N . ASN A 1 365 ? -63.564 -28.606 -6.522 1.00 35.84 365 ASN A N 1
ATOM 2870 C CA . ASN A 1 365 ? -63.860 -29.411 -5.325 1.00 35.84 365 ASN A CA 1
ATOM 2871 C C . ASN A 1 365 ? -63.614 -28.650 -4.015 1.00 35.84 365 ASN A C 1
ATOM 2873 O O . ASN A 1 365 ? -62.664 -28.924 -3.287 1.00 35.84 365 ASN A O 1
ATOM 2877 N N . ASN A 1 366 ? -64.524 -27.733 -3.694 1.00 40.00 366 ASN A N 1
ATOM 2878 C CA . ASN A 1 366 ? -64.874 -27.438 -2.307 1.00 40.00 366 ASN A CA 1
ATOM 2879 C C . ASN A 1 366 ? -66.249 -28.054 -2.054 1.00 40.00 366 ASN A C 1
ATOM 2881 O O . ASN A 1 366 ? -67.242 -27.401 -2.343 1.00 40.00 366 ASN A O 1
ATOM 2885 N N . GLU A 1 367 ? -66.287 -29.301 -1.579 1.00 33.56 367 GLU A N 1
ATOM 2886 C CA . GLU A 1 367 ? -67.238 -29.782 -0.565 1.00 33.56 367 GLU A CA 1
ATOM 2887 C C . GLU A 1 367 ? -66.986 -31.270 -0.235 1.00 33.56 367 GLU A C 1
ATOM 2889 O O . GLU A 1 367 ? -66.903 -32.123 -1.112 1.00 33.56 367 GLU A O 1
ATOM 2894 N N . GLU A 1 368 ? -66.860 -31.516 1.073 1.00 32.06 368 GLU A N 1
ATOM 2895 C CA . GLU A 1 368 ? -67.190 -32.740 1.823 1.00 32.06 368 GLU A CA 1
ATOM 2896 C C . GLU A 1 368 ? -66.346 -34.035 1.683 1.00 32.06 368 GLU A C 1
ATOM 2898 O O . GLU A 1 368 ? -66.532 -34.878 0.817 1.00 32.06 368 GLU A O 1
ATOM 2903 N N . ASP A 1 369 ? -65.503 -34.209 2.709 1.00 29.98 369 ASP A N 1
ATOM 2904 C CA . ASP A 1 369 ? -65.547 -35.296 3.707 1.00 29.98 369 ASP A CA 1
ATOM 2905 C C . ASP A 1 369 ? -64.983 -36.716 3.423 1.00 29.98 369 ASP A C 1
ATOM 2907 O O . ASP A 1 369 ? -65.296 -37.406 2.461 1.00 29.98 369 ASP A O 1
ATOM 2911 N N . ASN A 1 370 ? -64.225 -37.159 4.439 1.00 29.31 370 ASN A N 1
ATOM 2912 C CA . ASN A 1 370 ? -63.945 -38.519 4.920 1.00 29.31 370 ASN A CA 1
ATOM 2913 C C . ASN A 1 370 ? -63.237 -39.585 4.050 1.00 29.31 370 ASN A C 1
ATOM 2915 O O . ASN A 1 370 ? -63.803 -40.159 3.126 1.00 29.31 370 ASN A O 1
ATOM 2919 N N . GLY A 1 371 ? -62.085 -40.071 4.550 1.00 28.95 371 GLY A N 1
ATOM 2920 C CA . GLY A 1 371 ? -61.702 -41.485 4.377 1.00 28.95 371 GLY A CA 1
ATOM 2921 C C . GLY A 1 371 ? -60.204 -41.818 4.340 1.00 28.95 371 GLY A C 1
ATOM 2922 O O . GLY A 1 371 ? -59.514 -41.533 3.375 1.00 28.95 371 GLY A O 1
ATOM 2923 N N . LYS A 1 372 ? -59.732 -42.496 5.394 1.00 30.22 372 LYS A N 1
ATOM 2924 C CA . LYS A 1 372 ? -58.419 -43.154 5.607 1.00 30.22 372 LYS A CA 1
ATOM 2925 C C . LYS A 1 372 ? -57.810 -43.968 4.430 1.00 30.22 372 LYS A C 1
ATOM 2927 O O . LYS A 1 372 ? -58.538 -44.553 3.638 1.00 30.22 372 LYS A O 1
ATOM 2932 N N . ILE A 1 373 ? -56.492 -44.231 4.602 1.00 30.81 373 ILE A N 1
ATOM 2933 C CA . ILE A 1 373 ? -55.585 -45.278 4.032 1.00 30.81 373 ILE A CA 1
ATOM 2934 C C . ILE A 1 373 ? -54.745 -44.744 2.849 1.00 30.81 373 ILE A C 1
ATOM 2936 O O . ILE A 1 373 ? -55.314 -44.208 1.919 1.00 30.81 373 ILE A O 1
ATOM 2940 N N . GLY A 1 374 ? -53.413 -44.842 2.742 1.00 27.36 374 GLY A N 1
ATOM 2941 C CA . GLY A 1 374 ? -52.332 -45.479 3.502 1.00 27.36 374 GLY A CA 1
ATOM 2942 C C . GLY A 1 374 ? -51.194 -45.875 2.529 1.00 27.36 374 GLY A C 1
ATOM 2943 O O . GLY A 1 374 ? -51.502 -46.505 1.527 1.00 27.36 374 GLY A O 1
ATOM 2944 N N . LEU A 1 375 ? -49.921 -45.576 2.878 1.00 27.70 375 LEU A N 1
ATOM 2945 C CA . LEU A 1 375 ? -48.641 -46.071 2.283 1.00 27.70 375 LEU A CA 1
ATOM 2946 C C . LEU A 1 375 ? -48.331 -45.643 0.822 1.00 27.70 375 LEU A C 1
ATOM 2948 O O . LEU A 1 375 ? -49.228 -45.597 0.002 1.00 27.70 375 LEU A O 1
ATOM 2952 N N . LYS A 1 376 ? -47.099 -45.415 0.335 1.00 28.11 376 LYS A N 1
ATOM 2953 C CA . LYS A 1 376 ? -45.706 -45.229 0.813 1.00 28.11 376 LYS A CA 1
ATOM 2954 C C . LYS A 1 376 ? -44.868 -44.926 -0.463 1.00 28.11 376 LYS A C 1
ATOM 2956 O O . LYS A 1 376 ? -45.303 -45.326 -1.539 1.00 28.11 376 LYS A O 1
ATOM 2961 N N . LEU A 1 377 ? -43.636 -44.420 -0.285 1.00 27.05 377 LEU A N 1
ATOM 2962 C CA . LEU A 1 377 ? -42.494 -44.333 -1.234 1.00 27.05 377 LEU A CA 1
ATOM 2963 C C . LEU A 1 377 ? -42.427 -43.005 -2.015 1.00 27.05 377 LEU A C 1
ATOM 2965 O O . LEU A 1 377 ? -43.434 -42.582 -2.560 1.00 27.05 377 LEU A O 1
ATOM 2969 N N . THR A 1 378 ? -41.311 -42.288 -2.128 1.00 28.02 378 THR A N 1
ATOM 2970 C CA . THR A 1 378 ? -39.945 -42.404 -1.586 1.00 28.02 378 THR A CA 1
ATOM 2971 C C . THR A 1 378 ? -39.337 -41.008 -1.658 1.00 28.02 378 THR A C 1
ATOM 2973 O O . THR A 1 378 ? -39.498 -40.315 -2.659 1.00 28.02 378 THR A O 1
ATOM 2976 N N . ASP A 1 379 ? -38.681 -40.630 -0.571 1.00 32.12 379 ASP A N 1
ATOM 2977 C CA . ASP A 1 379 ? -37.737 -39.526 -0.475 1.00 32.12 379 ASP A CA 1
ATOM 2978 C C . ASP A 1 379 ? -36.479 -39.912 -1.262 1.00 32.12 379 ASP A C 1
ATOM 2980 O O . ASP A 1 379 ? -36.047 -41.053 -1.123 1.00 32.12 379 ASP A O 1
ATOM 2984 N N . ASP A 1 380 ? -35.991 -39.019 -2.122 1.00 30.69 380 ASP A N 1
ATOM 2985 C CA . ASP A 1 380 ? -34.622 -38.978 -2.656 1.00 30.69 380 ASP A CA 1
ATOM 2986 C C . ASP A 1 380 ? -34.513 -37.754 -3.583 1.00 30.69 380 ASP A C 1
ATOM 2988 O O . ASP A 1 380 ? -34.683 -37.838 -4.801 1.00 30.69 380 ASP A O 1
ATOM 2992 N N . ASN A 1 381 ? -34.229 -36.584 -3.009 1.00 31.19 381 ASN A N 1
ATOM 2993 C CA . ASN A 1 381 ? -33.360 -35.636 -3.701 1.00 31.19 381 ASN A CA 1
ATOM 2994 C C . ASN A 1 381 ? -32.576 -34.810 -2.680 1.00 31.19 381 ASN A C 1
ATOM 2996 O O . ASN A 1 381 ? -32.997 -33.738 -2.238 1.00 31.19 381 ASN A O 1
ATOM 3000 N N . GLU A 1 382 ? -31.425 -35.358 -2.296 1.00 33.50 382 GLU A N 1
ATOM 3001 C CA . GLU A 1 382 ? -30.376 -34.623 -1.611 1.00 33.50 382 GLU A CA 1
ATOM 3002 C C . GLU A 1 382 ? -29.957 -33.418 -2.455 1.00 33.50 382 GLU A C 1
ATOM 3004 O O . GLU A 1 382 ? -29.412 -33.549 -3.548 1.00 33.50 382 GLU A O 1
ATOM 3009 N N . ASN A 1 383 ? -30.180 -32.225 -1.915 1.00 33.38 383 ASN A N 1
ATOM 3010 C CA . ASN A 1 383 ? -29.478 -31.029 -2.355 1.00 33.38 383 ASN A CA 1
ATOM 3011 C C . ASN A 1 383 ? -28.910 -30.317 -1.123 1.00 33.38 383 ASN A C 1
ATOM 3013 O O . ASN A 1 383 ? -29.217 -29.164 -0.816 1.00 33.38 383 ASN A O 1
ATOM 3017 N N . GLU A 1 384 ? -28.080 -31.043 -0.373 1.00 36.16 384 GLU A N 1
ATOM 3018 C CA . GLU A 1 384 ? -27.102 -30.428 0.509 1.00 36.16 384 GLU A CA 1
ATOM 3019 C C . GLU A 1 384 ? -25.841 -30.135 -0.307 1.00 36.16 384 GLU A C 1
ATOM 3021 O O . GLU A 1 384 ? -25.125 -31.055 -0.668 1.00 36.16 384 GLU A O 1
ATOM 3026 N N . HIS A 1 385 ? -25.556 -28.855 -0.572 1.00 32.53 385 HIS A N 1
ATOM 3027 C CA . HIS A 1 385 ? -24.235 -28.222 -0.398 1.00 32.53 385 HIS A CA 1
ATOM 3028 C C . HIS A 1 385 ? -24.157 -26.878 -1.137 1.00 32.53 385 HIS A C 1
ATOM 3030 O O . HIS A 1 385 ? -23.837 -26.801 -2.317 1.00 32.53 385 HIS A O 1
ATOM 3036 N N . ARG A 1 386 ? -24.395 -25.799 -0.384 1.00 38.12 386 ARG A N 1
ATOM 3037 C CA . ARG A 1 386 ? -23.518 -24.613 -0.266 1.00 38.12 386 ARG A CA 1
ATOM 3038 C C . ARG A 1 386 ? -24.067 -23.723 0.858 1.00 38.12 386 ARG A C 1
ATOM 3040 O O . ARG A 1 386 ? -24.492 -22.593 0.654 1.00 38.12 386 ARG A O 1
ATOM 3047 N N . LYS A 1 387 ? -24.065 -24.258 2.084 1.00 34.81 387 LYS A N 1
ATOM 3048 C CA . LYS A 1 387 ? -24.009 -23.422 3.290 1.00 34.81 387 LYS A CA 1
ATOM 3049 C C . LYS A 1 387 ? -22.545 -23.023 3.454 1.00 34.81 387 LYS A C 1
ATOM 3051 O O . LYS A 1 387 ? -21.741 -23.822 3.922 1.00 34.81 387 LYS A O 1
ATOM 3056 N N . THR A 1 388 ? -22.175 -21.824 3.020 1.00 35.50 388 THR A N 1
ATOM 3057 C CA . THR A 1 388 ? -20.904 -21.229 3.441 1.00 35.50 388 THR A CA 1
ATOM 3058 C C . THR A 1 388 ? -20.990 -20.925 4.940 1.00 35.50 388 THR A C 1
ATOM 3060 O O . THR A 1 388 ? -22.013 -20.411 5.406 1.00 35.50 388 THR A O 1
ATOM 3063 N N . PRO A 1 389 ? -19.961 -21.254 5.738 1.00 34.56 389 PRO A N 1
ATOM 3064 C CA . PRO A 1 389 ? -19.992 -21.030 7.169 1.00 34.56 389 PRO A CA 1
ATOM 3065 C C . PRO A 1 389 ? -19.666 -19.560 7.439 1.00 34.56 389 PRO A C 1
ATOM 3067 O O . PRO A 1 389 ? -18.569 -19.224 7.863 1.00 34.56 389 PRO A O 1
ATOM 3070 N N . ASN A 1 390 ? -20.637 -18.665 7.261 1.00 38.16 390 ASN A N 1
ATOM 3071 C CA . ASN A 1 390 ? -20.604 -17.369 7.937 1.00 38.16 390 ASN A CA 1
ATOM 3072 C C . ASN A 1 390 ? -21.040 -17.555 9.395 1.00 38.16 390 ASN A C 1
ATOM 3074 O O . ASN A 1 390 ? -22.040 -17.011 9.852 1.00 38.16 390 ASN A O 1
ATOM 3078 N N . ARG A 1 391 ? -20.261 -18.338 10.145 1.00 32.19 391 ARG A N 1
ATOM 3079 C CA . ARG A 1 391 ? -20.198 -18.188 11.593 1.00 32.19 391 ARG A CA 1
ATOM 3080 C C . ARG A 1 391 ? -18.937 -17.380 11.848 1.00 32.19 391 ARG A C 1
ATOM 3082 O O . ARG A 1 391 ? -17.864 -17.940 12.047 1.00 32.19 391 ARG A O 1
ATOM 3089 N N . LEU A 1 392 ? -19.078 -16.049 11.840 1.00 36.38 392 LEU A N 1
ATOM 3090 C CA . LEU A 1 392 ? -18.224 -15.244 12.709 1.00 36.38 392 LEU A CA 1
ATOM 3091 C C . LEU A 1 392 ? -18.220 -15.975 14.052 1.00 36.38 392 LEU A C 1
ATOM 3093 O O . LEU A 1 392 ? -19.289 -16.322 14.560 1.00 36.38 392 LEU A O 1
ATOM 3097 N N . SER A 1 393 ? -17.041 -16.253 14.592 1.00 30.19 393 SER A N 1
ATOM 3098 C CA . SER A 1 393 ? -16.881 -16.634 15.985 1.00 30.19 393 SER A CA 1
ATOM 3099 C C . SER A 1 393 ? -17.438 -15.490 16.833 1.00 30.19 393 SER A C 1
ATOM 3101 O O . SER A 1 393 ? -16.725 -14.556 17.204 1.00 30.19 393 SER A O 1
ATOM 3103 N N . VAL A 1 394 ? -18.753 -15.520 17.047 1.00 35.97 394 VAL A N 1
ATOM 3104 C CA . VAL A 1 394 ? -19.445 -14.759 18.069 1.00 35.97 394 VAL A CA 1
ATOM 3105 C C . VAL A 1 394 ? -18.843 -15.282 19.356 1.00 35.97 394 VAL A C 1
ATOM 3107 O O . VAL A 1 394 ? -19.089 -16.418 19.750 1.00 35.97 394 VAL A O 1
ATOM 3110 N N . PHE A 1 395 ? -17.973 -14.475 19.952 1.00 32.47 395 PHE A N 1
ATOM 3111 C CA . PHE A 1 395 ? -17.687 -14.604 21.364 1.00 32.47 395 PHE A CA 1
ATOM 3112 C C . PHE A 1 395 ? -19.030 -14.406 22.070 1.00 32.47 395 PHE A C 1
ATOM 3114 O O . PHE A 1 395 ? -19.543 -13.291 22.156 1.00 32.47 395 PHE A O 1
ATOM 3121 N N . GLU A 1 396 ? -19.644 -15.520 22.461 1.00 36.78 396 GLU A N 1
ATOM 3122 C CA . GLU A 1 396 ? -20.757 -15.539 23.394 1.00 36.78 396 GLU A CA 1
ATOM 3123 C C . GLU A 1 396 ? -20.280 -14.872 24.679 1.00 36.78 396 GLU A C 1
ATOM 3125 O O . GLU A 1 396 ? -19.299 -15.306 25.278 1.00 36.78 396 GLU A O 1
ATOM 3130 N N . ASN A 1 397 ? -20.905 -13.738 25.002 1.00 35.88 397 ASN A N 1
ATOM 3131 C CA . ASN A 1 397 ? -21.379 -13.370 26.335 1.00 35.88 397 ASN A CA 1
ATOM 3132 C C . ASN A 1 397 ? -22.050 -11.982 26.274 1.00 35.88 397 ASN A C 1
ATOM 3134 O O . ASN A 1 397 ? -21.370 -10.959 26.273 1.00 35.88 397 ASN A O 1
ATOM 3138 N N . GLY A 1 398 ? -23.389 -11.980 26.271 1.00 37.94 398 GLY A N 1
ATOM 3139 C CA . GLY A 1 398 ? -24.231 -10.924 26.858 1.00 37.94 398 GLY A CA 1
ATOM 3140 C C . GLY A 1 398 ? -24.541 -9.667 26.027 1.00 37.94 398 GLY A C 1
ATOM 3141 O O . GLY A 1 398 ? -23.687 -8.813 25.833 1.00 37.94 398 GLY A O 1
ATOM 3142 N N . GLU A 1 399 ? -25.826 -9.527 25.671 1.00 39.34 399 GLU A N 1
ATOM 3143 C CA . GLU A 1 399 ? -26.551 -8.291 25.296 1.00 39.34 399 GLU A CA 1
ATOM 3144 C C . GLU A 1 399 ? -26.162 -7.586 23.975 1.00 39.34 399 GLU A C 1
ATOM 3146 O O . GLU A 1 399 ? -25.544 -6.523 23.939 1.00 39.34 399 GLU A O 1
ATOM 3151 N N . ILE A 1 400 ? -26.653 -8.136 22.855 1.00 42.22 400 ILE A N 1
ATOM 3152 C CA . ILE A 1 400 ? -26.741 -7.464 21.544 1.00 42.22 400 ILE A CA 1
ATOM 3153 C C . ILE A 1 400 ? -28.220 -7.179 21.244 1.00 42.22 400 ILE A C 1
ATOM 3155 O O . ILE A 1 400 ? -28.846 -7.879 20.454 1.00 42.22 400 ILE A O 1
ATOM 3159 N N . LEU A 1 401 ? -28.803 -6.171 21.893 1.00 43.56 401 LEU A N 1
ATOM 3160 C CA . LEU A 1 401 ? -30.150 -5.690 21.542 1.00 43.56 401 LEU A CA 1
ATOM 3161 C C . LEU A 1 401 ? -30.152 -4.207 21.125 1.00 43.56 401 LEU A C 1
ATOM 3163 O O . LEU A 1 401 ? -30.819 -3.859 20.159 1.00 43.56 401 LEU A O 1
ATOM 3167 N N . ASP A 1 402 ? -29.300 -3.359 21.711 1.00 48.00 402 ASP A N 1
ATOM 3168 C CA . ASP A 1 402 ? -29.370 -1.896 21.506 1.00 48.00 402 ASP A CA 1
ATOM 3169 C C . ASP A 1 402 ? -28.663 -1.382 20.220 1.00 48.00 402 ASP A C 1
ATOM 3171 O O . ASP A 1 402 ? -28.950 -0.307 19.694 1.00 48.00 402 ASP A O 1
ATOM 3175 N N . LYS A 1 403 ? -27.744 -2.165 19.631 1.00 49.78 403 LYS A N 1
ATOM 3176 C CA . LYS A 1 403 ? -27.024 -1.759 18.399 1.00 49.78 403 LYS A CA 1
ATOM 3177 C C . LYS A 1 403 ? -27.849 -1.933 17.124 1.00 49.78 403 LYS A C 1
ATOM 3179 O O . LYS A 1 403 ? -27.639 -1.199 16.162 1.00 49.78 403 LYS A O 1
ATOM 3184 N N . ASN A 1 404 ? -28.787 -2.878 17.109 1.00 50.03 404 ASN A N 1
ATOM 3185 C CA . ASN A 1 404 ? -29.618 -3.116 15.931 1.00 50.03 404 ASN A CA 1
ATOM 3186 C C . ASN A 1 404 ? -30.668 -2.018 15.748 1.00 50.03 404 ASN A C 1
ATOM 3188 O O . ASN A 1 404 ? -30.962 -1.672 14.611 1.00 50.03 404 ASN A O 1
ATOM 3192 N N . GLU A 1 405 ? -31.176 -1.414 16.824 1.00 50.62 405 GLU A N 1
ATOM 3193 C CA . GLU A 1 405 ? -32.180 -0.351 16.717 1.00 50.62 405 GLU A CA 1
ATOM 3194 C C . GLU A 1 405 ? -31.596 0.953 16.171 1.00 50.62 405 GLU A C 1
ATOM 3196 O O . GLU A 1 405 ? -32.184 1.544 15.268 1.00 50.62 405 GLU A O 1
ATOM 3201 N N . ARG A 1 406 ? -30.406 1.373 16.622 1.00 52.72 406 ARG A N 1
ATOM 3202 C CA . ARG A 1 406 ? -29.752 2.582 16.083 1.00 52.72 406 ARG A CA 1
ATOM 3203 C C . ARG A 1 406 ? -29.359 2.419 14.618 1.00 52.72 406 ARG A C 1
ATOM 3205 O O . ARG A 1 406 ? -29.648 3.301 13.815 1.00 52.72 406 ARG A O 1
ATOM 3212 N N . ASN A 1 407 ? -28.803 1.262 14.259 1.00 54.31 407 ASN A N 1
ATOM 3213 C CA . ASN A 1 407 ? -28.477 0.944 12.869 1.00 54.31 407 ASN A CA 1
ATOM 3214 C C . ASN A 1 407 ? -29.741 0.866 11.994 1.00 54.31 407 ASN A C 1
ATOM 3216 O O . ASN A 1 407 ? -29.720 1.292 10.844 1.00 54.31 407 ASN A O 1
ATOM 3220 N N . LEU A 1 408 ? -30.861 0.369 12.532 1.00 61.88 408 LEU A N 1
ATOM 3221 C CA . LEU A 1 408 ? -32.141 0.322 11.822 1.00 61.88 408 LEU A CA 1
ATOM 3222 C C . LEU A 1 408 ? -32.759 1.717 11.649 1.00 61.88 408 LEU A C 1
ATOM 3224 O O . LEU A 1 408 ? -33.378 1.981 10.623 1.00 61.88 408 LEU A O 1
ATOM 3228 N N . VAL A 1 409 ? -32.590 2.614 12.623 1.00 66.00 409 VAL A N 1
ATOM 3229 C CA . VAL A 1 409 ? -33.045 4.011 12.539 1.00 66.00 409 VAL A CA 1
ATOM 3230 C C . VAL A 1 409 ? -32.218 4.801 11.523 1.00 66.00 409 VAL A C 1
ATOM 3232 O O . VAL A 1 409 ? -32.794 5.523 10.712 1.00 66.00 409 VAL A O 1
ATOM 3235 N N . GLU A 1 410 ? -30.894 4.631 11.506 1.00 68.75 410 GLU A N 1
ATOM 3236 C CA . GLU A 1 410 ? -30.022 5.254 10.500 1.00 68.75 410 GLU A CA 1
ATOM 3237 C C . GLU A 1 410 ? -30.301 4.719 9.093 1.00 68.75 410 GLU A C 1
ATOM 3239 O O . GLU A 1 410 ? -30.381 5.500 8.144 1.00 68.75 410 GLU A O 1
ATOM 3244 N N . LEU A 1 411 ? -30.538 3.410 8.959 1.00 70.88 411 LEU A N 1
ATOM 3245 C CA . LEU A 1 411 ? -30.906 2.805 7.682 1.00 70.88 411 LEU A CA 1
ATOM 3246 C C . LEU A 1 411 ? -32.269 3.309 7.190 1.00 70.88 411 LEU A C 1
ATOM 3248 O O . LEU A 1 411 ? -32.389 3.669 6.024 1.00 70.88 411 LEU A O 1
ATOM 3252 N N . LYS A 1 412 ? -33.278 3.394 8.068 1.00 72.88 412 LYS A N 1
ATOM 3253 C CA . LYS A 1 412 ? -34.592 3.969 7.725 1.00 72.88 412 LYS A CA 1
ATOM 3254 C C . LYS A 1 412 ? -34.467 5.417 7.266 1.00 72.88 412 LYS A C 1
ATOM 3256 O O . LYS A 1 412 ? -34.999 5.759 6.220 1.00 72.88 412 LYS A O 1
ATOM 3261 N N . LYS A 1 413 ? -33.683 6.228 7.979 1.00 81.31 413 LYS A N 1
ATOM 3262 C CA . LYS A 1 413 ? -33.425 7.620 7.601 1.00 81.31 413 LYS A CA 1
ATOM 3263 C C . LYS A 1 413 ? -32.736 7.727 6.236 1.00 81.31 413 LYS A C 1
ATOM 3265 O O . LYS A 1 413 ? -33.152 8.524 5.407 1.00 81.31 413 LYS A O 1
ATOM 3270 N N . SER A 1 414 ? -31.731 6.889 5.978 1.00 77.06 414 SER A N 1
ATOM 3271 C CA . SER A 1 414 ? -31.051 6.861 4.680 1.00 77.06 414 SER A CA 1
ATOM 3272 C C . SER A 1 414 ? -31.981 6.432 3.543 1.00 77.06 414 SER A C 1
ATOM 3274 O O . SER A 1 414 ? -31.832 6.923 2.429 1.00 77.06 414 SER A O 1
ATOM 3276 N N . VAL A 1 415 ? -32.916 5.513 3.800 1.00 83.44 415 VAL A N 1
ATOM 3277 C CA . VAL A 1 415 ? -33.922 5.095 2.814 1.00 83.44 415 VAL A CA 1
ATOM 3278 C C . VAL A 1 415 ? -34.915 6.227 2.546 1.00 83.44 415 VAL A C 1
ATOM 3280 O O . VAL A 1 415 ? -35.179 6.518 1.382 1.00 83.44 415 VAL A O 1
ATOM 3283 N N . ASP A 1 416 ? -35.398 6.910 3.585 1.00 83.00 416 ASP A N 1
ATOM 3284 C CA . ASP A 1 416 ? -36.319 8.046 3.448 1.00 83.00 416 ASP A CA 1
ATOM 3285 C C . ASP A 1 416 ? -35.683 9.208 2.663 1.00 83.00 416 ASP A C 1
ATOM 3287 O O . ASP A 1 416 ? -36.325 9.788 1.786 1.00 83.00 416 ASP A O 1
ATOM 3291 N N . ASP A 1 417 ? -34.400 9.498 2.904 1.00 82.44 417 ASP A N 1
ATOM 3292 C CA . ASP A 1 417 ? -33.650 10.528 2.174 1.00 82.44 417 ASP A CA 1
ATOM 3293 C C . ASP A 1 417 ? -33.502 10.176 0.679 1.00 82.44 417 ASP A C 1
ATOM 3295 O O . ASP A 1 417 ? -33.624 11.045 -0.188 1.00 82.44 417 ASP A O 1
ATOM 3299 N N . ILE A 1 418 ? -33.282 8.896 0.351 1.00 83.31 418 ILE A N 1
ATOM 3300 C CA . ILE A 1 418 ? -33.213 8.421 -1.041 1.00 83.31 418 ILE A CA 1
ATOM 3301 C C . ILE A 1 418 ? -34.580 8.547 -1.722 1.00 83.31 418 ILE A C 1
ATOM 3303 O O . ILE A 1 418 ? -34.652 9.019 -2.858 1.00 83.31 418 ILE A O 1
ATOM 3307 N N . VAL A 1 419 ? -35.661 8.160 -1.038 1.00 85.69 419 VAL A N 1
ATOM 3308 C CA . VAL A 1 419 ? -37.029 8.240 -1.572 1.00 85.69 419 VAL A CA 1
ATOM 3309 C C . VAL A 1 419 ? -37.416 9.691 -1.858 1.00 85.69 419 VAL A C 1
ATOM 3311 O O . VAL A 1 419 ? -37.834 9.987 -2.975 1.00 85.69 419 VAL A O 1
ATOM 3314 N N . GLN A 1 420 ? -37.177 10.616 -0.925 1.00 81.38 420 GLN A N 1
ATOM 3315 C CA . GLN A 1 420 ? -37.473 12.041 -1.132 1.00 81.38 420 GLN A CA 1
ATOM 3316 C C . GLN A 1 420 ? -36.682 12.645 -2.296 1.00 81.38 420 GLN A C 1
ATOM 3318 O O . GLN A 1 420 ? -37.185 13.499 -3.027 1.00 81.38 420 GLN A O 1
ATOM 3323 N N . ASN A 1 421 ? -35.437 12.209 -2.493 1.00 79.94 421 ASN A N 1
ATOM 3324 C CA . ASN A 1 421 ? -34.611 12.690 -3.594 1.00 79.94 421 ASN A CA 1
ATOM 3325 C C . ASN A 1 421 ? -35.112 12.154 -4.948 1.00 79.94 421 ASN A C 1
ATOM 3327 O O . ASN A 1 421 ? -35.159 12.887 -5.935 1.00 79.94 421 ASN A O 1
ATOM 3331 N N . LEU A 1 422 ? -35.560 10.897 -4.995 1.00 81.00 422 LEU A N 1
ATOM 3332 C CA . LEU A 1 422 ? -36.185 10.311 -6.184 1.00 81.00 422 LEU A CA 1
ATOM 3333 C C . LEU A 1 422 ? -37.522 10.983 -6.524 1.00 81.00 422 LEU A C 1
ATOM 3335 O O . LEU A 1 422 ? -37.762 11.290 -7.690 1.00 81.00 422 LEU A O 1
ATOM 3339 N N . GLU A 1 423 ? -38.360 11.265 -5.525 1.00 83.50 423 GLU A N 1
ATOM 3340 C CA . GLU A 1 423 ? -39.629 11.982 -5.705 1.00 83.50 423 GLU A CA 1
ATOM 3341 C C . GLU A 1 423 ? -39.403 13.405 -6.229 1.00 83.50 423 GLU A C 1
ATOM 3343 O O . GLU A 1 423 ? -40.025 13.804 -7.213 1.00 83.50 423 GLU A O 1
ATOM 3348 N N . ARG A 1 424 ? -38.428 14.131 -5.668 1.00 79.50 424 ARG A N 1
ATOM 3349 C CA . ARG A 1 424 ? -38.041 15.468 -6.141 1.00 79.50 424 ARG A CA 1
ATOM 3350 C C . ARG A 1 424 ? -37.558 15.457 -7.592 1.00 79.50 424 ARG A C 1
ATOM 3352 O O . ARG A 1 424 ? -37.897 16.347 -8.367 1.00 79.50 424 ARG A O 1
ATOM 3359 N N . ASN A 1 425 ? -36.779 14.448 -7.975 1.00 75.00 425 ASN A N 1
ATOM 3360 C CA . ASN A 1 425 ? -36.296 14.304 -9.348 1.00 75.00 425 ASN A CA 1
ATOM 3361 C C . ASN A 1 425 ? -37.421 13.937 -10.328 1.00 75.00 425 ASN A C 1
ATOM 3363 O O . ASN A 1 425 ? -37.377 14.353 -11.482 1.00 75.00 425 ASN A O 1
ATOM 3367 N N . LEU A 1 426 ? -38.442 13.203 -9.879 1.00 79.88 426 LEU A N 1
ATOM 3368 C CA . LEU A 1 426 ? -39.640 12.909 -10.671 1.00 79.88 426 LEU A CA 1
ATOM 3369 C C . LEU A 1 426 ? -40.550 14.133 -10.843 1.00 79.88 426 LEU A C 1
ATOM 3371 O O . LEU A 1 426 ? -41.193 14.261 -11.883 1.00 79.88 426 LEU A O 1
ATOM 3375 N N . GLU A 1 427 ? -40.614 15.027 -9.856 1.00 78.25 427 GLU A N 1
ATOM 3376 C CA . GLU A 1 427 ? -41.328 16.307 -9.970 1.00 78.25 427 GLU A CA 1
ATOM 3377 C C . GLU A 1 427 ? -40.628 17.257 -10.948 1.00 78.25 427 GLU A C 1
ATOM 3379 O O . GLU A 1 427 ? -41.284 17.821 -11.818 1.00 78.25 427 GLU A O 1
ATOM 3384 N N . LEU A 1 428 ? -39.294 17.335 -10.906 1.00 71.69 428 LEU A N 1
ATOM 3385 C CA . LEU A 1 428 ? -38.489 18.130 -11.847 1.00 71.69 428 LEU A CA 1
ATOM 3386 C C . LEU A 1 428 ? -38.542 17.635 -13.303 1.00 71.69 428 LEU A C 1
ATOM 3388 O O . LEU A 1 428 ? -38.122 18.356 -14.199 1.00 71.69 428 LEU A O 1
ATOM 3392 N N . GLN A 1 429 ? -39.014 16.409 -13.545 1.00 68.44 429 GLN A N 1
ATOM 3393 C CA . GLN A 1 429 ? -39.245 15.871 -14.893 1.00 68.44 429 GLN A CA 1
ATOM 3394 C C . GLN A 1 429 ? -40.673 16.114 -15.408 1.00 68.44 429 GLN A C 1
ATOM 3396 O O . GLN A 1 429 ? -40.965 15.786 -16.560 1.00 68.44 429 GLN A O 1
ATOM 3401 N N . LYS A 1 430 ? -41.577 16.617 -14.558 1.00 65.50 430 LYS A N 1
ATOM 3402 C CA . LYS A 1 430 ? -42.971 16.922 -14.919 1.00 65.50 430 LYS A CA 1
ATOM 3403 C C . LYS A 1 430 ? -43.207 18.400 -15.247 1.00 65.50 430 LYS A C 1
ATOM 3405 O O . LYS A 1 430 ? -44.228 18.686 -15.874 1.00 65.50 430 LYS A O 1
ATOM 3410 N N . ASP A 1 431 ? -42.286 19.275 -14.851 1.00 47.44 431 ASP A N 1
ATOM 3411 C CA . ASP A 1 431 ? -42.173 20.671 -15.301 1.00 47.44 431 ASP A CA 1
ATOM 3412 C C . ASP A 1 431 ? -41.260 20.766 -16.534 1.00 47.44 431 ASP A C 1
ATOM 3414 O O . ASP A 1 431 ? -41.542 21.617 -17.413 1.00 47.44 431 ASP A O 1
#

Organism: Anoplophora glabripennis (NCBI:txid217634)

Secondary structure (DSSP, 8-state):
-HHHHHHHS--TT-HHHHHHHHHHHHHHHHHHHHTT--SSGGGSB-TTS-BTTTS---TTTHHHHHHHHHHHHHHHHHHHHH-------TT--S-GGG--HHHHHHTTSSTTHHHHHHHHHSHHHHHHHHHHHS-GGGS-HHHHHHHHHHHHHHHTT-HHHHHHHHHHHHHHHHHHHHHHHHHHHHHHHHHHHHHHHHHHHHHHTS----S-----------TTTT--GGG-TT-SSS-SSS-HHHHHHTTS-HHHHHHHHHHHHHHHHHHHHHHHHHHTTT-PEEEEE-TT-PEEEE-TTT-SEEEE-HHHH-HHHHHHHHHHHHHHHHHS---SHHHHHHHHHHS----GGGHHHHHHHHSS--------------------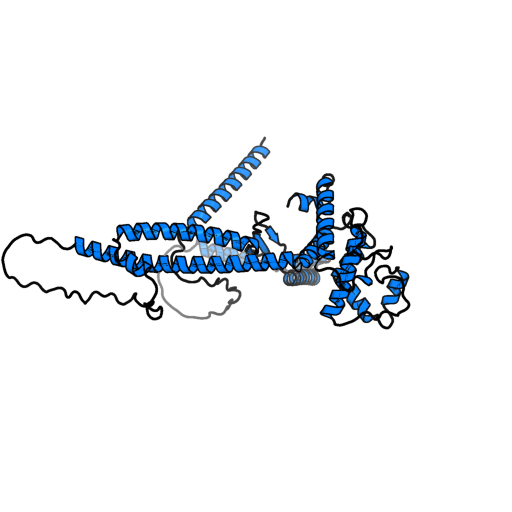-------------S--SHHHHHHHHHHHHHHHHHHHHHHHHHHTTT-

pLDDT: mean 75.77, std 21.07, range [27.05, 98.25]

InterPro domains:
  IPR028941 WHIM2 domain [PF15613] (283-402)
  IPR028942 WHIM1 domain [PF15612] (127-164)

Sequence (431 aa):
LDSLQHALVPNEHSSEAEEELFSVMTHLLVCAIEDPGIPNPARHTTILGQSLRQADITHANLSEILRIYLYANATGEVKALTGVHFERDREKRVADHHQNDNEMQQTQSGKNAQYYELLHNNPTYKLSDLLKDKPFMALSPTNKAEILAFICNELLQNKAVIRQIESSLESVAHQKKEKWLLDTKIRKLKMLHGRKVRSEAMEKAQPKMDGEGSAADSPALHKDDLLDDEENEMSENESVGTQPEEEEDNKLSGEELGKKLEKLVKTSEMQLQSLNTAMLQLRATCFGQDRYFRRYWSLPKAGGVFVEAIESADPDELENQCRLDTCNMTNAGIKSLSDINNIVDNVEKINDASVDKEVSSIVGNNEEDNGKIGLKLTDDNENEHRKTPNRLSVFENGEILDKNERNLVELKKSVDDIVQNLERNLELQKD

Foldseek 3Di:
DVLCVLLLADDPPNPVSVVVLLVVLQVLLLLLCVPPRFPPQQLQAQPVSHGLNRDDGDSVCSLVSLLSRLLRNLQVCLCVPPVDHDDDDPPDPHRPSPDDPVSLVCCCDDDNNVVVVSSVPRPSNVLSVVSPVDGLSPDHSVSVVVSVVVSVVSCCRGPVNVVVLVVLVVVLVVLVVVLVVLVVVLVVLVVLLVVQVVVVVVVVPDDPPDDDDDDDDDDDPPPPPPPPVVPPPPPDDDDPPDDPPVVVSNVDHSVVSVVVSVVSVVVSVVSVVVSVVSVLVNDWDWPQADPQLWTWIDRPVVDDIDIHHCVPNPVPVVVVVVVVVVVCCVVPPPPDPVSVVVVVVPPDPPPCVVVVVVVVVVVPDDDDDDDDDDDDDDDDDDPDDDPDPPPPVPPDDDDDDPVVVVVVVVVVVVVVVVVVVVVVVVVVVVD

Radius of gyration: 37.15 Å; Cα contacts (8 Å, |Δi|>4): 269; chains: 1; bounding box: 100×67×115 Å

Mean predicted aligned error: 17.67 Å